Protein AF-F4SC64-F1 (afdb_monomer_lite)

Organism: Melampsora larici-populina (strain 98AG31 / pathotype 3-4-7) (NCBI:txid747676)

Sequence (447 aa):
MSKVMTKNMSNAPVKKSHSFMVSSVFEVSEILPPADSRNYTYRGTTVALTCSGWDGDNEREYDGDLIAYCSSMEVPLENHCYAIKAKMIPSTESADYKLYFEADHKILVGTSDTFAGELHNNAAASGFGTVSSQRELPEPNTEDATLAFTMNHADYNPQLRESVEFEVKYCICPTVKMKASQVLIQDGKETLVHGFIVDWDNDNNRWIVEVTSLNVASGHETTNKKRQAAGTKVTPTGRVRPANPTTSTPPTKTSGSAGKGKKRPDPPPKEGYFDDDGNVVMKPPEAPEPGPSAPKRAPAGRTAKNRATPVSKNKHYNFFRIMSSDGDSIHSQSEDEEVITGLGLASSTLPETSERSILARFRSQIPYDVGKCDDPCATCGALHWKLERTQKTMSSPSVTYLTCCQQGAVGLPSDHLENGLTPPFLRRLFTDQDQSESQRSQIREYY

Structure (mmCIF, N/CA/C/O backbone):
data_AF-F4SC64-F1
#
_entry.id   AF-F4SC64-F1
#
loop_
_atom_site.group_PDB
_atom_site.id
_atom_site.type_symbol
_atom_site.label_atom_id
_atom_site.label_alt_id
_atom_site.label_comp_id
_atom_site.label_asym_id
_atom_site.label_entity_id
_atom_site.label_seq_id
_atom_site.pdbx_PDB_ins_code
_atom_site.Cartn_x
_atom_site.Cartn_y
_atom_site.Cartn_z
_atom_site.occupancy
_atom_site.B_iso_or_equiv
_atom_site.auth_seq_id
_atom_site.auth_comp_id
_atom_site.auth_asym_id
_atom_site.auth_atom_id
_atom_site.pdbx_PDB_model_num
ATOM 1 N N . MET A 1 1 ? -1.977 55.141 34.082 1.00 38.06 1 MET A N 1
ATOM 2 C CA . MET A 1 1 ? -1.058 55.144 32.921 1.00 38.06 1 MET A CA 1
ATOM 3 C C . MET A 1 1 ? 0.065 54.156 33.195 1.00 38.06 1 MET A C 1
ATOM 5 O O . MET A 1 1 ? 0.679 54.284 34.237 1.00 38.06 1 MET A O 1
ATOM 9 N N . SER A 1 2 ? 0.418 53.147 32.412 1.00 37.28 2 SER A N 1
ATOM 10 C CA . SER A 1 2 ? -0.221 52.362 31.355 1.00 37.28 2 SER A CA 1
ATOM 11 C C . SER A 1 2 ? 0.644 51.096 31.308 1.00 37.28 2 SER A C 1
ATOM 13 O O . SER A 1 2 ? 1.832 51.190 31.010 1.00 37.28 2 SER A O 1
ATOM 15 N N . LYS A 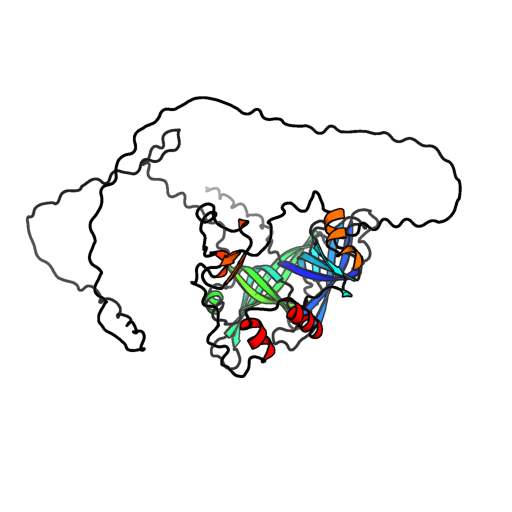1 3 ? 0.107 49.936 31.709 1.00 39.41 3 LYS A N 1
ATOM 16 C CA . LYS A 1 3 ? 0.851 48.666 31.676 1.00 39.41 3 LYS A CA 1
ATOM 17 C C . LYS A 1 3 ? 0.958 48.235 30.214 1.00 39.41 3 LYS A C 1
ATOM 19 O O . LYS A 1 3 ? -0.056 47.957 29.582 1.00 39.41 3 LYS A O 1
ATOM 24 N N . VAL A 1 4 ? 2.178 48.237 29.684 1.00 42.28 4 VAL A N 1
ATOM 25 C CA . VAL A 1 4 ? 2.491 47.789 28.324 1.00 42.28 4 VAL A CA 1
ATOM 26 C C . VAL A 1 4 ? 2.124 46.311 28.209 1.00 42.28 4 VAL A C 1
ATOM 28 O O . VAL A 1 4 ? 2.739 45.457 28.845 1.00 42.28 4 VAL A O 1
ATOM 31 N N . MET A 1 5 ? 1.082 46.028 27.427 1.00 41.88 5 MET A N 1
ATOM 32 C CA . MET A 1 5 ? 0.711 44.681 27.015 1.00 41.88 5 MET A CA 1
ATOM 33 C C . MET A 1 5 ? 1.812 44.125 26.115 1.00 41.88 5 MET A C 1
ATOM 35 O O . MET A 1 5 ? 2.054 44.626 25.017 1.00 41.88 5 MET A O 1
ATOM 39 N N . THR A 1 6 ? 2.485 43.083 26.587 1.00 39.53 6 THR A N 1
ATOM 40 C CA . THR A 1 6 ? 3.377 42.266 25.772 1.00 39.53 6 THR A CA 1
ATOM 41 C C . THR A 1 6 ? 2.503 41.480 24.797 1.00 39.53 6 THR A C 1
ATOM 43 O O . THR A 1 6 ? 1.704 40.636 25.198 1.00 39.53 6 THR A O 1
ATOM 46 N N . LYS A 1 7 ? 2.595 41.829 23.513 1.00 39.94 7 LYS A N 1
ATOM 47 C CA . LYS A 1 7 ? 1.920 41.150 22.404 1.00 39.94 7 LYS A CA 1
ATOM 48 C C . LYS A 1 7 ? 2.364 39.682 22.387 1.00 39.94 7 LYS A C 1
ATOM 50 O O . LYS A 1 7 ? 3.546 39.413 22.181 1.00 39.94 7 LYS A O 1
ATOM 55 N N . ASN A 1 8 ? 1.424 38.757 22.584 1.00 39.50 8 ASN A N 1
ATOM 56 C CA . ASN A 1 8 ? 1.616 37.346 22.258 1.00 39.50 8 ASN A CA 1
ATOM 57 C C . ASN A 1 8 ? 2.025 37.258 20.786 1.00 39.50 8 ASN A C 1
ATOM 59 O O . ASN A 1 8 ? 1.261 37.649 19.902 1.00 39.50 8 ASN A O 1
ATOM 63 N N . MET A 1 9 ? 3.243 36.784 20.530 1.00 42.44 9 MET A N 1
ATOM 64 C CA . MET A 1 9 ? 3.660 36.403 19.189 1.00 42.44 9 MET A CA 1
ATOM 65 C C . MET A 1 9 ? 2.764 35.245 18.755 1.00 42.44 9 MET A C 1
ATOM 67 O O . M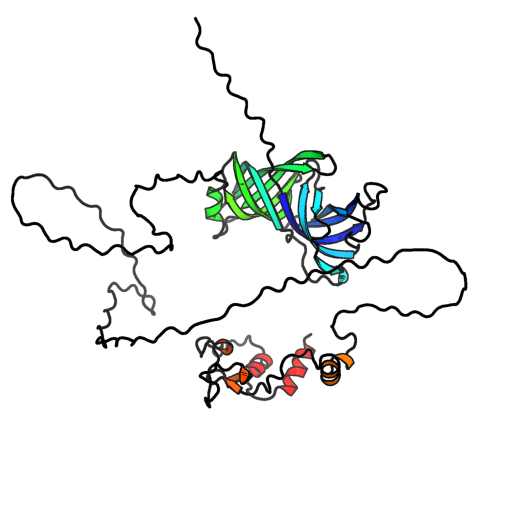ET A 1 9 ? 2.740 34.197 19.395 1.00 42.44 9 MET A O 1
ATOM 71 N N . SER A 1 10 ? 1.980 35.465 17.703 1.00 45.94 10 SER A N 1
ATOM 72 C CA . SER A 1 10 ? 1.241 34.413 17.021 1.00 45.94 10 SER A CA 1
ATOM 73 C C . SER A 1 10 ? 2.239 33.351 16.569 1.00 45.94 10 SER A C 1
ATOM 75 O O . SER A 1 10 ? 3.104 33.644 15.741 1.00 45.94 10 SER A O 1
ATOM 77 N N . ASN A 1 11 ? 2.134 32.136 17.110 1.00 49.84 11 ASN A N 1
ATOM 78 C CA . ASN A 1 11 ? 2.788 30.978 16.515 1.00 49.84 11 ASN A CA 1
ATOM 79 C C . ASN A 1 11 ? 2.337 30.918 15.054 1.00 49.84 11 ASN A C 1
ATOM 81 O O . ASN A 1 11 ? 1.139 30.828 14.784 1.00 49.84 11 ASN A O 1
ATOM 85 N N . ALA A 1 12 ? 3.284 31.035 14.122 1.00 45.09 12 ALA A N 1
ATOM 86 C CA . ALA A 1 12 ? 3.004 30.762 12.722 1.00 45.09 12 ALA A CA 1
ATOM 87 C C . ALA A 1 12 ? 2.352 29.368 12.629 1.00 45.09 12 ALA A C 1
ATOM 89 O O . ALA A 1 12 ? 2.784 28.471 13.364 1.00 45.09 12 ALA A O 1
ATOM 90 N N . PRO A 1 13 ? 1.322 29.170 11.786 1.00 52.94 13 PRO A N 1
ATOM 91 C CA . PRO A 1 13 ? 0.729 27.856 11.596 1.00 52.94 13 PRO A CA 1
ATOM 92 C C . PRO A 1 13 ? 1.835 26.877 11.210 1.00 52.94 13 PRO A C 1
ATOM 94 O O . PRO A 1 13 ? 2.489 27.037 10.177 1.00 52.94 13 PRO A O 1
ATOM 97 N N . VAL A 1 14 ? 2.096 25.898 12.072 1.00 63.88 14 VAL A N 1
ATOM 98 C CA . VAL A 1 14 ? 3.008 24.808 11.738 1.00 63.88 14 VAL A CA 1
ATOM 99 C C . VAL A 1 14 ? 2.320 24.031 10.624 1.00 63.88 14 VAL A C 1
ATOM 101 O O . VAL A 1 14 ? 1.211 23.535 10.826 1.00 63.88 14 VAL A O 1
ATOM 104 N N . LYS A 1 15 ? 2.940 23.974 9.440 1.00 68.00 15 LYS A N 1
ATOM 105 C CA . LYS A 1 15 ? 2.458 23.115 8.354 1.00 68.00 15 LYS A CA 1
ATOM 106 C C . LYS A 1 15 ? 2.411 21.685 8.889 1.00 68.00 15 LYS A C 1
ATOM 108 O O . LYS A 1 15 ? 3.450 21.148 9.273 1.00 68.00 15 LYS A O 1
ATOM 113 N N . LYS A 1 16 ? 1.211 21.113 8.979 1.00 77.94 16 LYS A N 1
ATOM 114 C CA . LYS A 1 16 ? 1.022 19.720 9.387 1.00 77.94 16 LYS A CA 1
ATOM 115 C C . LYS A 1 16 ? 1.447 18.820 8.230 1.00 77.94 16 LYS A C 1
ATOM 117 O O . LYS A 1 16 ? 1.188 19.147 7.078 1.00 77.94 16 LYS A O 1
ATOM 122 N N . SER A 1 17 ? 2.140 17.733 8.549 1.00 86.88 17 SER A N 1
ATOM 123 C CA . SER A 1 17 ? 2.503 16.688 7.596 1.00 86.88 17 SER A CA 1
ATOM 124 C C . SER A 1 17 ? 2.063 15.360 8.193 1.00 86.88 17 SER A C 1
ATOM 126 O O . SER A 1 17 ? 2.568 14.923 9.227 1.00 86.88 17 SER A O 1
ATOM 128 N N . HIS A 1 18 ? 1.056 14.784 7.559 1.00 92.88 18 HIS A N 1
ATOM 129 C CA . HIS A 1 18 ? 0.314 13.591 7.932 1.00 92.88 18 HIS A CA 1
ATOM 130 C C . HIS A 1 18 ? 0.333 12.677 6.712 1.00 92.88 18 HIS A C 1
ATOM 132 O O . HIS A 1 18 ? -0.603 12.666 5.916 1.00 92.88 18 HIS A O 1
ATOM 138 N N . SER A 1 19 ? 1.471 12.011 6.518 1.00 94.69 19 SER A N 1
ATOM 139 C CA . SER A 1 19 ? 1.734 11.226 5.318 1.00 94.69 19 SER A CA 1
ATOM 140 C C . SER A 1 19 ? 0.970 9.906 5.304 1.00 94.69 19 SER A C 1
ATOM 142 O O . SER A 1 19 ? 0.681 9.306 6.346 1.00 94.69 19 SER A O 1
ATOM 144 N N . PHE A 1 20 ? 0.687 9.439 4.091 1.00 97.94 20 PHE A N 1
ATOM 145 C CA . PHE A 1 20 ? 0.105 8.132 3.824 1.00 97.94 20 PHE A CA 1
ATOM 146 C C . PHE A 1 20 ? 1.054 7.351 2.914 1.00 97.94 20 PHE A C 1
ATOM 148 O O . PHE A 1 20 ? 1.325 7.740 1.779 1.00 97.94 20 PHE A O 1
ATOM 155 N N . MET A 1 21 ? 1.639 6.286 3.452 1.00 98.12 21 MET A N 1
ATOM 156 C CA . MET A 1 21 ? 2.624 5.458 2.764 1.00 98.12 21 MET A CA 1
ATOM 157 C C . MET A 1 21 ? 1.993 4.133 2.367 1.00 98.12 21 MET A C 1
ATOM 159 O O . MET A 1 21 ? 1.348 3.495 3.192 1.00 98.12 21 MET A O 1
ATOM 163 N N . VAL A 1 22 ? 2.261 3.685 1.149 1.00 98.38 22 VAL A N 1
ATOM 164 C CA . VAL A 1 22 ? 1.859 2.378 0.632 1.00 98.38 22 VAL A CA 1
ATOM 165 C C . VAL A 1 22 ? 3.103 1.556 0.323 1.00 98.38 22 VAL A C 1
ATOM 167 O O . VAL A 1 22 ? 4.153 2.084 -0.046 1.00 98.38 22 VAL A O 1
ATOM 170 N N . SER A 1 23 ? 3.040 0.254 0.555 1.00 98.12 23 SER A N 1
ATOM 171 C CA . SER A 1 23 ? 4.091 -0.704 0.231 1.00 98.12 23 SER A CA 1
ATOM 172 C C . SER A 1 23 ? 3.450 -1.955 -0.345 1.00 98.12 23 SER A C 1
ATOM 174 O O . SER A 1 23 ? 2.654 -2.598 0.329 1.00 98.12 23 SER A O 1
ATOM 176 N N . SER A 1 24 ? 3.789 -2.284 -1.585 1.00 97.81 24 SER A N 1
ATOM 177 C CA . SER A 1 24 ? 3.247 -3.450 -2.283 1.00 97.81 24 SER A CA 1
ATOM 178 C C . SER A 1 24 ? 4.243 -3.958 -3.317 1.00 97.81 24 SER A C 1
ATOM 180 O O . SER A 1 24 ? 5.264 -3.318 -3.591 1.00 97.81 24 SER A O 1
ATOM 182 N N . VAL A 1 25 ? 3.921 -5.103 -3.907 1.00 97.94 25 VAL A N 1
ATOM 183 C CA . VAL A 1 25 ? 4.348 -5.405 -5.270 1.00 97.94 25 VAL A CA 1
ATOM 184 C C . VAL A 1 25 ? 3.370 -4.717 -6.218 1.00 97.94 25 VAL A C 1
ATOM 186 O O . VAL A 1 25 ? 2.160 -4.832 -6.037 1.00 97.94 25 VAL A O 1
ATOM 189 N N . PHE A 1 26 ? 3.896 -3.988 -7.195 1.00 97.75 26 PHE A N 1
ATOM 190 C CA . PHE A 1 26 ? 3.116 -3.370 -8.259 1.00 97.75 26 PHE A CA 1
ATOM 191 C C . PHE A 1 26 ? 3.516 -3.983 -9.589 1.00 97.75 26 PHE A C 1
ATOM 193 O O . PHE A 1 26 ? 4.704 -4.008 -9.920 1.00 97.75 26 PHE A O 1
ATOM 200 N N . GLU A 1 27 ? 2.524 -4.458 -10.326 1.00 97.50 27 GLU A N 1
ATOM 201 C CA . GLU A 1 27 ? 2.657 -4.756 -11.743 1.00 97.50 27 GLU A CA 1
ATOM 202 C C . GLU A 1 27 ? 2.553 -3.455 -12.541 1.00 97.50 27 GLU A C 1
ATOM 204 O O . GLU A 1 27 ? 1.694 -2.613 -12.272 1.00 97.50 27 GLU A O 1
ATOM 209 N N . VAL A 1 28 ? 3.469 -3.271 -13.487 1.00 97.69 28 VAL A N 1
ATOM 210 C CA . VAL A 1 28 ? 3.517 -2.090 -14.348 1.00 97.69 28 VAL A CA 1
ATOM 211 C C . VAL A 1 28 ? 2.845 -2.401 -15.678 1.00 97.69 28 VAL A C 1
ATOM 213 O O . VAL A 1 28 ? 3.356 -3.225 -16.438 1.00 97.69 28 VAL A O 1
ATOM 216 N N . SER A 1 29 ? 1.751 -1.705 -15.979 1.00 96.56 29 SER A N 1
ATOM 217 C CA . SER A 1 29 ? 0.955 -1.932 -17.191 1.00 96.56 29 SER A CA 1
ATOM 218 C C . SER A 1 29 ? 1.336 -1.019 -18.356 1.00 96.56 29 SER A C 1
ATOM 220 O O . SER A 1 29 ? 1.303 -1.451 -19.502 1.00 96.56 29 SER A O 1
ATOM 222 N N . GLU A 1 30 ? 1.729 0.229 -18.092 1.00 96.88 30 GLU A N 1
ATOM 223 C CA . GLU A 1 30 ? 2.091 1.192 -19.139 1.00 96.88 30 GLU A CA 1
ATOM 224 C C . GLU A 1 30 ? 3.148 2.186 -18.643 1.00 96.88 30 GLU A C 1
ATOM 226 O O . GLU A 1 30 ? 3.154 2.590 -17.479 1.00 96.88 30 GLU A O 1
ATOM 231 N N . ILE A 1 31 ? 4.038 2.633 -19.533 1.00 96.69 31 ILE A N 1
ATOM 232 C CA . ILE A 1 31 ? 4.939 3.761 -19.265 1.00 96.69 31 ILE A CA 1
ATOM 233 C C . ILE A 1 31 ? 4.270 5.069 -19.700 1.00 96.69 31 ILE A C 1
ATOM 235 O O . ILE A 1 31 ? 4.004 5.281 -20.882 1.00 96.69 31 ILE A O 1
ATOM 239 N N . LEU A 1 32 ? 4.075 5.992 -18.758 1.00 95.94 32 LEU A N 1
ATOM 240 C CA . LEU A 1 32 ? 3.429 7.275 -19.023 1.00 95.94 32 LEU A CA 1
ATOM 241 C C . LEU A 1 32 ? 4.383 8.268 -19.715 1.00 95.94 32 LEU A C 1
ATOM 243 O O . LEU A 1 32 ? 5.606 8.229 -19.505 1.00 95.94 32 LEU A O 1
ATOM 247 N N . PRO A 1 33 ? 3.848 9.233 -20.490 1.00 94.31 33 PRO A N 1
ATOM 248 C CA . PRO A 1 33 ? 4.647 10.308 -21.065 1.00 94.31 33 PRO A CA 1
ATOM 249 C C . PRO A 1 33 ? 5.426 11.088 -19.992 1.00 94.31 33 PRO A C 1
ATOM 251 O O . PRO A 1 33 ? 4.903 11.351 -18.905 1.00 94.31 33 PRO A O 1
ATOM 254 N N . PRO A 1 34 ? 6.675 11.505 -20.272 1.00 92.50 34 PRO A N 1
ATOM 255 C CA . PRO A 1 34 ? 7.446 12.290 -19.318 1.00 92.50 34 PRO A CA 1
ATOM 256 C C . PRO A 1 34 ? 6.786 13.652 -19.079 1.00 92.50 34 PRO A C 1
ATOM 258 O O . PRO A 1 34 ? 6.241 14.260 -20.000 1.00 92.50 34 PRO A O 1
ATOM 261 N N . ALA A 1 35 ? 6.902 14.170 -17.853 1.00 90.50 35 ALA A N 1
ATOM 262 C CA . ALA A 1 35 ? 6.306 15.458 -17.494 1.00 90.50 35 ALA A CA 1
ATOM 263 C C . ALA A 1 35 ? 6.876 16.641 -18.301 1.00 90.50 35 ALA A C 1
ATOM 265 O O . ALA A 1 35 ? 6.206 17.657 -18.473 1.00 90.50 35 ALA A O 1
ATOM 266 N N . ASP A 1 36 ? 8.117 16.525 -18.783 1.00 90.88 36 ASP A N 1
ATOM 267 C CA . ASP A 1 36 ? 8.740 17.476 -19.702 1.00 90.88 36 ASP A CA 1
ATOM 268 C C . ASP A 1 36 ? 9.876 16.824 -20.513 1.00 90.88 36 ASP A C 1
ATOM 270 O O . ASP A 1 36 ? 10.174 15.639 -20.380 1.00 90.88 36 ASP A O 1
ATOM 274 N N . SER A 1 37 ? 10.528 17.609 -21.374 1.00 90.88 37 SER A N 1
ATOM 275 C CA . SER A 1 37 ? 11.587 17.145 -22.275 1.00 90.88 37 SER A CA 1
ATOM 276 C C . SER A 1 37 ? 12.983 17.068 -21.638 1.00 90.88 37 SER A C 1
ATOM 278 O O . SER A 1 37 ? 13.973 16.960 -22.363 1.00 90.88 37 SER A O 1
ATOM 280 N N . ARG A 1 38 ? 13.118 17.195 -20.310 1.00 92.69 38 ARG A N 1
ATOM 281 C CA . ARG A 1 38 ? 14.427 17.107 -19.644 1.00 92.69 38 ARG A CA 1
ATOM 282 C C . ARG A 1 38 ? 14.860 15.649 -19.506 1.00 92.69 38 ARG A C 1
ATOM 284 O O . ARG A 1 38 ? 14.049 14.747 -19.307 1.00 92.69 38 ARG A O 1
ATOM 291 N N . ASN A 1 39 ? 16.176 15.429 -19.531 1.00 89.69 39 ASN A N 1
ATOM 292 C CA . ASN A 1 39 ? 16.755 14.096 -19.326 1.00 89.69 39 ASN A CA 1
ATOM 293 C C . ASN A 1 39 ? 16.383 13.505 -17.960 1.00 89.69 39 ASN A C 1
ATOM 295 O O . ASN A 1 39 ? 16.201 12.298 -17.850 1.00 89.69 39 ASN A O 1
ATOM 299 N N . TYR A 1 40 ? 16.252 14.362 -16.946 1.00 94.31 40 TYR A N 1
ATOM 300 C CA . TYR A 1 40 ? 15.855 13.999 -15.592 1.00 94.31 40 TYR A CA 1
ATOM 301 C C . TYR A 1 40 ? 14.598 14.791 -15.229 1.00 94.31 40 TYR A C 1
ATOM 303 O O . TYR A 1 40 ? 14.626 16.026 -15.225 1.00 94.31 40 TYR A O 1
ATOM 311 N N . THR A 1 41 ? 13.489 14.093 -14.999 1.00 95.50 41 THR A N 1
ATOM 312 C CA . THR A 1 41 ? 12.169 14.704 -14.798 1.00 95.50 41 THR A CA 1
ATOM 313 C C . THR A 1 41 ? 11.227 13.754 -14.058 1.00 95.50 41 THR A C 1
ATOM 315 O O . THR A 1 41 ? 11.615 12.637 -13.725 1.00 95.50 41 THR A O 1
ATOM 318 N N . TYR A 1 42 ? 9.995 14.185 -13.777 1.00 96.19 42 TYR A N 1
ATOM 319 C CA . TYR A 1 42 ? 8.969 13.264 -13.293 1.00 96.19 42 TYR A CA 1
ATOM 320 C C . TYR A 1 42 ? 8.565 12.320 -14.419 1.00 96.19 42 TYR A C 1
ATOM 322 O O . TYR A 1 42 ? 8.123 12.757 -15.486 1.00 96.19 42 TYR A O 1
ATOM 330 N N . ARG A 1 43 ? 8.729 11.028 -14.165 1.00 96.19 43 ARG A N 1
ATOM 331 C CA . ARG A 1 43 ? 8.337 9.946 -15.059 1.00 96.19 43 ARG A CA 1
ATOM 332 C C . ARG A 1 43 ? 7.397 9.031 -14.300 1.00 96.19 43 ARG A C 1
ATOM 334 O O . ARG A 1 43 ? 7.622 8.766 -13.118 1.00 96.19 43 ARG A O 1
ATOM 341 N N . GLY A 1 44 ? 6.328 8.638 -14.973 1.00 96.25 44 GLY A N 1
ATOM 342 C CA . GLY A 1 44 ? 5.266 7.834 -14.400 1.00 96.25 44 GLY A CA 1
ATOM 343 C C . GLY A 1 44 ? 5.125 6.510 -15.127 1.00 96.25 44 GLY A C 1
ATOM 344 O O . GLY A 1 44 ? 5.510 6.390 -16.290 1.00 96.25 44 GLY A O 1
ATOM 345 N N . THR A 1 45 ? 4.545 5.543 -14.445 1.00 98.06 45 THR A N 1
ATOM 346 C CA . THR A 1 45 ? 4.017 4.319 -15.033 1.00 98.06 45 THR A CA 1
ATOM 347 C C . THR A 1 45 ? 2.634 4.056 -14.456 1.00 98.06 45 THR A C 1
ATOM 349 O O . THR A 1 45 ? 2.389 4.410 -13.303 1.00 98.06 45 THR A O 1
ATOM 352 N N . THR A 1 46 ? 1.752 3.425 -15.215 1.00 98.31 46 THR A N 1
ATOM 353 C CA . THR A 1 46 ? 0.462 2.958 -14.706 1.00 98.31 46 THR A CA 1
ATOM 354 C C . THR A 1 46 ? 0.682 1.688 -13.888 1.00 98.31 46 THR A C 1
ATOM 356 O O . THR A 1 46 ? 1.423 0.791 -14.298 1.00 98.31 46 THR A O 1
ATOM 359 N N . VAL A 1 47 ? 0.084 1.648 -12.702 1.00 97.94 47 VAL A N 1
ATOM 360 C CA . VAL A 1 47 ? 0.033 0.485 -11.808 1.00 97.94 47 VAL A CA 1
ATOM 361 C C . VAL A 1 47 ? -1.376 0.360 -11.254 1.00 97.94 47 VAL A C 1
ATOM 363 O O . VAL A 1 47 ? -2.128 1.332 -11.286 1.00 97.94 47 VAL A O 1
ATOM 366 N N . ALA A 1 48 ? -1.708 -0.789 -10.674 1.00 96.75 48 ALA A N 1
ATOM 367 C CA . ALA A 1 48 ? -3.009 -0.975 -10.062 1.00 96.75 48 ALA A CA 1
ATOM 368 C C . ALA A 1 48 ? -2.950 -1.472 -8.616 1.00 96.75 48 ALA A C 1
ATOM 370 O O . ALA A 1 48 ? -2.023 -2.168 -8.190 1.00 96.75 48 ALA A O 1
ATOM 371 N N . LEU A 1 49 ? -3.983 -1.103 -7.862 1.00 97.12 49 LEU A N 1
ATOM 372 C CA . LEU A 1 49 ? -4.327 -1.686 -6.576 1.00 97.12 49 LEU A CA 1
ATOM 373 C C . LEU A 1 49 ? -5.503 -2.629 -6.798 1.00 97.12 49 LEU A C 1
ATOM 375 O O . LEU A 1 49 ? -6.568 -2.205 -7.241 1.00 97.12 49 LEU A O 1
ATOM 379 N N . THR A 1 50 ? -5.310 -3.901 -6.471 1.00 95.44 50 THR A N 1
ATOM 380 C CA . THR A 1 50 ? -6.359 -4.917 -6.555 1.00 95.44 50 THR A CA 1
ATOM 381 C C . THR A 1 50 ? -6.941 -5.193 -5.175 1.00 95.44 50 THR A C 1
ATOM 383 O O . THR A 1 50 ? -6.206 -5.512 -4.234 1.00 95.44 50 THR A O 1
ATOM 386 N N . CYS A 1 51 ? -8.257 -5.097 -5.066 1.00 95.31 51 CYS A N 1
ATOM 387 C CA . CYS A 1 51 ? -9.008 -5.200 -3.823 1.00 95.31 51 CYS A CA 1
ATOM 388 C C . CYS A 1 51 ? -10.148 -6.209 -3.984 1.00 95.31 51 CYS A C 1
ATOM 390 O O . CYS A 1 51 ? -10.718 -6.298 -5.067 1.00 95.31 51 CYS A O 1
ATOM 392 N N . SER A 1 52 ? -10.508 -6.927 -2.918 1.00 93.38 52 SER A N 1
ATOM 393 C CA . SER A 1 52 ? -11.678 -7.830 -2.915 1.00 93.38 52 SER A CA 1
ATOM 394 C C . SER A 1 52 ? -12.946 -7.189 -2.353 1.00 93.38 52 SER A C 1
ATOM 396 O O . SER A 1 52 ? -13.999 -7.819 -2.340 1.00 93.38 52 SER A O 1
ATOM 398 N N . GLY A 1 53 ? -12.860 -5.950 -1.875 1.00 91.62 53 GLY A N 1
ATOM 399 C CA . GLY A 1 53 ? -13.942 -5.309 -1.147 1.00 91.62 53 GLY A CA 1
ATOM 400 C C . GLY A 1 53 ? -13.868 -5.590 0.347 1.00 91.62 53 GLY A C 1
ATOM 401 O O . GLY A 1 53 ? -13.340 -6.619 0.772 1.00 91.62 53 GLY A O 1
ATOM 402 N N . TRP A 1 54 ? -14.422 -4.685 1.154 1.00 89.75 54 TRP A N 1
ATOM 403 C CA . TRP A 1 54 ? -14.436 -4.844 2.614 1.00 89.75 54 TRP A CA 1
ATOM 404 C C . TRP A 1 54 ? -15.133 -6.142 3.054 1.00 89.75 54 TRP A C 1
ATOM 406 O O . TRP A 1 54 ? -14.614 -6.858 3.907 1.00 89.75 54 TRP A O 1
ATOM 416 N N . ASP A 1 55 ? -16.271 -6.462 2.434 1.00 86.81 55 ASP A N 1
ATOM 417 C CA . ASP A 1 55 ? -17.048 -7.676 2.711 1.00 86.81 55 ASP A CA 1
ATOM 418 C C . ASP A 1 55 ? -16.678 -8.845 1.771 1.00 86.81 55 ASP A C 1
ATOM 420 O O . ASP A 1 55 ? -17.305 -9.906 1.808 1.00 86.81 55 ASP A O 1
ATOM 424 N N . GLY A 1 56 ? -15.648 -8.674 0.931 1.00 87.19 56 GLY A N 1
ATOM 425 C CA . GLY A 1 56 ? -15.232 -9.662 -0.070 1.00 87.19 56 GLY A CA 1
ATOM 426 C C . GLY A 1 56 ? -16.157 -9.758 -1.291 1.00 87.19 56 GLY A C 1
ATOM 427 O O . GLY A 1 56 ? -16.114 -10.752 -2.012 1.00 87.19 56 GLY A O 1
ATOM 428 N N . ASP A 1 57 ? -17.027 -8.769 -1.503 1.00 88.25 57 ASP A N 1
ATOM 429 C CA . ASP A 1 57 ? -18.053 -8.744 -2.551 1.00 88.25 57 ASP A CA 1
ATOM 430 C C . ASP A 1 57 ? -17.775 -7.728 -3.675 1.00 88.25 57 ASP A C 1
ATOM 432 O O . ASP A 1 57 ? -18.573 -7.599 -4.607 1.00 88.25 57 ASP A O 1
ATOM 436 N N . ASN A 1 58 ? -16.639 -7.028 -3.618 1.00 88.44 58 ASN A N 1
ATOM 437 C CA . ASN A 1 58 ? -16.256 -5.986 -4.569 1.00 88.44 58 ASN A CA 1
ATOM 438 C C . ASN A 1 58 ? -14.827 -6.212 -5.075 1.00 88.44 58 ASN A C 1
ATOM 440 O O . ASN A 1 58 ? -13.926 -5.406 -4.836 1.00 88.44 58 ASN A O 1
ATOM 444 N N . GLU A 1 59 ? -14.627 -7.319 -5.793 1.00 91.62 59 GLU A N 1
ATOM 445 C CA . GLU A 1 59 ? -13.387 -7.559 -6.530 1.00 91.62 59 GLU A CA 1
ATOM 446 C C . GLU A 1 59 ? -13.217 -6.508 -7.629 1.00 91.62 59 GLU A C 1
ATOM 448 O O . GLU A 1 59 ? -13.976 -6.459 -8.603 1.00 91.62 59 GLU A O 1
ATOM 453 N N . ARG A 1 60 ? -12.237 -5.621 -7.443 1.00 93.38 60 ARG A N 1
ATOM 454 C CA . ARG A 1 60 ? -11.958 -4.528 -8.369 1.00 93.38 60 ARG A CA 1
ATOM 455 C C . ARG A 1 60 ? -10.477 -4.181 -8.400 1.00 93.38 60 ARG A C 1
ATOM 457 O O . ARG A 1 60 ? -9.770 -4.223 -7.394 1.00 93.38 60 ARG A O 1
ATOM 464 N N . GLU A 1 61 ? -10.047 -3.777 -9.583 1.00 95.00 61 GLU A N 1
ATOM 465 C CA . GLU A 1 61 ? -8.746 -3.193 -9.856 1.00 95.00 61 GLU A CA 1
ATOM 466 C C . GLU A 1 61 ? -8.877 -1.673 -10.026 1.00 95.00 61 GLU A C 1
ATOM 468 O O . GLU A 1 61 ? -9.809 -1.184 -10.671 1.00 95.00 61 GLU A O 1
ATOM 473 N N . TYR A 1 62 ? -7.968 -0.929 -9.401 1.00 96.62 62 TYR A N 1
ATOM 474 C CA . TYR A 1 62 ? -7.942 0.529 -9.421 1.00 96.62 62 TYR A CA 1
ATOM 475 C C . TYR A 1 62 ? -6.604 1.022 -9.965 1.00 96.62 62 TYR A C 1
ATOM 477 O O . TYR A 1 62 ? -5.571 0.900 -9.293 1.00 96.62 62 TYR A O 1
ATOM 485 N N . ASP A 1 63 ? -6.641 1.618 -11.151 1.00 97.00 63 ASP A N 1
ATOM 486 C CA . ASP A 1 63 ? -5.465 2.199 -11.790 1.00 97.00 63 ASP A CA 1
ATOM 487 C C . ASP A 1 63 ? -4.991 3.461 -11.061 1.00 97.00 63 ASP A C 1
ATOM 489 O O . ASP A 1 63 ? -5.773 4.267 -10.549 1.00 97.00 63 ASP A O 1
ATOM 493 N N . GLY A 1 64 ? -3.678 3.642 -11.030 1.00 97.50 64 GLY A N 1
ATOM 494 C CA . GLY A 1 64 ? -3.027 4.825 -10.500 1.00 97.50 64 GLY A CA 1
ATOM 495 C C . GLY A 1 64 ? -1.645 5.042 -11.097 1.00 97.50 64 GLY A C 1
ATOM 496 O O . GLY A 1 64 ? -1.071 4.184 -11.769 1.00 97.50 64 GLY A O 1
ATOM 497 N N . ASP A 1 65 ? -1.085 6.215 -10.815 1.00 98.19 65 ASP A N 1
ATOM 498 C CA . ASP A 1 65 ? 0.213 6.609 -11.355 1.00 98.19 65 ASP A CA 1
ATOM 499 C C . ASP A 1 65 ? 1.327 6.298 -10.352 1.00 98.19 65 ASP A C 1
ATOM 501 O O . ASP A 1 65 ? 1.367 6.864 -9.257 1.00 98.19 65 ASP A O 1
ATOM 505 N N . LEU A 1 66 ? 2.308 5.490 -10.742 1.00 98.31 66 LEU A N 1
ATOM 506 C CA . LEU A 1 66 ? 3.565 5.312 -10.023 1.00 98.31 66 LEU A CA 1
ATOM 507 C C . LEU A 1 66 ? 4.635 6.254 -10.584 1.00 98.31 66 LEU A C 1
ATOM 509 O O . LEU A 1 66 ? 5.123 6.079 -11.695 1.00 98.31 66 LEU A O 1
ATOM 513 N N . ILE A 1 67 ? 5.021 7.262 -9.805 1.00 97.94 67 ILE A N 1
ATOM 514 C CA . ILE A 1 67 ? 5.812 8.413 -10.245 1.00 97.94 67 ILE A CA 1
ATOM 515 C C . ILE A 1 67 ? 7.137 8.492 -9.481 1.00 97.94 67 ILE A C 1
ATOM 517 O O . ILE A 1 67 ? 7.169 8.525 -8.249 1.00 97.94 67 ILE A O 1
ATOM 521 N N . ALA A 1 68 ? 8.234 8.649 -10.219 1.00 97.31 68 ALA A N 1
ATOM 522 C CA . ALA A 1 68 ? 9.543 9.001 -9.675 1.00 97.31 68 ALA A CA 1
ATOM 523 C C . ALA A 1 68 ? 10.148 10.202 -10.407 1.00 97.31 68 ALA A C 1
ATOM 525 O O . ALA A 1 68 ? 9.844 10.480 -11.567 1.00 97.31 68 ALA A O 1
ATOM 526 N N . TYR A 1 69 ? 11.032 10.925 -9.721 1.00 96.31 69 TYR A N 1
ATOM 527 C CA . TYR A 1 69 ? 11.890 11.928 -10.348 1.00 96.31 69 TYR A CA 1
ATOM 528 C C . TYR A 1 69 ? 13.191 11.238 -10.780 1.00 96.31 69 TYR A C 1
ATOM 530 O O . TYR A 1 69 ? 14.058 10.984 -9.941 1.00 96.31 69 TYR A O 1
ATOM 538 N N . CYS A 1 70 ? 13.303 10.882 -12.062 1.00 95.88 70 CYS A N 1
ATOM 539 C CA . CYS A 1 70 ? 14.381 10.033 -12.576 1.00 95.88 70 CYS A CA 1
ATOM 540 C C . CYS A 1 70 ? 14.714 10.267 -14.058 1.00 95.88 70 CYS A C 1
ATOM 542 O O . CYS A 1 70 ? 14.056 11.040 -14.770 1.00 95.88 70 CYS A O 1
ATOM 544 N N . SER A 1 71 ? 15.772 9.600 -14.524 1.00 95.44 71 SER A N 1
ATOM 545 C CA . SER A 1 71 ? 16.083 9.496 -15.950 1.00 95.44 71 SER A CA 1
ATOM 546 C C . SER A 1 71 ? 15.228 8.430 -16.645 1.00 95.44 71 SER A C 1
ATOM 548 O O . SER A 1 71 ? 14.596 7.596 -15.999 1.00 95.44 71 SER A O 1
ATOM 550 N N . SER A 1 72 ? 15.220 8.409 -17.981 1.00 92.88 72 SER A N 1
ATOM 551 C CA . SER A 1 72 ? 14.495 7.381 -18.748 1.00 92.88 72 SER A CA 1
ATOM 552 C C . SER A 1 72 ? 14.999 5.954 -18.504 1.00 92.88 72 SER A C 1
ATOM 554 O O . SER A 1 72 ? 14.260 5.014 -18.759 1.00 92.88 72 SER A O 1
ATOM 556 N N . MET A 1 73 ? 16.234 5.787 -18.022 1.00 92.56 73 MET A N 1
ATOM 557 C CA . MET A 1 73 ? 16.852 4.475 -17.791 1.00 92.56 73 MET A CA 1
ATOM 558 C C . MET A 1 73 ? 16.408 3.822 -16.477 1.00 92.56 73 MET A C 1
ATOM 560 O O . MET A 1 73 ? 16.652 2.639 -16.264 1.00 92.56 73 MET A O 1
ATOM 564 N N . GLU A 1 74 ? 15.802 4.592 -15.574 1.00 94.50 74 GLU A N 1
ATOM 565 C CA . GLU A 1 74 ? 15.482 4.158 -14.209 1.00 94.50 74 GLU A CA 1
ATOM 566 C C . GLU A 1 74 ? 13.984 3.932 -13.990 1.00 94.50 74 GLU A C 1
ATOM 568 O O . GLU A 1 74 ? 13.578 3.537 -12.891 1.00 94.50 74 GLU A O 1
ATOM 573 N N . VAL A 1 75 ? 13.172 4.200 -15.015 1.00 95.31 75 VAL A N 1
ATOM 574 C CA . VAL A 1 75 ? 11.724 3.990 -15.000 1.00 95.31 75 VAL A CA 1
ATOM 575 C C . VAL A 1 75 ? 11.435 2.489 -14.873 1.00 95.31 75 VAL A C 1
ATOM 577 O O . VAL A 1 75 ? 12.120 1.693 -15.523 1.00 95.31 75 VAL A O 1
ATOM 580 N N . PRO A 1 76 ? 10.469 2.078 -14.031 1.00 96.75 76 PRO A N 1
ATOM 581 C CA . PRO A 1 76 ? 9.975 0.705 -14.021 1.00 96.75 76 PRO A CA 1
ATOM 582 C C . PRO A 1 76 ? 9.577 0.244 -15.429 1.00 96.75 76 PRO A C 1
ATOM 584 O O . PRO A 1 76 ? 8.991 1.007 -16.195 1.00 96.75 76 PRO A O 1
ATOM 587 N N . LEU A 1 77 ? 9.942 -0.986 -15.781 1.00 96.81 77 LEU A N 1
ATOM 588 C CA . LEU A 1 77 ? 9.644 -1.547 -17.095 1.00 96.81 77 LEU A CA 1
ATOM 589 C C . LEU A 1 77 ? 8.207 -2.063 -17.141 1.00 96.81 77 LEU A C 1
ATOM 591 O O . LEU A 1 77 ? 7.712 -2.598 -16.155 1.00 96.81 77 LEU A O 1
ATOM 595 N N . GLU A 1 78 ? 7.577 -1.942 -18.303 1.00 97.31 78 GLU A N 1
ATOM 596 C CA . GLU A 1 78 ? 6.268 -2.530 -18.590 1.00 97.31 78 GLU A CA 1
ATOM 597 C C . GLU A 1 78 ? 6.304 -4.061 -18.468 1.00 97.31 78 GLU A C 1
ATOM 599 O O . GLU A 1 78 ? 7.324 -4.687 -18.780 1.00 97.31 78 GLU A O 1
ATOM 604 N N . ASN A 1 79 ? 5.204 -4.670 -18.025 1.00 96.81 79 ASN A N 1
ATOM 605 C CA . ASN A 1 79 ? 5.061 -6.114 -17.805 1.00 96.81 79 ASN A CA 1
ATOM 606 C C . ASN A 1 79 ? 6.065 -6.685 -16.781 1.00 96.81 79 ASN A C 1
ATOM 608 O O . ASN A 1 79 ? 6.487 -7.845 -16.854 1.00 96.81 79 ASN A O 1
ATOM 612 N N . HIS A 1 80 ? 6.510 -5.841 -15.846 1.00 97.31 80 HIS A N 1
ATOM 613 C CA . HIS A 1 80 ? 7.375 -6.224 -14.736 1.00 97.31 80 HIS A CA 1
ATOM 614 C C . HIS A 1 80 ? 6.731 -5.865 -13.399 1.00 97.31 80 HIS A C 1
ATOM 616 O O . HIS A 1 80 ? 6.057 -4.845 -13.253 1.00 97.31 80 HIS A O 1
ATOM 622 N N . CYS A 1 81 ? 7.009 -6.699 -12.403 1.00 97.94 81 CYS A N 1
ATOM 623 C CA . CYS A 1 81 ? 6.519 -6.548 -11.045 1.00 97.94 81 CYS A CA 1
ATOM 624 C C . CYS A 1 81 ? 7.641 -6.030 -10.145 1.00 97.94 81 CYS A C 1
ATOM 626 O O . CYS A 1 81 ? 8.733 -6.609 -10.084 1.00 97.94 81 CYS A O 1
ATOM 628 N N . TYR A 1 82 ? 7.369 -4.967 -9.392 1.00 98.12 82 TYR A N 1
ATOM 629 C CA . TYR A 1 82 ? 8.341 -4.351 -8.493 1.00 98.12 82 TYR A CA 1
ATOM 630 C C . TYR A 1 82 ? 7.806 -4.243 -7.071 1.00 98.12 82 TYR A C 1
ATOM 632 O O . TYR A 1 82 ? 6.727 -3.703 -6.849 1.00 98.12 82 TYR A O 1
ATOM 640 N N . ALA A 1 83 ? 8.597 -4.673 -6.087 1.00 98.00 83 ALA A N 1
ATOM 641 C CA . ALA A 1 83 ? 8.339 -4.344 -4.690 1.00 98.00 83 ALA A CA 1
ATOM 642 C C . ALA A 1 83 ? 8.786 -2.901 -4.418 1.00 98.00 83 ALA A C 1
ATOM 644 O O . ALA A 1 83 ? 9.974 -2.574 -4.549 1.00 98.00 83 ALA A O 1
ATOM 645 N N . ILE A 1 84 ? 7.831 -2.040 -4.063 1.00 98.25 84 ILE A N 1
ATOM 646 C CA . ILE A 1 84 ? 8.031 -0.595 -3.913 1.00 98.25 84 ILE A CA 1
ATOM 647 C C . ILE A 1 84 ? 7.327 -0.097 -2.655 1.00 98.25 84 ILE A C 1
ATOM 649 O O . ILE A 1 84 ? 6.211 -0.500 -2.329 1.00 98.25 84 ILE A O 1
ATOM 653 N N . LYS A 1 85 ? 7.986 0.842 -1.971 1.00 98.19 85 LYS A N 1
ATOM 654 C CA . LYS A 1 85 ? 7.381 1.691 -0.947 1.00 98.19 85 LYS A CA 1
ATOM 655 C C . LYS A 1 85 ? 7.239 3.105 -1.494 1.00 98.19 85 LYS A C 1
ATOM 657 O O . LYS A 1 85 ? 8.236 3.731 -1.843 1.00 98.19 85 LYS A O 1
ATOM 662 N N . ALA A 1 86 ? 6.016 3.610 -1.517 1.00 98.06 86 ALA A N 1
ATOM 663 C CA . ALA A 1 86 ? 5.681 4.905 -2.083 1.00 98.06 86 ALA A CA 1
ATOM 664 C C . ALA A 1 86 ? 4.826 5.727 -1.118 1.00 98.06 86 ALA A C 1
ATOM 666 O O . ALA A 1 86 ? 4.102 5.191 -0.282 1.00 98.06 86 ALA A O 1
ATOM 667 N N . LYS A 1 87 ? 4.897 7.049 -1.237 1.00 97.62 87 LYS A N 1
ATOM 668 C CA . LYS A 1 87 ? 3.899 7.950 -0.661 1.00 97.62 87 LYS A CA 1
ATOM 669 C C . LYS A 1 87 ? 2.691 7.987 -1.590 1.00 97.62 87 LYS A C 1
ATOM 671 O O . LYS A 1 87 ? 2.862 8.308 -2.760 1.00 97.62 87 LYS A O 1
ATOM 676 N N . MET A 1 88 ? 1.495 7.756 -1.071 1.00 98.00 88 MET A N 1
ATOM 677 C CA . MET A 1 88 ? 0.259 7.847 -1.839 1.00 98.00 88 MET A CA 1
ATOM 678 C C . MET A 1 88 ? -0.442 9.184 -1.592 1.00 98.00 88 MET A C 1
ATOM 680 O O . MET A 1 88 ? -0.592 9.618 -0.451 1.00 98.00 88 MET A O 1
ATOM 684 N N . ILE A 1 89 ? -0.878 9.825 -2.673 1.00 97.56 89 ILE A N 1
ATOM 685 C CA . ILE A 1 89 ? -1.801 10.961 -2.658 1.00 97.56 89 ILE A CA 1
ATOM 686 C C . ILE A 1 89 ? -3.042 10.528 -3.448 1.00 97.56 89 ILE A C 1
ATOM 688 O O . ILE A 1 89 ? -2.964 10.464 -4.679 1.00 97.56 89 ILE A O 1
ATOM 692 N N . PRO A 1 90 ? -4.147 10.175 -2.772 1.00 97.19 90 PRO A N 1
ATOM 693 C CA . PRO A 1 90 ? -5.397 9.835 -3.437 1.00 97.19 90 PRO A CA 1
ATOM 694 C C . PRO A 1 90 ? -6.111 11.084 -3.965 1.00 97.19 90 PRO A C 1
ATOM 696 O O . PRO A 1 90 ? -5.923 12.192 -3.456 1.00 97.19 90 PRO A O 1
ATOM 699 N N . SER A 1 91 ? -6.944 10.887 -4.981 1.00 95.25 91 SER A N 1
ATOM 700 C CA . SER A 1 91 ? -7.946 11.853 -5.419 1.00 95.25 91 SER A CA 1
ATOM 701 C C . SER A 1 91 ? -9.058 11.972 -4.371 1.00 95.25 91 SER A C 1
ATOM 703 O O . SER A 1 91 ? -9.400 11.008 -3.690 1.00 95.25 91 SER A O 1
ATOM 705 N N . THR A 1 92 ? -9.626 13.170 -4.228 1.00 94.31 92 THR A N 1
ATOM 706 C CA . THR A 1 92 ? -10.790 13.427 -3.359 1.00 94.31 92 THR A CA 1
ATOM 707 C C . THR A 1 92 ? -12.123 13.252 -4.092 1.00 94.31 92 THR A C 1
ATOM 709 O O . THR A 1 92 ? -13.187 13.397 -3.494 1.00 94.31 92 THR A O 1
ATOM 712 N N . GLU A 1 93 ? -12.078 13.001 -5.400 1.00 94.12 93 GLU A N 1
ATOM 713 C CA . GLU A 1 93 ? -13.255 12.954 -6.278 1.00 94.12 93 GLU A CA 1
ATOM 714 C C . GLU A 1 93 ? -13.459 11.579 -6.925 1.00 94.12 93 GLU A C 1
ATOM 716 O O . GLU A 1 93 ? -14.562 11.265 -7.366 1.00 94.12 93 GLU A O 1
ATOM 721 N N . SER A 1 94 ? -12.407 10.764 -6.985 1.00 96.00 94 SER A N 1
ATOM 722 C CA . SER A 1 94 ? -12.365 9.478 -7.681 1.00 96.00 94 SER A CA 1
ATOM 723 C C . SER A 1 94 ? -11.437 8.508 -6.955 1.00 96.00 94 SER A C 1
ATOM 725 O O . SER A 1 94 ? -10.669 8.913 -6.084 1.00 96.00 94 SER A O 1
ATOM 727 N N . ALA A 1 95 ? -11.471 7.236 -7.352 1.00 96.25 95 ALA A N 1
ATOM 728 C CA . ALA A 1 95 ? -10.535 6.230 -6.860 1.00 96.25 95 ALA A CA 1
ATOM 729 C C . ALA A 1 95 ? -9.110 6.400 -7.421 1.00 96.25 95 ALA A C 1
ATOM 731 O O . ALA A 1 95 ? -8.242 5.602 -7.097 1.00 96.25 95 ALA A O 1
ATOM 732 N N . ASP A 1 96 ? -8.844 7.419 -8.243 1.00 97.12 96 ASP A N 1
ATOM 733 C CA . ASP A 1 96 ? -7.512 7.652 -8.800 1.00 97.12 96 ASP A CA 1
ATOM 734 C C . ASP A 1 96 ? -6.522 8.019 -7.689 1.00 97.12 96 ASP A C 1
ATOM 736 O O . ASP A 1 96 ? -6.858 8.659 -6.685 1.00 97.12 96 ASP A O 1
ATOM 740 N N . TYR A 1 97 ? -5.259 7.660 -7.873 1.00 97.88 97 TYR A N 1
ATOM 741 C CA . TYR A 1 97 ? -4.212 7.964 -6.909 1.00 97.88 97 TYR A CA 1
ATOM 742 C C . TYR A 1 97 ? -2.853 8.102 -7.575 1.00 97.88 97 TYR A C 1
ATOM 744 O O . TYR A 1 97 ? -2.596 7.598 -8.667 1.00 97.88 97 TYR A O 1
ATOM 752 N N . LYS A 1 98 ? -1.953 8.790 -6.872 1.00 98.12 98 LYS A N 1
ATOM 753 C CA . LYS A 1 98 ? -0.555 8.938 -7.270 1.00 98.12 98 LYS A CA 1
ATOM 754 C C . LYS A 1 98 ? 0.358 8.386 -6.196 1.00 98.12 98 LYS A C 1
ATOM 756 O O . LYS A 1 98 ? 0.274 8.795 -5.038 1.00 98.12 98 LYS A O 1
ATOM 761 N N . LEU A 1 99 ? 1.263 7.506 -6.591 1.00 98.31 99 LEU A N 1
ATOM 762 C CA . LEU A 1 99 ? 2.314 6.928 -5.772 1.00 98.31 99 LEU A CA 1
ATOM 763 C C . LEU A 1 99 ? 3.644 7.598 -6.112 1.00 98.31 99 LEU A C 1
ATOM 765 O O . LEU A 1 99 ? 4.143 7.476 -7.220 1.00 98.31 99 LEU A O 1
ATOM 769 N N . TYR A 1 100 ? 4.250 8.283 -5.151 1.00 98.00 100 TYR A N 1
ATOM 770 C CA . TYR A 1 100 ? 5.571 8.887 -5.297 1.00 98.00 100 TYR A CA 1
ATOM 771 C C . TYR A 1 100 ? 6.621 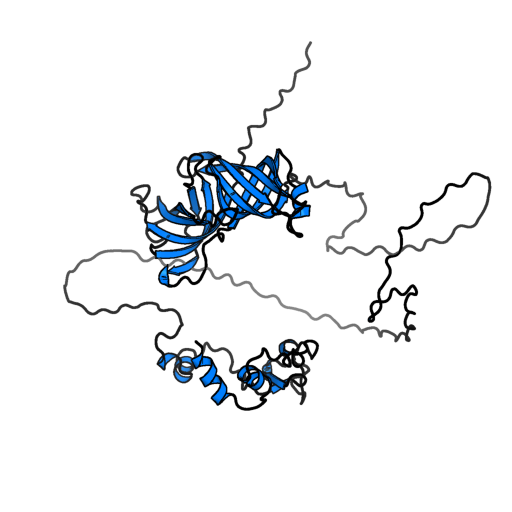8.021 -4.616 1.00 98.00 100 TYR A C 1
ATOM 773 O O . TYR A 1 100 ? 6.542 7.793 -3.406 1.00 98.00 100 TYR A O 1
ATOM 781 N N . PHE A 1 101 ? 7.620 7.577 -5.370 1.00 97.62 101 PHE A N 1
ATOM 782 C CA . PHE A 1 101 ? 8.707 6.748 -4.857 1.00 97.62 101 PHE A CA 1
ATOM 783 C C . PHE A 1 101 ? 10.078 7.275 -5.294 1.00 97.62 101 PHE A C 1
ATOM 785 O O . PHE A 1 101 ? 10.199 8.080 -6.219 1.00 97.6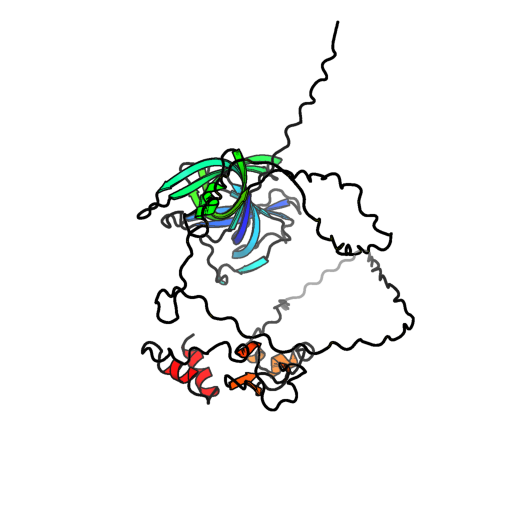2 101 PHE A O 1
ATOM 792 N N . GLU A 1 102 ? 11.119 6.816 -4.605 1.00 96.38 102 GLU A N 1
ATOM 793 C CA . GLU A 1 102 ? 12.508 7.099 -4.967 1.00 96.38 102 GLU A CA 1
ATOM 794 C C . GLU A 1 102 ? 12.996 6.046 -5.968 1.00 96.38 102 GLU A C 1
ATOM 796 O O . GLU A 1 102 ? 12.909 4.847 -5.696 1.00 96.38 102 GLU A O 1
ATOM 801 N N . ALA A 1 103 ? 13.532 6.471 -7.115 1.00 94.88 103 ALA A N 1
ATOM 802 C CA . ALA A 1 103 ? 13.863 5.570 -8.225 1.00 94.88 103 ALA A CA 1
ATOM 803 C C . ALA A 1 103 ? 14.906 4.493 -7.872 1.00 94.88 103 ALA A C 1
ATOM 805 O O . ALA A 1 103 ? 14.860 3.389 -8.424 1.00 94.88 103 ALA A O 1
ATOM 806 N N . ASP A 1 104 ? 15.795 4.788 -6.922 1.00 95.00 104 ASP A N 1
ATOM 807 C CA . ASP A 1 104 ? 16.809 3.865 -6.393 1.00 95.00 104 ASP A CA 1
ATOM 808 C C . ASP A 1 104 ? 16.226 2.793 -5.453 1.00 95.00 104 ASP A C 1
ATOM 810 O O . ASP A 1 104 ? 16.906 1.835 -5.081 1.00 95.00 104 ASP A O 1
ATOM 814 N N . HIS A 1 105 ? 14.968 2.939 -5.033 1.00 95.12 105 HIS A N 1
ATOM 815 C CA . HIS A 1 105 ? 14.312 2.086 -4.044 1.00 95.12 105 HIS A CA 1
ATOM 816 C C . HIS A 1 105 ? 13.176 1.274 -4.667 1.00 95.12 105 HIS A C 1
ATOM 818 O O . HIS A 1 105 ? 12.012 1.383 -4.281 1.00 95.12 105 HIS A O 1
ATOM 824 N N . LYS A 1 106 ? 13.553 0.414 -5.616 1.00 95.88 106 LYS A N 1
ATOM 825 C CA . LYS A 1 106 ? 12.689 -0.598 -6.233 1.00 95.88 106 LYS A CA 1
ATOM 826 C C . LYS A 1 106 ? 13.411 -1.939 -6.302 1.00 95.88 106 LYS A C 1
ATOM 828 O O . LYS A 1 106 ? 14.619 -1.985 -6.536 1.00 95.88 106 LYS A O 1
ATOM 833 N N . ILE A 1 107 ? 12.676 -3.029 -6.120 1.00 97.56 107 ILE A N 1
ATOM 834 C CA . ILE A 1 107 ? 13.204 -4.390 -6.260 1.00 97.56 107 ILE A CA 1
ATOM 835 C C . ILE A 1 107 ? 12.385 -5.090 -7.336 1.00 97.56 107 ILE A C 1
ATOM 837 O O . ILE A 1 107 ? 11.178 -5.234 -7.171 1.00 97.56 107 ILE A O 1
ATOM 841 N N . LEU A 1 108 ? 13.028 -5.519 -8.424 1.00 96.88 108 LEU A N 1
ATOM 842 C CA . LEU A 1 108 ? 12.385 -6.361 -9.434 1.00 96.88 108 LEU A CA 1
ATOM 843 C C . LEU A 1 108 ? 12.111 -7.740 -8.824 1.00 96.88 108 LEU A C 1
ATOM 845 O O . LEU A 1 108 ? 13.054 -8.414 -8.408 1.00 96.88 108 LEU A O 1
ATOM 849 N N . VAL A 1 109 ? 10.841 -8.142 -8.761 1.00 96.94 109 VAL A N 1
ATOM 850 C CA . VAL A 1 109 ? 10.436 -9.444 -8.199 1.00 96.94 109 VAL A CA 1
ATOM 851 C C . VAL A 1 109 ? 10.088 -10.480 -9.267 1.00 96.94 109 VAL A C 1
ATOM 853 O O . VAL A 1 109 ? 10.078 -11.670 -8.969 1.00 96.94 109 VAL A O 1
ATOM 856 N N . GLY A 1 110 ? 9.851 -10.048 -10.504 1.00 96.50 110 GLY A N 1
ATOM 857 C CA . GLY A 1 110 ? 9.542 -10.915 -11.637 1.00 96.50 110 GLY A CA 1
ATOM 858 C C . GLY A 1 110 ? 8.960 -10.124 -12.803 1.00 96.50 110 GLY A C 1
ATOM 859 O O . GLY A 1 110 ? 8.772 -8.912 -12.708 1.00 96.50 110 GLY A O 1
ATOM 860 N N . THR A 1 111 ? 8.684 -10.817 -13.899 1.00 96.94 111 THR A N 1
ATOM 861 C CA . THR A 1 111 ? 7.780 -10.322 -14.949 1.00 96.94 111 THR A CA 1
ATOM 862 C C . THR A 1 111 ? 6.332 -10.623 -14.566 1.00 96.94 111 THR A C 1
ATOM 864 O O . THR A 1 111 ? 6.103 -11.470 -13.699 1.00 96.94 111 THR A O 1
ATOM 867 N N . SER A 1 112 ? 5.367 -9.997 -15.239 1.00 94.06 112 SER A N 1
ATOM 868 C CA . SER A 1 112 ? 3.938 -10.314 -15.090 1.00 94.06 112 SER A CA 1
ATOM 869 C C . SER A 1 112 ? 3.661 -11.817 -15.215 1.00 94.06 112 SER A C 1
ATOM 871 O O . SER A 1 112 ? 2.982 -12.398 -14.377 1.00 94.06 112 SER A O 1
ATOM 873 N N . ASP A 1 113 ? 4.297 -12.485 -16.184 1.00 94.31 113 ASP A N 1
ATOM 874 C CA . ASP A 1 113 ? 4.103 -13.923 -16.431 1.00 94.31 113 ASP A CA 1
ATOM 875 C C . ASP A 1 113 ? 4.762 -14.850 -15.394 1.00 94.31 113 ASP A C 1
ATOM 877 O O . ASP A 1 113 ? 4.405 -16.022 -15.279 1.00 94.31 113 ASP A O 1
ATOM 881 N N . THR A 1 114 ? 5.793 -14.372 -14.690 1.00 94.12 114 THR A N 1
ATOM 882 C CA . THR A 1 114 ? 6.620 -15.206 -13.794 1.00 94.12 114 THR A CA 1
ATOM 883 C C . THR A 1 114 ? 6.388 -14.913 -12.319 1.00 94.12 114 THR A C 1
ATOM 885 O O . THR A 1 114 ? 6.863 -15.661 -11.459 1.00 94.12 114 THR A O 1
ATOM 888 N N . PHE A 1 115 ? 5.666 -13.840 -12.004 1.00 94.06 115 PHE A N 1
ATOM 889 C CA . PHE A 1 115 ? 5.305 -13.505 -10.641 1.00 94.06 115 PHE A CA 1
ATOM 890 C C . PHE A 1 115 ? 4.303 -14.530 -10.093 1.00 94.06 115 PHE A C 1
ATOM 892 O O . PHE A 1 115 ? 3.197 -14.680 -10.593 1.00 94.06 115 PHE A O 1
ATOM 899 N N . ALA A 1 116 ? 4.704 -15.247 -9.042 1.00 91.19 116 ALA A N 1
ATOM 900 C CA . ALA A 1 116 ? 3.905 -16.312 -8.429 1.00 91.19 116 ALA A CA 1
ATOM 901 C C . ALA A 1 116 ? 3.131 -15.859 -7.174 1.00 91.19 116 ALA A C 1
ATOM 903 O O . ALA A 1 116 ? 2.651 -16.699 -6.413 1.00 91.19 116 ALA A O 1
ATOM 904 N N . GLY A 1 117 ? 3.089 -14.553 -6.897 1.00 90.31 117 GLY A N 1
ATOM 905 C CA . GLY A 1 117 ? 2.390 -13.999 -5.737 1.00 90.31 117 GLY A CA 1
ATOM 906 C C . GLY A 1 117 ? 0.959 -13.569 -6.054 1.00 90.31 117 GLY A C 1
ATOM 907 O O . GLY A 1 117 ? 0.562 -13.472 -7.209 1.00 90.31 117 GLY A O 1
ATOM 908 N N . GLU A 1 118 ? 0.201 -13.262 -5.006 1.00 91.62 118 GLU A N 1
ATOM 909 C CA . GLU A 1 118 ? -1.151 -12.712 -5.105 1.00 91.62 118 GLU A CA 1
ATOM 910 C C . GLU A 1 118 ? -1.124 -11.215 -4.781 1.00 91.62 118 GLU A C 1
ATOM 912 O O . GLU A 1 118 ? -0.573 -10.808 -3.756 1.00 91.62 118 GLU A O 1
ATOM 917 N N . LEU A 1 119 ? -1.703 -10.380 -5.646 1.00 91.69 119 LEU A N 1
ATOM 918 C CA . LEU A 1 119 ? -1.729 -8.924 -5.446 1.00 91.69 119 LEU A CA 1
ATOM 919 C C . LEU A 1 119 ? -2.966 -8.447 -4.666 1.00 91.69 119 LEU A C 1
ATOM 921 O O . LEU A 1 119 ? -2.922 -7.390 -4.033 1.00 91.69 119 LEU A O 1
ATOM 925 N N . HIS A 1 120 ? -4.050 -9.227 -4.662 1.00 90.56 120 HIS A N 1
ATOM 926 C CA . HIS A 1 120 ? -5.321 -8.838 -4.048 1.00 90.56 120 HIS A CA 1
ATOM 927 C C . HIS A 1 120 ? -5.176 -8.632 -2.537 1.00 90.56 120 HIS A C 1
ATOM 929 O O . HIS A 1 120 ? -4.638 -9.484 -1.835 1.00 90.56 120 HIS A O 1
ATOM 935 N N . ASN A 1 121 ? -5.627 -7.471 -2.044 1.00 92.31 121 ASN A N 1
ATOM 936 C CA . ASN A 1 121 ? -5.571 -7.056 -0.631 1.00 92.31 121 ASN A CA 1
ATOM 937 C C . ASN A 1 121 ? -4.167 -7.084 0.006 1.00 92.31 121 ASN A C 1
ATOM 939 O O . ASN A 1 121 ? -4.036 -7.023 1.227 1.00 92.31 121 ASN A O 1
ATOM 943 N N . ASN A 1 122 ? -3.102 -7.143 -0.800 1.00 95.56 122 ASN A N 1
ATOM 944 C CA . ASN A 1 122 ? -1.724 -7.236 -0.308 1.00 95.56 122 ASN A CA 1
ATOM 945 C C . ASN A 1 122 ? -0.970 -5.897 -0.343 1.00 95.56 122 ASN A C 1
ATOM 947 O O . ASN A 1 122 ? 0.216 -5.835 -0.010 1.00 95.56 122 ASN A O 1
ATOM 951 N N . ALA A 1 123 ? -1.661 -4.802 -0.669 1.00 97.81 123 ALA A N 1
ATOM 952 C CA . ALA A 1 123 ? -1.107 -3.459 -0.591 1.00 97.81 123 ALA A CA 1
ATOM 953 C C . ALA A 1 123 ? -1.108 -2.952 0.858 1.00 97.81 123 ALA A C 1
ATOM 955 O O . ALA A 1 123 ? -2.123 -2.491 1.383 1.00 97.81 123 ALA A O 1
ATOM 956 N N . ALA A 1 124 ? 0.048 -3.020 1.516 1.00 98.31 124 ALA A N 1
ATOM 957 C CA . ALA A 1 124 ? 0.200 -2.538 2.880 1.00 98.31 124 ALA A CA 1
ATOM 958 C C . ALA A 1 124 ? 0.169 -1.004 2.922 1.00 98.31 124 ALA A C 1
ATOM 960 O O . ALA A 1 124 ? 0.862 -0.334 2.159 1.00 98.31 124 ALA A O 1
ATOM 961 N N . ALA A 1 125 ? -0.573 -0.443 3.869 1.00 98.25 125 ALA A N 1
ATOM 962 C CA . ALA A 1 125 ? -0.682 0.987 4.113 1.00 98.25 125 ALA A CA 1
ATOM 963 C C . ALA A 1 125 ? -0.158 1.364 5.503 1.00 98.25 125 ALA A C 1
ATOM 965 O O . ALA A 1 125 ? -0.241 0.608 6.472 1.00 98.25 125 ALA A O 1
ATOM 966 N N . SER A 1 126 ? 0.412 2.559 5.610 1.00 98.19 126 SER A N 1
ATOM 967 C CA . SER A 1 126 ? 0.848 3.180 6.858 1.00 98.19 126 SER A CA 1
ATOM 968 C C . SER A 1 126 ? 0.494 4.660 6.831 1.00 98.19 126 SER A C 1
ATOM 970 O O . SER A 1 126 ? 1.134 5.439 6.125 1.00 98.19 126 SER A O 1
ATOM 972 N N . GLY A 1 127 ? -0.522 5.043 7.596 1.00 97.44 127 GLY A N 1
ATOM 973 C CA . GLY A 1 127 ? -1.052 6.399 7.635 1.00 97.44 127 GLY A CA 1
ATOM 974 C C . GLY A 1 127 ? -0.824 7.067 8.976 1.00 97.44 127 GLY A C 1
ATOM 975 O O . GLY A 1 127 ? -1.238 6.546 10.007 1.00 97.44 127 GLY A O 1
ATOM 976 N N . PHE A 1 128 ? -0.205 8.244 8.971 1.00 96.81 128 PHE A N 1
ATOM 977 C CA . PHE A 1 128 ? -0.189 9.136 10.127 1.00 96.81 128 PHE A CA 1
ATOM 978 C C . PHE A 1 128 ? -1.160 10.283 9.872 1.00 96.81 128 PHE A C 1
ATOM 980 O O . PHE A 1 128 ? -1.059 10.933 8.837 1.00 96.81 128 PHE A O 1
ATOM 987 N N . GLY A 1 129 ? -2.098 10.528 10.782 1.00 95.88 129 GLY A N 1
ATOM 988 C CA . GLY A 1 129 ? -3.149 11.527 10.578 1.00 95.88 129 GLY A CA 1
ATOM 989 C C . GLY A 1 129 ? -3.943 11.825 11.840 1.00 95.88 129 GLY A C 1
ATOM 990 O O . GLY A 1 129 ? -3.667 11.274 12.905 1.00 95.88 129 GLY A O 1
ATOM 991 N N . THR A 1 130 ? -4.926 12.716 11.727 1.00 96.06 130 THR A N 1
ATOM 992 C CA . THR A 1 130 ? -5.820 13.074 12.841 1.00 96.06 130 THR A CA 1
ATOM 993 C C . THR A 1 130 ? -7.162 12.381 12.677 1.00 96.06 130 THR A C 1
ATOM 995 O O . THR A 1 130 ? -7.784 12.526 11.631 1.00 96.06 130 THR A O 1
ATOM 998 N N . VAL A 1 131 ? -7.636 11.677 13.705 1.00 97.00 131 VAL A N 1
ATOM 999 C CA . VAL A 1 131 ? -8.969 11.051 13.691 1.00 97.00 131 VAL A CA 1
ATOM 1000 C C . VAL A 1 131 ? -10.040 12.142 13.628 1.00 97.00 131 VAL A C 1
ATOM 1002 O O . VAL A 1 131 ? -10.074 13.019 14.495 1.00 97.00 131 VAL A O 1
ATOM 1005 N N . SER A 1 132 ? -10.888 12.117 12.602 1.00 96.00 132 SER A N 1
ATOM 1006 C CA . SER A 1 132 ? -11.947 13.110 12.384 1.00 96.00 132 SER A CA 1
ATOM 1007 C C . SER A 1 132 ? -13.325 12.613 12.805 1.00 96.00 132 SER A C 1
ATOM 1009 O O . SER A 1 132 ? -14.137 13.404 13.281 1.00 96.00 132 SER A O 1
ATOM 1011 N N . SER A 1 133 ? -13.589 11.317 12.646 1.00 96.38 133 SER A N 1
ATOM 1012 C CA . SER A 1 133 ? -14.849 10.687 13.042 1.00 96.38 133 SER A CA 1
ATOM 1013 C C . SER A 1 133 ? -14.678 9.189 13.260 1.00 96.38 133 SER A C 1
ATOM 1015 O O . SER A 1 133 ? -13.801 8.569 12.660 1.00 96.38 133 SER A O 1
ATOM 1017 N N . GLN A 1 134 ? -15.557 8.595 14.064 1.00 95.56 134 GLN A N 1
ATOM 1018 C CA . GLN A 1 134 ? -15.624 7.153 14.278 1.00 95.56 134 GLN A CA 1
ATOM 1019 C C . GLN A 1 134 ? -17.070 6.664 14.411 1.00 95.56 134 GLN A C 1
ATOM 1021 O O . GLN A 1 134 ? -17.956 7.406 14.838 1.00 95.56 134 GLN A O 1
ATOM 1026 N N . ARG A 1 135 ? -17.309 5.407 14.036 1.00 94.62 135 ARG A N 1
ATOM 1027 C CA . ARG A 1 135 ? -18.594 4.711 14.127 1.00 94.62 135 ARG A CA 1
ATOM 1028 C C . ARG A 1 135 ? -18.373 3.224 14.387 1.00 94.62 135 ARG A C 1
ATOM 1030 O O . ARG A 1 135 ? -17.454 2.623 13.835 1.00 94.62 135 ARG A O 1
ATOM 1037 N N . GLU A 1 136 ? -19.247 2.629 15.180 1.00 93.75 136 GLU A N 1
ATOM 1038 C CA . GLU A 1 136 ? -19.285 1.180 15.371 1.00 93.75 136 GLU A CA 1
ATOM 1039 C C . GLU A 1 136 ? -20.192 0.547 14.312 1.00 93.75 136 GLU A C 1
ATOM 1041 O O . GLU A 1 136 ? -21.299 1.026 14.049 1.00 93.75 136 GLU A O 1
ATOM 1046 N N . LEU A 1 137 ? -19.696 -0.510 13.680 1.00 91.06 137 LEU A N 1
ATOM 1047 C CA . LEU A 1 137 ? -20.401 -1.326 12.703 1.00 91.06 137 LEU A CA 1
ATOM 1048 C C . LEU A 1 137 ? -20.720 -2.674 13.362 1.00 91.06 137 LEU A C 1
ATOM 1050 O O . LEU A 1 137 ? -19.787 -3.401 13.703 1.00 91.06 137 LEU A O 1
ATOM 1054 N N . PRO A 1 138 ? -22.003 -3.000 13.597 1.00 88.81 138 PRO A N 1
ATOM 1055 C CA . PRO A 1 138 ? -22.381 -4.285 14.175 1.00 88.81 138 PRO A CA 1
ATOM 1056 C C . PRO A 1 138 ? -21.982 -5.438 13.251 1.00 88.81 138 PRO A C 1
ATOM 1058 O O . PRO A 1 138 ? -22.332 -5.418 12.072 1.00 88.81 138 PRO A O 1
ATOM 1061 N N . GLU A 1 139 ? -21.303 -6.451 13.790 1.00 85.31 139 GLU A N 1
ATOM 1062 C CA . GLU A 1 139 ? -20.957 -7.650 13.026 1.00 85.31 139 GLU A CA 1
ATOM 1063 C C . GLU A 1 139 ? -22.108 -8.668 13.046 1.00 85.31 139 GLU A C 1
ATOM 1065 O O . GLU A 1 139 ? -22.728 -8.899 14.095 1.00 85.31 139 GLU A O 1
ATOM 1070 N N . PRO A 1 140 ? -22.412 -9.328 11.915 1.00 80.88 140 PRO A N 1
ATOM 1071 C CA . PRO A 1 140 ? -23.454 -10.339 11.876 1.00 80.88 140 PRO A CA 1
ATOM 1072 C C . PRO A 1 140 ? -23.089 -11.513 12.792 1.00 80.88 140 PRO A C 1
ATOM 1074 O O . PRO A 1 140 ? -22.000 -12.077 12.722 1.00 80.88 140 PRO A O 1
ATOM 1077 N N . ASN A 1 141 ? -24.047 -11.935 13.620 1.00 81.94 141 ASN A N 1
ATOM 1078 C CA . ASN A 1 141 ? -23.931 -13.088 14.522 1.00 81.94 141 ASN A CA 1
ATOM 1079 C C . ASN A 1 141 ? -22.953 -12.925 15.701 1.00 81.94 141 ASN A C 1
ATOM 1081 O O . ASN A 1 141 ? -22.621 -13.925 16.341 1.00 81.94 141 ASN A O 1
ATOM 1085 N N . THR A 1 142 ? -22.521 -11.704 16.035 1.00 82.50 142 THR A N 1
ATOM 1086 C CA . THR A 1 142 ? -21.715 -11.451 17.242 1.00 82.50 142 THR A CA 1
ATOM 1087 C C . THR A 1 142 ? -22.214 -10.217 17.999 1.00 82.50 142 THR A C 1
ATOM 1089 O O . THR A 1 142 ? -22.851 -9.344 17.420 1.00 82.50 142 THR A O 1
ATOM 1092 N N . GLU A 1 143 ? -21.944 -10.143 19.306 1.00 83.12 143 GLU A N 1
ATOM 1093 C CA . GLU A 1 143 ? -22.162 -8.911 20.090 1.00 83.12 143 GLU A CA 1
ATOM 1094 C C . GLU A 1 143 ? -21.049 -7.876 19.868 1.00 83.12 143 GLU A C 1
ATOM 1096 O O . GLU A 1 143 ? -21.136 -6.751 20.359 1.00 83.12 143 GLU A O 1
ATOM 1101 N N . ASP A 1 144 ? -19.994 -8.259 19.149 1.00 87.56 144 ASP A N 1
ATOM 1102 C CA . ASP A 1 144 ? -18.854 -7.404 18.898 1.00 87.56 144 ASP A CA 1
ATOM 1103 C C . ASP A 1 144 ? -19.077 -6.542 17.651 1.00 87.56 144 ASP A C 1
ATOM 1105 O O . ASP A 1 144 ? -19.819 -6.894 16.733 1.00 87.56 144 ASP A O 1
ATOM 1109 N N . ALA A 1 145 ? -18.427 -5.380 17.630 1.00 91.69 145 ALA A N 1
ATOM 1110 C CA . ALA A 1 145 ? -18.543 -4.416 16.548 1.00 91.69 145 ALA A CA 1
ATOM 1111 C C . ALA A 1 145 ? -17.172 -4.098 15.946 1.00 91.69 145 ALA A C 1
ATOM 1113 O O . ALA A 1 145 ? -16.166 -3.968 16.655 1.00 91.69 145 ALA A O 1
ATOM 1114 N N . THR A 1 146 ? -17.139 -3.927 14.629 1.00 94.62 146 THR A N 1
ATOM 1115 C CA . THR A 1 146 ? -16.002 -3.326 13.936 1.00 94.62 146 THR A CA 1
ATOM 1116 C C . THR A 1 146 ? -16.006 -1.826 14.186 1.00 94.62 146 THR A C 1
ATOM 1118 O O . THR A 1 146 ? -16.988 -1.136 13.911 1.00 94.62 146 THR A O 1
ATOM 1121 N N . LEU A 1 147 ? -14.889 -1.287 14.671 1.00 96.19 147 LEU A N 1
ATOM 1122 C CA . LEU A 1 147 ? -14.718 0.160 14.761 1.00 96.19 147 LEU A CA 1
ATOM 1123 C C . LEU A 1 147 ? -14.243 0.687 13.407 1.00 96.19 147 LEU A C 1
ATOM 1125 O O . LEU A 1 147 ? -13.115 0.410 12.999 1.00 96.19 147 LEU A O 1
ATOM 1129 N N . ALA A 1 148 ? -15.080 1.472 12.735 1.00 97.12 148 ALA A N 1
ATOM 1130 C CA . ALA A 1 148 ? -14.709 2.209 11.535 1.00 97.12 148 ALA A CA 1
ATOM 1131 C C . ALA A 1 148 ? -14.465 3.678 11.886 1.00 97.12 148 ALA A C 1
ATOM 1133 O O . ALA A 1 148 ? -15.332 4.338 12.452 1.00 97.12 148 ALA A O 1
ATOM 1134 N N . PHE A 1 149 ? -13.310 4.221 11.526 1.00 97.69 149 PHE A N 1
ATOM 1135 C CA . PHE A 1 149 ? -12.963 5.614 11.785 1.00 97.69 149 PHE A CA 1
ATOM 1136 C C . PHE A 1 149 ? -12.289 6.248 10.577 1.00 97.69 149 PHE A C 1
ATOM 1138 O O . PHE A 1 149 ? -11.659 5.576 9.768 1.00 97.69 149 PHE A O 1
ATOM 1145 N N . THR A 1 150 ? -12.449 7.555 10.437 1.00 98.06 150 THR A N 1
ATOM 1146 C CA . THR A 1 150 ? -11.854 8.340 9.357 1.00 98.06 150 THR A CA 1
ATOM 1147 C C . THR A 1 150 ? -10.706 9.148 9.930 1.00 98.06 150 THR A C 1
ATOM 1149 O O . THR A 1 150 ? -10.833 9.737 11.008 1.00 98.06 150 THR A O 1
ATOM 1152 N N . MET A 1 151 ? -9.581 9.177 9.223 1.00 97.62 151 MET A N 1
ATOM 1153 C CA . MET A 1 151 ? -8.481 10.078 9.547 1.00 97.62 151 MET A CA 1
ATOM 1154 C C . MET A 1 151 ? -8.257 11.070 8.418 1.00 97.62 151 MET A C 1
ATOM 1156 O O . MET A 1 151 ? -8.281 10.713 7.240 1.00 97.62 151 MET A O 1
ATOM 1160 N N . ASN A 1 152 ? -7.969 12.304 8.815 1.00 97.19 152 ASN A N 1
ATOM 1161 C CA . ASN A 1 152 ? -7.559 13.364 7.915 1.00 97.19 152 ASN A CA 1
ATOM 1162 C C . ASN A 1 152 ? -6.040 13.315 7.774 1.00 97.19 152 ASN A C 1
ATOM 1164 O O . ASN A 1 152 ? -5.303 13.328 8.771 1.00 97.19 152 ASN A O 1
ATOM 1168 N N . HIS A 1 153 ? -5.602 13.279 6.524 1.00 97.06 153 HIS A N 1
ATOM 1169 C CA . HIS A 1 153 ? -4.216 13.303 6.099 1.00 97.06 153 HIS A CA 1
ATOM 1170 C C . HIS A 1 153 ? -3.927 14.610 5.366 1.00 97.06 153 HIS A C 1
ATOM 1172 O O . HIS A 1 153 ? -4.822 15.249 4.816 1.00 97.06 153 HIS A O 1
ATOM 1178 N N . ALA A 1 154 ? -2.666 15.022 5.388 1.00 94.88 154 ALA A N 1
ATOM 1179 C CA . ALA A 1 154 ? -2.202 16.256 4.778 1.00 94.88 154 ALA A CA 1
ATOM 1180 C C . ALA A 1 154 ? -0.748 16.071 4.355 1.00 94.88 154 ALA A C 1
ATOM 1182 O O . ALA A 1 154 ? 0.134 15.928 5.205 1.00 94.88 154 ALA A O 1
ATOM 1183 N N . ASP A 1 155 ? -0.475 16.068 3.056 1.00 94.25 155 ASP A N 1
ATOM 1184 C CA . ASP A 1 155 ? 0.881 15.861 2.551 1.00 94.25 155 ASP A CA 1
ATOM 1185 C C . ASP A 1 155 ? 1.182 16.760 1.348 1.00 94.25 155 ASP A C 1
ATOM 1187 O O . ASP A 1 155 ? 0.298 17.292 0.680 1.00 94.25 155 ASP A O 1
ATOM 1191 N N . TYR A 1 156 ? 2.464 16.968 1.082 1.00 94.06 156 TYR A N 1
ATOM 1192 C CA . TYR A 1 156 ? 2.949 17.803 -0.001 1.00 94.06 156 TYR A CA 1
ATOM 1193 C C . TYR A 1 156 ? 2.898 17.056 -1.337 1.00 94.06 156 TYR A C 1
ATOM 1195 O O . TYR A 1 156 ? 3.557 16.025 -1.508 1.00 94.06 156 TYR A O 1
ATOM 1203 N N . ASN A 1 157 ? 2.183 17.607 -2.313 1.00 93.81 157 ASN A N 1
ATOM 1204 C CA . ASN A 1 157 ? 2.204 17.152 -3.695 1.00 93.81 157 ASN A CA 1
ATOM 1205 C C . ASN A 1 157 ? 3.388 17.804 -4.436 1.00 93.81 157 ASN A C 1
ATOM 1207 O O . ASN A 1 157 ? 3.405 19.023 -4.623 1.00 93.81 157 ASN A O 1
ATOM 1211 N N . PRO A 1 158 ? 4.386 17.025 -4.885 1.00 91.81 158 PRO A N 1
ATOM 1212 C CA . PRO A 1 158 ? 5.601 17.581 -5.467 1.00 91.81 158 PRO A CA 1
ATOM 1213 C C . PRO A 1 158 ? 5.423 18.107 -6.903 1.00 91.81 158 PRO A C 1
ATOM 1215 O O . PRO A 1 158 ? 6.214 18.953 -7.330 1.00 91.81 158 PRO A O 1
ATOM 1218 N N . GLN A 1 159 ? 4.389 17.663 -7.631 1.00 89.31 159 GLN A N 1
ATOM 1219 C CA . GLN A 1 159 ? 4.060 18.172 -8.968 1.00 89.31 159 GLN A CA 1
ATOM 1220 C C . GLN A 1 159 ? 3.321 19.516 -8.881 1.00 89.31 159 GLN A C 1
ATOM 1222 O O . GLN A 1 159 ? 3.719 20.473 -9.545 1.00 89.31 159 GLN A O 1
ATOM 1227 N N . LEU A 1 160 ? 2.300 19.607 -8.018 1.00 90.81 160 LEU A N 1
ATOM 1228 C CA . LEU A 1 160 ? 1.506 20.831 -7.810 1.00 90.81 160 LEU A CA 1
ATOM 1229 C C . LEU A 1 160 ? 2.199 21.854 -6.896 1.00 90.81 160 LEU A C 1
ATOM 1231 O O . LEU A 1 160 ? 1.886 23.040 -6.929 1.00 90.81 160 LEU A O 1
ATOM 1235 N N . ARG A 1 161 ? 3.191 21.406 -6.119 1.00 91.94 161 ARG A N 1
ATOM 1236 C CA . ARG A 1 161 ? 3.946 22.203 -5.139 1.00 91.94 161 ARG A CA 1
ATOM 1237 C C . ARG A 1 161 ? 3.080 22.807 -4.036 1.00 91.94 161 ARG A C 1
ATOM 1239 O O . ARG A 1 161 ? 3.376 23.886 -3.517 1.00 91.94 161 ARG A O 1
ATOM 1246 N N . GLU A 1 162 ? 2.056 22.075 -3.629 1.00 93.75 162 GLU A N 1
ATOM 1247 C CA . GLU A 1 162 ? 1.123 22.474 -2.580 1.00 93.75 162 GLU A CA 1
ATOM 1248 C C . GLU A 1 162 ? 0.855 21.336 -1.596 1.00 93.75 162 GLU A C 1
ATOM 1250 O O . GLU A 1 162 ? 1.204 20.183 -1.846 1.00 93.75 162 GLU A O 1
ATOM 1255 N N . SER A 1 163 ? 0.286 21.678 -0.440 1.00 92.38 163 SER A N 1
ATOM 1256 C CA . SER A 1 163 ? -0.186 20.684 0.523 1.00 92.38 163 SER A CA 1
ATOM 1257 C C . SER A 1 163 ? -1.604 20.292 0.147 1.00 92.38 163 SER A C 1
ATOM 1259 O O . SER A 1 163 ? -2.441 21.173 -0.022 1.00 92.38 163 SER A O 1
ATOM 1261 N N . VAL A 1 164 ? -1.857 18.995 0.052 1.00 94.69 164 VAL A N 1
ATOM 1262 C CA . VAL A 1 164 ? -3.165 18.430 -0.272 1.00 94.69 164 VAL A CA 1
ATOM 1263 C C . VAL A 1 164 ? -3.678 17.709 0.964 1.00 94.69 164 VAL A C 1
ATOM 1265 O O . VAL A 1 164 ? -2.910 17.015 1.633 1.00 94.69 164 VAL A O 1
ATOM 1268 N N . GLU A 1 165 ? -4.953 17.906 1.274 1.00 95.62 165 GLU A N 1
ATOM 1269 C CA . GLU A 1 165 ? -5.649 17.214 2.355 1.00 95.62 165 GLU A CA 1
ATOM 1270 C C . GLU A 1 165 ? -6.571 16.155 1.758 1.00 95.62 165 GLU A C 1
ATOM 1272 O O . GLU A 1 165 ? -7.194 16.385 0.723 1.00 95.62 165 GLU A O 1
ATOM 1277 N N . PHE A 1 166 ? -6.633 14.990 2.391 1.00 97.06 166 PHE A N 1
ATOM 1278 C CA . PHE A 1 166 ? -7.481 13.884 1.960 1.00 97.06 166 PHE A CA 1
ATOM 1279 C C . PHE A 1 166 ? -7.860 13.013 3.155 1.00 97.06 166 PHE A C 1
ATOM 1281 O O . PHE A 1 166 ? -7.216 13.051 4.207 1.00 97.06 166 PHE A O 1
ATOM 1288 N N . GLU A 1 167 ? -8.913 12.222 2.991 1.00 97.75 167 GLU A N 1
ATOM 1289 C CA . GLU A 1 167 ? -9.434 11.349 4.035 1.00 97.75 167 GLU A CA 1
ATOM 1290 C C . GLU A 1 167 ? -9.241 9.880 3.665 1.00 97.75 167 GLU A C 1
ATOM 1292 O O . GLU A 1 167 ? -9.349 9.488 2.504 1.00 97.75 167 GLU A O 1
ATOM 1297 N N . VAL A 1 168 ? -8.962 9.059 4.674 1.00 98.38 168 VAL A N 1
ATOM 1298 C CA . VAL A 1 168 ? -8.893 7.599 4.545 1.00 98.38 168 VAL A CA 1
ATOM 1299 C C . VAL A 1 168 ? -9.720 6.987 5.667 1.00 98.38 168 VAL A C 1
ATOM 1301 O O . VAL A 1 168 ? -9.671 7.443 6.815 1.00 98.38 168 VAL A O 1
ATOM 1304 N N . LYS A 1 169 ? -10.505 5.965 5.328 1.00 98.25 169 LYS A N 1
ATOM 1305 C CA . LYS A 1 169 ? -11.296 5.186 6.276 1.00 98.25 169 LYS A CA 1
ATOM 1306 C C . LYS A 1 169 ? -10.480 3.986 6.745 1.00 98.25 169 LYS A C 1
ATOM 1308 O O . LYS A 1 169 ? -9.888 3.268 5.949 1.00 98.25 169 LYS A O 1
ATOM 1313 N N . TYR A 1 170 ? -10.500 3.746 8.042 1.00 98.00 170 TYR A N 1
ATOM 1314 C CA . TYR A 1 170 ? -9.812 2.652 8.706 1.00 98.00 170 TYR A CA 1
ATOM 1315 C C . TYR A 1 170 ? -10.831 1.805 9.456 1.00 98.00 170 TYR A C 1
ATOM 1317 O O . TYR A 1 170 ? -11.709 2.347 10.128 1.00 98.00 170 TYR A O 1
ATOM 1325 N N . CYS A 1 171 ? -10.705 0.487 9.368 1.00 96.44 171 CYS A N 1
ATOM 1326 C CA . CYS A 1 171 ? -11.600 -0.452 10.032 1.00 96.44 171 CYS A CA 1
ATOM 1327 C C . CYS A 1 171 ? -10.805 -1.412 10.924 1.00 96.44 171 CYS A C 1
ATOM 1329 O O . CYS A 1 171 ? -9.843 -2.038 10.481 1.00 96.44 171 CYS A O 1
ATOM 1331 N N . ILE A 1 172 ? -11.212 -1.537 12.188 1.00 95.12 172 ILE A N 1
ATOM 1332 C CA . ILE A 1 172 ? -10.641 -2.483 13.150 1.00 95.12 172 ILE A CA 1
ATOM 1333 C C . ILE A 1 172 ? -11.659 -3.591 13.410 1.00 95.12 172 ILE A C 1
ATOM 1335 O O . ILE A 1 172 ? -12.572 -3.410 14.223 1.00 95.12 172 ILE A O 1
ATOM 1339 N N . CYS A 1 173 ? -11.459 -4.748 12.778 1.00 90.56 173 CYS A N 1
ATOM 1340 C CA . CYS A 1 173 ? -12.236 -5.956 13.051 1.00 90.56 173 CYS A CA 1
ATOM 1341 C C . CYS A 1 173 ? -12.115 -6.352 14.536 1.00 90.56 173 CYS A C 1
ATOM 1343 O O . CYS A 1 173 ? -11.008 -6.285 15.095 1.00 90.56 173 CYS A O 1
ATOM 1345 N N . PRO A 1 174 ? -13.192 -6.823 15.193 1.00 85.75 174 PRO A N 1
ATOM 1346 C CA . PRO A 1 174 ? -13.181 -7.196 16.606 1.00 85.75 174 PRO A CA 1
ATOM 1347 C C . PRO A 1 174 ? -12.517 -8.560 16.856 1.00 85.75 174 PRO A C 1
ATOM 1349 O O . PRO A 1 174 ? -13.008 -9.412 17.592 1.00 85.75 174 PRO A O 1
ATOM 1352 N N . THR A 1 175 ? -11.350 -8.792 16.261 1.00 86.06 175 THR A N 1
ATOM 1353 C CA . THR A 1 175 ? -10.559 -9.985 16.553 1.00 86.06 175 THR A CA 1
ATOM 1354 C C . THR A 1 175 ? -10.008 -9.913 17.977 1.00 86.06 175 THR A C 1
ATOM 1356 O O . THR A 1 175 ? -9.773 -8.830 18.521 1.00 86.06 175 THR A O 1
ATOM 1359 N N . VAL A 1 176 ? -9.713 -11.072 18.576 1.00 82.00 176 VAL A N 1
ATOM 1360 C CA . VAL A 1 176 ? -9.136 -11.179 19.935 1.00 82.00 176 VAL A CA 1
ATOM 1361 C C . VAL A 1 176 ? -7.911 -10.271 20.123 1.00 82.00 176 VAL A C 1
ATOM 1363 O O . VAL A 1 176 ? -7.687 -9.743 21.209 1.00 82.00 176 VAL A O 1
ATOM 1366 N N . LYS A 1 177 ? -7.126 -10.060 19.059 1.00 80.25 177 LYS A N 1
ATOM 1367 C CA . LYS A 1 177 ? -5.914 -9.231 19.084 1.0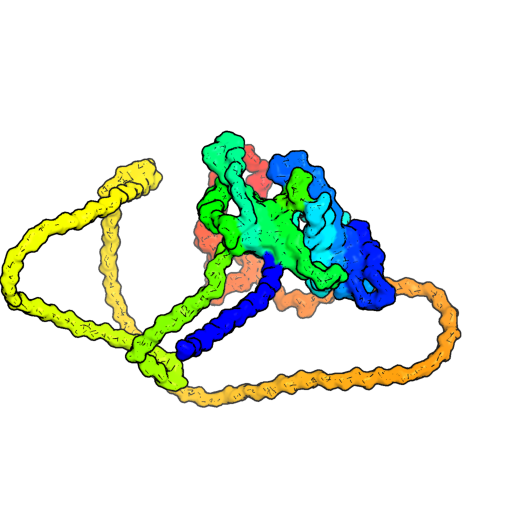0 80.25 177 LYS A CA 1
ATOM 1368 C C . LYS A 1 177 ? -6.193 -7.730 18.984 1.00 80.25 177 LYS A C 1
ATOM 1370 O O . LYS A 1 177 ? -5.391 -6.946 19.480 1.00 80.25 177 LYS A O 1
ATOM 1375 N N . MET A 1 178 ? -7.295 -7.334 18.350 1.00 86.88 178 MET A N 1
ATOM 1376 C CA . MET A 1 178 ? -7.544 -5.941 17.968 1.00 86.88 178 MET A CA 1
ATOM 1377 C C . MET A 1 178 ? -8.683 -5.270 18.734 1.00 86.88 178 MET A C 1
ATOM 1379 O O . MET A 1 178 ? -8.681 -4.046 18.851 1.00 86.88 178 MET A O 1
ATOM 1383 N N . LYS A 1 179 ? -9.594 -6.038 19.342 1.00 87.69 179 LYS A N 1
ATOM 1384 C CA . LYS A 1 179 ? -10.723 -5.511 20.126 1.00 87.69 179 LYS A CA 1
ATOM 1385 C C . LYS A 1 179 ? -10.289 -4.517 21.209 1.00 87.69 179 LYS A C 1
ATOM 1387 O O . LYS A 1 179 ? -10.859 -3.441 21.333 1.00 87.69 179 LYS A O 1
ATOM 1392 N N . ALA A 1 180 ? -9.232 -4.835 21.960 1.00 88.44 180 ALA A N 1
ATOM 1393 C CA . ALA A 1 180 ? -8.712 -3.945 23.004 1.00 88.44 180 ALA A CA 1
ATOM 1394 C C . ALA A 1 180 ? -8.112 -2.638 22.446 1.00 88.44 180 ALA A C 1
ATOM 1396 O O . ALA A 1 180 ? -8.115 -1.616 23.131 1.00 88.44 180 ALA A O 1
ATOM 1397 N N . SER A 1 181 ? -7.616 -2.661 21.205 1.00 89.56 181 SER A N 1
ATOM 1398 C CA . SER A 1 181 ? -6.993 -1.510 20.546 1.00 89.56 181 SER A CA 1
ATOM 1399 C C . SER A 1 181 ? -8.015 -0.477 20.069 1.00 89.56 181 SER A C 1
ATOM 1401 O O . SER A 1 181 ? -7.653 0.686 19.917 1.00 89.56 181 SER A O 1
ATOM 1403 N N . GLN A 1 182 ? -9.286 -0.856 19.885 1.00 92.00 182 GLN A N 1
ATOM 1404 C CA . GLN A 1 182 ? -10.348 0.067 19.463 1.00 92.00 182 GLN A CA 1
ATOM 1405 C C . GLN A 1 182 ? -10.507 1.255 20.433 1.00 92.00 182 GLN A C 1
ATOM 1407 O O . GLN A 1 182 ? -10.670 2.390 20.000 1.00 92.00 182 GLN A O 1
ATOM 1412 N N . VAL A 1 183 ? -10.341 1.028 21.743 1.00 91.94 183 VAL A N 1
ATOM 1413 C CA . VAL A 1 183 ? -10.458 2.063 22.797 1.00 91.94 183 VAL A CA 1
ATOM 1414 C C . VAL A 1 183 ? -9.368 3.146 22.701 1.00 91.94 183 VAL A C 1
ATOM 1416 O O . VAL A 1 183 ? -9.485 4.218 23.299 1.00 91.94 183 VAL A O 1
ATOM 1419 N N . LEU A 1 184 ? -8.282 2.881 21.970 1.00 92.12 184 LEU A N 1
ATOM 1420 C CA . LEU A 1 184 ? -7.182 3.830 21.791 1.00 92.12 184 LEU A CA 1
ATOM 1421 C C . LEU A 1 184 ? -7.514 4.930 20.775 1.00 92.12 184 LEU A C 1
ATOM 1423 O O . LEU A 1 184 ? -6.894 5.994 20.819 1.00 92.12 184 LEU A O 1
ATOM 1427 N N . ILE A 1 185 ? -8.476 4.690 19.882 1.00 94.75 185 ILE A N 1
ATOM 1428 C CA . ILE A 1 185 ? -8.906 5.666 18.885 1.00 94.75 185 ILE A CA 1
ATOM 1429 C C . ILE A 1 185 ? -9.758 6.739 19.565 1.00 94.75 185 ILE A C 1
ATOM 1431 O O . ILE A 1 185 ? -10.682 6.454 20.325 1.00 94.75 185 ILE A O 1
ATOM 1435 N N . GLN A 1 186 ? -9.391 7.999 19.336 1.00 92.19 186 GLN A N 1
ATOM 1436 C CA . GLN A 1 186 ? -10.052 9.159 19.922 1.00 92.19 186 GLN A CA 1
ATOM 1437 C C . GLN A 1 186 ? -10.114 10.289 18.902 1.00 92.19 186 GLN A C 1
ATOM 1439 O O . GLN A 1 186 ? -9.087 10.665 18.330 1.00 92.19 186 GLN A O 1
ATOM 1444 N N . ASP A 1 187 ? -11.295 10.881 18.749 1.00 94.44 187 ASP A N 1
ATOM 1445 C CA . ASP A 1 187 ? -11.508 12.032 17.875 1.00 94.44 187 ASP A CA 1
ATOM 1446 C C . ASP A 1 187 ? -10.554 13.188 18.218 1.00 94.44 187 ASP A C 1
ATOM 1448 O O . ASP A 1 187 ? -10.301 13.528 19.381 1.00 94.44 187 ASP A O 1
ATOM 1452 N N . GLY A 1 188 ? -9.994 13.800 17.178 1.00 92.62 188 GLY A N 1
ATOM 1453 C CA . GLY A 1 188 ? -9.045 14.903 17.279 1.00 92.62 188 GLY A CA 1
ATOM 1454 C C . GLY A 1 188 ? -7.633 14.506 17.723 1.00 92.62 188 GLY A C 1
ATOM 1455 O O . GLY A 1 188 ? -6.802 15.396 17.923 1.00 92.62 188 GLY A O 1
ATOM 1456 N N . LYS A 1 189 ? -7.329 13.210 17.893 1.00 92.31 189 LYS A N 1
ATOM 1457 C CA . LYS A 1 189 ? -5.973 12.735 18.208 1.00 92.31 189 LYS A CA 1
ATOM 1458 C C . LYS A 1 189 ? -5.209 12.314 16.963 1.00 92.31 189 LYS A C 1
ATOM 1460 O O . LYS A 1 189 ? -5.758 11.725 16.035 1.00 92.31 189 LYS A O 1
ATOM 1465 N N . GLU A 1 190 ? -3.911 12.599 16.986 1.00 94.62 190 GLU A N 1
ATOM 1466 C CA . GLU A 1 190 ? -2.974 12.093 15.993 1.00 94.62 190 GLU A CA 1
ATOM 1467 C C . GLU A 1 190 ? -2.686 10.614 16.261 1.00 94.62 190 GLU A C 1
ATOM 1469 O O . GLU A 1 190 ? -2.338 10.225 17.379 1.00 94.62 190 GLU A O 1
ATOM 1474 N N . THR A 1 191 ? -2.827 9.795 15.227 1.00 95.12 191 THR A N 1
ATOM 1475 C CA . THR A 1 191 ? -2.635 8.346 15.292 1.00 95.12 191 THR A CA 1
ATOM 1476 C C . THR A 1 191 ? -1.823 7.904 14.081 1.00 95.12 191 THR A C 1
ATOM 1478 O O . THR A 1 191 ? -1.995 8.428 12.983 1.00 95.12 191 THR A O 1
ATOM 1481 N N . LEU A 1 192 ? -0.905 6.963 14.287 1.00 96.56 192 LEU A N 1
ATOM 1482 C CA . LEU A 1 192 ? -0.241 6.208 13.230 1.00 96.56 192 LEU A CA 1
ATOM 1483 C C . LEU A 1 192 ? -0.928 4.851 13.122 1.00 96.56 192 LEU A C 1
ATOM 1485 O O . LEU A 1 192 ? -0.979 4.119 14.107 1.00 96.56 192 LEU A O 1
ATOM 1489 N N . VAL A 1 193 ? -1.418 4.512 11.941 1.00 97.50 193 VAL A N 1
ATOM 1490 C CA . VAL A 1 193 ? -2.134 3.268 11.665 1.00 97.50 193 VAL A CA 1
ATOM 1491 C C . VAL A 1 193 ? -1.390 2.493 10.588 1.00 97.50 193 VAL A C 1
ATOM 1493 O O . VAL A 1 193 ? -0.942 3.077 9.605 1.00 97.50 193 VAL A O 1
ATOM 1496 N N . HIS A 1 194 ? -1.264 1.183 10.773 1.00 97.94 194 HIS A N 1
ATOM 1497 C CA . HIS A 1 194 ? -0.774 0.253 9.762 1.00 97.94 194 HIS A CA 1
ATOM 1498 C C . HIS A 1 194 ? -1.872 -0.747 9.417 1.00 97.94 194 HIS A C 1
ATOM 1500 O O . HIS A 1 194 ? -2.635 -1.169 10.291 1.00 97.94 194 HIS A O 1
ATOM 1506 N N . GLY A 1 195 ? -1.933 -1.142 8.153 1.00 97.56 195 GLY A N 1
ATOM 1507 C CA . GLY A 1 195 ? -2.994 -1.996 7.647 1.00 97.56 195 GLY A CA 1
ATOM 1508 C C . GLY A 1 195 ? -2.784 -2.408 6.201 1.00 97.56 195 GLY A C 1
ATOM 1509 O O . GLY A 1 195 ? -1.687 -2.238 5.670 1.00 97.56 195 GLY A O 1
ATOM 1510 N N . PHE A 1 196 ? -3.839 -2.911 5.576 1.00 97.81 196 PHE A N 1
ATOM 1511 C CA . PHE A 1 196 ? -3.888 -3.239 4.152 1.00 97.81 196 PHE A CA 1
ATOM 1512 C C . PHE A 1 196 ? -5.036 -2.489 3.483 1.00 97.81 196 PHE A C 1
ATOM 1514 O O . PHE A 1 196 ? -6.093 -2.328 4.087 1.00 97.81 196 PHE A O 1
ATOM 1521 N N . ILE A 1 197 ? -4.820 -1.992 2.266 1.00 98.00 197 ILE A N 1
ATOM 1522 C CA . ILE A 1 197 ? -5.885 -1.390 1.457 1.00 98.00 197 ILE A CA 1
ATOM 1523 C C . ILE A 1 197 ? -6.758 -2.524 0.923 1.00 98.00 197 ILE A C 1
ATOM 1525 O O . ILE A 1 197 ? -6.251 -3.421 0.252 1.00 98.00 197 ILE A O 1
ATOM 1529 N N . VAL A 1 198 ? -8.053 -2.475 1.230 1.00 97.00 198 VAL A N 1
ATOM 1530 C CA . VAL A 1 198 ? -8.998 -3.567 0.933 1.00 97.00 198 VAL A CA 1
ATOM 1531 C C . VAL A 1 198 ? -10.185 -3.135 0.081 1.00 97.00 198 VAL A C 1
ATOM 1533 O O . VAL A 1 198 ? -10.857 -3.994 -0.481 1.00 97.00 198 VAL A O 1
ATOM 1536 N N . ASP A 1 199 ? -10.464 -1.829 -0.026 1.00 96.94 199 ASP A N 1
ATOM 1537 C CA . ASP A 1 199 ? -11.588 -1.328 -0.826 1.00 96.94 199 ASP A CA 1
ATOM 1538 C C . ASP A 1 199 ? -11.546 0.195 -1.060 1.00 96.94 199 ASP A C 1
ATOM 1540 O O . ASP A 1 199 ? -10.755 0.921 -0.447 1.00 96.94 199 ASP A O 1
ATOM 1544 N N . TRP A 1 200 ? -12.477 0.682 -1.882 1.00 96.38 200 TRP A N 1
ATOM 1545 C CA . TRP A 1 200 ? -12.799 2.087 -2.105 1.00 96.38 200 TRP A CA 1
ATOM 1546 C C . TRP A 1 200 ? -14.279 2.378 -1.795 1.00 96.38 200 TRP A C 1
ATOM 1548 O O . TRP A 1 200 ? -15.198 1.793 -2.367 1.00 96.38 200 TRP A O 1
ATOM 1558 N N . ASP A 1 201 ? -14.516 3.343 -0.908 1.00 94.94 201 ASP A N 1
ATOM 1559 C CA . ASP A 1 201 ? -15.842 3.834 -0.525 1.00 94.94 201 ASP A CA 1
ATOM 1560 C C . ASP A 1 201 ? -16.335 4.865 -1.555 1.00 94.94 201 ASP A C 1
ATOM 1562 O O . ASP A 1 201 ? -15.977 6.042 -1.478 1.00 94.94 201 ASP A O 1
ATOM 1566 N N . ASN A 1 202 ? -17.161 4.430 -2.514 1.00 93.50 202 ASN A N 1
ATOM 1567 C CA . ASN A 1 202 ? -17.723 5.305 -3.555 1.00 93.50 202 ASN A CA 1
ATOM 1568 C C . ASN A 1 202 ? -18.676 6.380 -3.008 1.00 93.50 202 ASN A C 1
ATOM 1570 O O . ASN A 1 202 ? -18.832 7.424 -3.633 1.00 93.50 202 ASN A O 1
ATOM 1574 N N . ASP A 1 203 ? -19.314 6.147 -1.859 1.00 94.25 203 ASP A N 1
ATOM 1575 C CA . ASP A 1 203 ? -20.276 7.104 -1.301 1.00 94.25 203 ASP A CA 1
ATOM 1576 C C . ASP A 1 203 ? -19.569 8.320 -0.692 1.00 94.25 203 ASP A C 1
ATOM 1578 O O . ASP A 1 203 ? -20.130 9.415 -0.632 1.00 94.25 203 ASP A O 1
ATOM 1582 N N . ASN A 1 204 ? -18.339 8.123 -0.211 1.00 94.69 204 ASN A N 1
ATOM 1583 C CA . ASN A 1 204 ? -17.571 9.140 0.507 1.00 94.69 204 ASN A CA 1
ATOM 1584 C C . ASN A 1 204 ? -16.229 9.477 -0.156 1.00 94.69 204 ASN A C 1
ATOM 1586 O O . ASN A 1 204 ? -15.462 10.246 0.416 1.00 94.69 204 ASN A O 1
ATOM 1590 N N . ASN A 1 205 ? -15.944 8.897 -1.323 1.00 96.19 205 ASN A N 1
ATOM 1591 C CA . ASN A 1 205 ? -14.707 9.054 -2.083 1.00 96.19 205 ASN A CA 1
ATOM 1592 C C . ASN A 1 205 ? -13.437 8.881 -1.238 1.00 96.19 205 ASN A C 1
ATOM 1594 O O . ASN A 1 205 ? -12.608 9.790 -1.136 1.00 96.19 205 ASN A O 1
ATOM 1598 N N . ARG A 1 206 ? -13.287 7.716 -0.600 1.00 97.00 206 ARG A N 1
ATOM 1599 C CA . ARG A 1 206 ? -12.119 7.433 0.248 1.00 97.00 206 ARG A CA 1
ATOM 1600 C C . ARG A 1 206 ? -11.711 5.970 0.235 1.00 97.00 206 ARG A C 1
ATOM 1602 O O . ARG A 1 206 ? -12.541 5.067 0.198 1.00 97.00 206 ARG A O 1
ATOM 1609 N N . TRP A 1 207 ? -10.412 5.745 0.370 1.00 97.94 207 TRP A N 1
ATOM 1610 C CA . TRP A 1 207 ? -9.843 4.410 0.511 1.00 97.94 207 TRP A CA 1
ATOM 1611 C C . TRP A 1 207 ? -10.191 3.788 1.864 1.00 97.94 207 TRP A C 1
ATOM 1613 O O . TRP A 1 207 ? -10.277 4.496 2.873 1.00 97.94 207 TRP A O 1
ATOM 1623 N N . ILE A 1 208 ? -10.366 2.466 1.878 1.00 97.75 208 ILE A N 1
ATOM 1624 C CA . ILE A 1 208 ? -10.628 1.666 3.074 1.00 97.75 208 ILE A CA 1
ATOM 1625 C C . ILE A 1 208 ? -9.398 0.821 3.401 1.00 97.75 208 ILE A C 1
ATOM 1627 O O . ILE A 1 208 ? -8.900 0.065 2.566 1.00 97.75 208 ILE A O 1
ATOM 1631 N N . VAL A 1 209 ? -8.931 0.943 4.641 1.00 98.06 209 VAL A N 1
ATOM 1632 C CA . VAL A 1 209 ? -7.796 0.195 5.180 1.00 98.06 209 VAL A CA 1
ATOM 1633 C C . VAL A 1 209 ? -8.256 -0.722 6.310 1.00 98.06 209 VAL A C 1
ATOM 1635 O O . VAL A 1 209 ? -8.798 -0.258 7.317 1.00 98.06 209 VAL A O 1
ATOM 1638 N N . GLU A 1 210 ? -7.978 -2.017 6.185 1.00 96.81 210 GLU A N 1
ATOM 1639 C CA . GLU A 1 210 ? -8.097 -2.968 7.287 1.00 96.81 210 GLU A CA 1
ATOM 1640 C C . GLU A 1 210 ? -6.897 -2.822 8.229 1.00 96.81 210 GLU A C 1
ATOM 1642 O O . GLU A 1 210 ? -5.740 -2.949 7.824 1.00 96.81 210 GLU A O 1
ATOM 1647 N N . VAL A 1 211 ? -7.157 -2.532 9.503 1.00 97.06 211 VAL A N 1
ATOM 1648 C CA . VAL A 1 211 ? -6.121 -2.178 10.477 1.00 97.06 211 VAL A CA 1
ATOM 1649 C C . VAL A 1 211 ? -5.488 -3.413 11.112 1.00 97.06 211 VAL A C 1
ATOM 1651 O O . VAL A 1 211 ? -6.164 -4.239 11.722 1.00 97.06 211 VAL A O 1
ATOM 1654 N N . THR A 1 212 ? -4.155 -3.463 11.097 1.00 95.44 212 THR A N 1
ATOM 1655 C CA . THR A 1 212 ? -3.359 -4.526 11.733 1.00 95.44 212 THR A CA 1
ATOM 1656 C C . THR A 1 212 ? -2.581 -4.050 12.957 1.00 95.44 212 THR A C 1
ATOM 1658 O O . THR A 1 212 ? -2.285 -4.843 13.850 1.00 95.44 212 THR A O 1
ATOM 1661 N N . SER A 1 213 ? -2.241 -2.759 13.036 1.00 94.56 213 SER A N 1
ATOM 1662 C CA . SER A 1 213 ? -1.634 -2.158 14.229 1.00 94.56 213 SER A CA 1
ATOM 1663 C C . SER A 1 213 ? -1.813 -0.642 14.257 1.00 94.56 213 SER A C 1
ATOM 1665 O O . SER A 1 213 ? -2.041 -0.010 13.228 1.00 94.56 213 SER A O 1
ATOM 1667 N N . LEU A 1 214 ? -1.714 -0.045 15.446 1.00 94.50 214 LEU A N 1
ATOM 1668 C CA . LEU A 1 214 ? -1.857 1.398 15.624 1.00 94.50 214 LEU A CA 1
ATOM 1669 C C . LEU A 1 214 ? -0.992 1.926 16.771 1.00 94.50 214 LEU A C 1
ATOM 1671 O O . LEU A 1 214 ? -0.676 1.203 17.714 1.00 94.50 214 LEU A O 1
ATOM 1675 N N . ASN A 1 215 ? -0.637 3.206 16.696 1.00 93.88 215 ASN A N 1
ATOM 1676 C CA . ASN A 1 215 ? 0.101 3.941 17.715 1.00 93.88 215 ASN A CA 1
ATOM 1677 C C . ASN A 1 215 ? -0.543 5.318 17.901 1.00 93.88 215 ASN A C 1
ATOM 1679 O O . ASN A 1 215 ? -0.662 6.083 16.947 1.00 93.88 215 ASN A O 1
ATOM 1683 N N . VAL A 1 216 ? -0.915 5.665 19.131 1.00 92.00 216 VAL A N 1
ATOM 1684 C CA . VAL A 1 216 ? -1.444 6.999 19.450 1.00 92.00 216 VAL A CA 1
ATOM 1685 C C . VAL A 1 216 ? -0.281 7.946 19.720 1.00 92.00 216 VAL A C 1
ATOM 1687 O O . VAL A 1 216 ? 0.590 7.649 20.541 1.00 92.00 216 VAL A O 1
ATOM 1690 N N . ALA A 1 217 ? -0.259 9.101 19.060 1.00 88.75 217 ALA A N 1
ATOM 1691 C CA . ALA A 1 217 ? 0.758 10.107 19.319 1.00 88.75 217 ALA A CA 1
ATOM 1692 C C . ALA A 1 217 ? 0.415 10.896 20.593 1.00 88.75 217 ALA A C 1
ATOM 1694 O O . ALA A 1 217 ? -0.629 11.536 20.705 1.00 88.75 217 ALA A O 1
ATOM 1695 N N . SER A 1 218 ? 1.327 10.891 21.567 1.00 76.94 218 SER A N 1
ATOM 1696 C CA . SER A 1 218 ? 1.201 11.658 22.815 1.00 76.94 218 SER A CA 1
ATOM 1697 C C . SER A 1 218 ? 1.843 13.053 22.750 1.00 76.94 218 SER A C 1
ATOM 1699 O O . SER A 1 218 ? 1.919 13.745 23.765 1.00 76.94 218 SER A O 1
ATOM 1701 N N . GLY A 1 219 ? 2.330 13.470 21.577 1.00 69.81 219 GLY A N 1
ATOM 1702 C CA . GLY A 1 219 ? 3.187 14.647 21.419 1.00 69.81 219 GLY A CA 1
ATOM 1703 C C . GLY A 1 219 ? 4.613 14.417 21.941 1.00 69.81 219 GLY A C 1
ATOM 1704 O O . GLY A 1 219 ? 5.001 13.295 22.266 1.00 69.81 219 GLY A O 1
ATOM 1705 N N . HIS A 1 220 ? 5.417 15.484 22.003 1.00 58.88 220 HIS A N 1
ATOM 1706 C CA . HIS A 1 220 ? 6.789 15.405 22.510 1.00 58.88 220 HIS A CA 1
ATOM 1707 C C . HIS A 1 220 ? 6.770 15.004 23.989 1.00 58.88 220 HIS A C 1
ATOM 1709 O O . HIS A 1 220 ? 6.234 15.741 24.820 1.00 58.88 220 HIS A O 1
ATOM 1715 N N . GLU A 1 221 ? 7.371 13.861 24.329 1.00 59.91 221 GLU A N 1
ATOM 1716 C CA . GLU A 1 221 ? 7.585 13.499 25.724 1.00 59.91 221 GLU A CA 1
ATOM 1717 C C . GLU A 1 221 ? 8.515 14.554 26.322 1.00 59.91 221 GLU A C 1
ATOM 1719 O O . GLU A 1 221 ? 9.718 14.594 26.051 1.00 59.91 221 GLU A O 1
ATOM 1724 N N . THR A 1 222 ? 7.962 15.475 27.112 1.00 54.25 222 THR A N 1
ATOM 1725 C CA . THR A 1 222 ? 8.797 16.362 27.907 1.00 54.25 222 THR A CA 1
ATOM 1726 C C . THR A 1 222 ? 9.563 15.455 28.847 1.00 54.25 222 THR A C 1
ATOM 1728 O O . THR A 1 222 ? 8.988 14.958 29.817 1.00 54.25 222 THR A O 1
ATOM 1731 N N . THR A 1 223 ? 10.849 15.222 28.569 1.00 56.19 223 THR A N 1
ATOM 1732 C CA . THR A 1 223 ? 11.734 14.590 29.538 1.00 56.19 223 THR A CA 1
ATOM 1733 C C . THR A 1 223 ? 11.645 15.456 30.778 1.00 56.19 223 THR A C 1
ATOM 1735 O O . THR A 1 223 ? 12.228 16.545 30.832 1.00 56.19 223 THR A O 1
ATOM 1738 N N . ASN A 1 224 ? 10.865 15.019 31.764 1.00 53.75 224 ASN A N 1
ATOM 1739 C CA . ASN A 1 224 ? 10.897 15.620 33.071 1.00 53.75 224 ASN A CA 1
ATOM 1740 C C . ASN A 1 224 ? 12.329 15.382 33.527 1.00 53.75 224 ASN A C 1
ATOM 1742 O O . ASN A 1 224 ? 12.680 14.279 33.947 1.00 53.75 224 ASN A O 1
ATOM 1746 N N . LYS A 1 225 ? 13.181 16.409 33.402 1.00 52.47 225 LYS A N 1
ATOM 1747 C CA . LYS A 1 225 ? 14.441 16.493 34.127 1.00 52.47 225 LYS A CA 1
ATOM 1748 C C . LYS A 1 225 ? 14.029 16.521 35.586 1.00 52.47 225 LYS A C 1
ATOM 1750 O O . LYS A 1 225 ? 13.926 17.583 36.195 1.00 52.47 225 LYS A O 1
ATOM 1755 N N . LYS A 1 226 ? 13.722 15.347 36.139 1.00 49.91 226 LYS A N 1
ATOM 1756 C CA . LYS A 1 226 ? 13.583 15.147 37.565 1.00 49.91 226 LYS A CA 1
ATOM 1757 C C . LYS A 1 226 ? 14.929 15.600 38.082 1.00 49.91 226 LYS A C 1
ATOM 1759 O O . LYS A 1 226 ? 15.945 14.966 37.804 1.00 49.91 226 LYS A O 1
ATOM 1764 N N . ARG A 1 227 ? 14.934 16.799 38.664 1.00 52.38 227 ARG A N 1
ATOM 1765 C CA . ARG A 1 227 ? 16.104 17.479 39.198 1.00 52.38 227 ARG A CA 1
ATOM 1766 C C . ARG A 1 227 ? 16.818 16.432 40.040 1.00 52.38 227 ARG A C 1
ATOM 1768 O O . ARG A 1 227 ? 16.288 16.043 41.079 1.00 52.38 227 ARG A O 1
ATOM 1775 N N . GLN A 1 228 ? 17.919 15.880 39.520 1.00 52.06 228 GLN A N 1
ATOM 1776 C CA . GLN A 1 228 ? 18.679 14.867 40.236 1.00 52.06 228 GLN A CA 1
ATOM 1777 C C . GLN A 1 228 ? 18.999 15.489 41.587 1.00 52.06 228 GLN A C 1
ATOM 1779 O O . GLN A 1 228 ? 19.631 16.547 41.655 1.00 52.06 228 GLN A O 1
ATOM 1784 N N . ALA A 1 229 ? 18.484 14.881 42.655 1.00 47.69 229 ALA A N 1
ATOM 1785 C CA . ALA A 1 229 ? 18.941 15.200 43.988 1.00 47.69 229 ALA A CA 1
ATOM 1786 C C . ALA A 1 229 ? 20.463 15.036 43.959 1.00 47.69 229 ALA A C 1
ATOM 1788 O O . ALA A 1 229 ? 20.968 13.989 43.546 1.00 47.69 229 ALA A O 1
ATOM 1789 N N . ALA A 1 230 ? 21.184 16.107 44.291 1.00 51.34 230 ALA A N 1
ATOM 1790 C CA . ALA A 1 230 ? 22.635 16.115 44.323 1.00 51.34 230 ALA A CA 1
ATOM 1791 C C . ALA A 1 230 ? 23.105 14.982 45.244 1.00 51.34 230 ALA A C 1
ATOM 1793 O O . ALA A 1 230 ? 22.956 15.069 46.460 1.00 51.34 230 ALA A O 1
ATOM 1794 N N . GLY A 1 231 ? 23.597 13.888 44.662 1.00 52.69 231 GLY A N 1
ATOM 1795 C CA . GLY A 1 231 ? 23.757 12.674 45.450 1.00 52.69 231 GLY A CA 1
ATOM 1796 C C . GLY A 1 231 ? 24.354 11.476 44.734 1.00 52.69 231 GLY A C 1
ATOM 1797 O O . GLY A 1 231 ? 23.931 10.366 45.015 1.00 52.69 231 GLY A O 1
ATOM 1798 N N . THR A 1 232 ? 25.323 11.653 43.832 1.00 44.25 232 THR A N 1
ATOM 1799 C CA . THR A 1 232 ? 26.426 10.682 43.649 1.00 44.25 232 THR A CA 1
ATOM 1800 C C . THR A 1 232 ? 27.499 11.277 42.736 1.00 44.25 232 THR A C 1
ATOM 1802 O O . THR A 1 232 ? 27.280 11.508 41.552 1.00 44.25 232 THR A O 1
ATOM 1805 N N . LYS A 1 233 ? 28.683 11.557 43.294 1.00 45.03 233 LYS A N 1
ATOM 1806 C CA . LYS A 1 233 ? 29.864 11.944 42.512 1.00 45.03 233 LYS A CA 1
ATOM 1807 C C . LYS A 1 233 ? 30.337 10.729 41.708 1.00 45.03 233 LYS A C 1
ATOM 1809 O O . LYS A 1 233 ? 30.777 9.745 42.297 1.00 45.03 233 LYS A O 1
ATOM 1814 N N . VAL A 1 234 ? 30.269 10.806 40.383 1.00 39.66 234 VAL A N 1
ATOM 1815 C CA . VAL A 1 234 ? 30.940 9.867 39.472 1.00 39.66 234 VAL A CA 1
ATOM 1816 C C . VAL A 1 234 ? 32.389 10.331 39.317 1.00 39.66 234 VAL A C 1
ATOM 1818 O O . VAL A 1 234 ? 32.636 11.498 39.022 1.00 39.66 234 VAL A O 1
ATOM 1821 N N . THR A 1 235 ? 33.366 9.454 39.558 1.00 56.62 235 THR A N 1
ATOM 1822 C CA . THR A 1 235 ? 34.775 9.763 39.265 1.00 56.62 235 THR A CA 1
ATOM 1823 C C . THR A 1 235 ? 35.034 9.717 37.752 1.00 56.62 235 THR A C 1
ATOM 1825 O O . THR A 1 235 ? 34.368 8.934 37.073 1.00 56.62 235 THR A O 1
ATOM 1828 N N . PRO A 1 236 ? 36.025 10.460 37.214 1.00 44.44 236 PRO A N 1
ATOM 1829 C CA . PRO A 1 236 ? 36.258 10.637 35.768 1.00 44.44 236 PRO A CA 1
ATOM 1830 C C . PRO A 1 236 ? 36.453 9.367 34.913 1.00 44.44 236 PRO A C 1
ATOM 1832 O O . PRO A 1 236 ? 36.519 9.459 33.696 1.00 44.44 236 PRO A O 1
ATOM 1835 N N . THR A 1 237 ? 36.542 8.181 35.516 1.00 50.84 237 THR A N 1
ATOM 1836 C CA . THR A 1 237 ? 36.665 6.875 34.843 1.00 50.84 237 THR A CA 1
ATOM 1837 C C . THR A 1 237 ? 35.364 6.057 34.794 1.00 50.84 237 THR A C 1
ATOM 1839 O O . THR A 1 237 ? 35.399 4.871 34.480 1.00 50.84 237 THR A O 1
ATOM 1842 N N . GLY A 1 238 ? 34.204 6.654 35.093 1.00 44.31 238 GLY A N 1
ATOM 1843 C CA . GLY A 1 238 ? 32.896 6.083 34.729 1.00 44.31 238 GLY A CA 1
ATOM 1844 C C . GLY A 1 238 ? 32.439 4.843 35.511 1.00 44.31 238 GLY A C 1
ATOM 1845 O O . GLY A 1 238 ? 31.565 4.119 35.045 1.00 44.31 238 GLY A O 1
ATOM 1846 N N . ARG A 1 239 ? 32.985 4.577 36.705 1.00 47.31 239 ARG A N 1
ATOM 1847 C CA . ARG A 1 239 ? 32.581 3.422 37.529 1.00 47.31 239 ARG A CA 1
ATOM 1848 C C . ARG A 1 239 ? 31.638 3.841 38.661 1.00 47.31 239 ARG A C 1
ATOM 1850 O O . ARG A 1 239 ? 32.041 4.574 39.562 1.00 47.31 239 ARG A O 1
ATOM 1857 N N . VAL A 1 240 ? 30.403 3.339 38.644 1.00 49.16 240 VAL A N 1
ATOM 1858 C CA . VAL A 1 240 ? 29.439 3.475 39.751 1.00 49.16 240 VAL A CA 1
ATOM 1859 C C . VAL A 1 240 ? 29.752 2.400 40.799 1.00 49.16 240 VAL A C 1
ATOM 1861 O O . VAL A 1 240 ? 29.798 1.215 40.472 1.00 49.16 240 VAL A O 1
ATOM 1864 N N . ARG A 1 241 ? 30.014 2.786 42.056 1.00 46.88 241 ARG A N 1
ATOM 1865 C CA . ARG A 1 241 ? 30.130 1.820 43.165 1.00 46.88 241 ARG A CA 1
ATOM 1866 C C . ARG A 1 241 ? 28.725 1.431 43.645 1.00 46.88 241 ARG A C 1
ATOM 1868 O O . ARG A 1 241 ? 27.942 2.341 43.914 1.00 46.88 241 ARG A O 1
ATOM 1875 N N . PRO A 1 242 ? 28.410 0.135 43.814 1.00 41.66 242 PRO A N 1
ATOM 1876 C CA . PRO A 1 242 ? 27.204 -0.282 44.521 1.00 41.66 242 PRO A CA 1
ATOM 1877 C C . PRO A 1 242 ? 27.248 0.224 45.967 1.00 41.66 242 PRO A C 1
ATOM 1879 O O . PRO A 1 242 ? 28.289 0.143 46.623 1.00 41.66 242 PRO A O 1
ATOM 1882 N N . ALA A 1 243 ? 26.134 0.770 46.451 1.00 41.72 243 ALA A N 1
ATOM 1883 C CA . ALA A 1 243 ? 25.990 1.172 47.842 1.00 41.72 243 ALA A CA 1
ATOM 1884 C C . ALA A 1 243 ? 26.057 -0.067 48.751 1.00 41.72 243 ALA A C 1
ATOM 1886 O O . ALA A 1 243 ? 25.362 -1.054 48.510 1.00 41.72 243 ALA A O 1
ATOM 1887 N N . ASN A 1 244 ? 26.894 -0.014 49.789 1.00 40.16 244 ASN A N 1
ATOM 1888 C CA . ASN A 1 244 ? 26.893 -1.019 50.850 1.00 40.16 244 ASN A CA 1
ATOM 1889 C C . ASN A 1 244 ? 25.513 -1.045 51.535 1.00 40.16 244 ASN A C 1
ATOM 1891 O O . ASN A 1 244 ? 24.974 0.026 51.824 1.00 40.16 244 ASN A O 1
ATOM 1895 N N . PRO A 1 245 ? 24.958 -2.227 51.851 1.00 40.59 245 PRO A N 1
ATOM 1896 C CA . PRO A 1 245 ? 23.763 -2.323 52.671 1.00 40.59 245 PRO A CA 1
ATOM 1897 C C . PRO A 1 245 ? 24.133 -1.990 54.119 1.00 40.59 245 PRO A C 1
ATOM 1899 O O . PRO A 1 245 ? 24.827 -2.753 54.792 1.00 40.59 245 PRO A O 1
ATOM 1902 N N . THR A 1 246 ? 23.702 -0.826 54.598 1.00 40.59 246 THR A N 1
ATOM 1903 C CA . THR A 1 246 ? 23.831 -0.463 56.008 1.00 40.59 246 THR A CA 1
ATOM 1904 C C . THR A 1 246 ? 22.816 -1.260 56.819 1.00 40.59 246 THR A C 1
ATOM 1906 O O . THR A 1 246 ? 21.606 -1.101 56.673 1.00 40.59 246 THR A O 1
ATOM 1909 N N . THR A 1 247 ? 23.337 -2.118 57.683 1.00 38.03 247 THR A N 1
ATOM 1910 C CA . THR A 1 247 ? 22.668 -2.756 58.813 1.00 38.03 247 THR A CA 1
ATOM 1911 C C . THR A 1 247 ? 22.001 -1.699 59.699 1.00 38.03 247 THR A C 1
ATOM 1913 O O . THR A 1 247 ? 22.682 -0.821 60.225 1.00 38.03 247 THR A O 1
ATOM 1916 N N . SER A 1 248 ? 20.685 -1.790 59.907 1.00 36.59 248 SER A N 1
ATOM 1917 C CA . SER A 1 248 ? 19.983 -1.044 60.957 1.00 36.59 248 SER A CA 1
ATOM 1918 C C . SER A 1 248 ? 19.501 -2.004 62.044 1.00 36.59 248 SER A C 1
ATOM 1920 O O . SER A 1 248 ? 18.681 -2.888 61.800 1.00 36.59 248 SER A O 1
ATOM 1922 N N . THR A 1 249 ? 20.053 -1.816 63.236 1.00 36.28 249 THR A N 1
ATOM 1923 C CA . THR A 1 249 ? 19.705 -2.437 64.517 1.00 36.28 249 THR A CA 1
ATOM 1924 C C . THR A 1 249 ? 18.278 -2.097 64.987 1.00 36.28 249 THR A C 1
ATOM 1926 O O . THR A 1 249 ? 17.713 -1.089 64.558 1.00 36.28 249 THR A O 1
ATOM 1929 N N . PRO A 1 250 ? 17.680 -2.913 65.882 1.00 39.09 250 PRO A N 1
ATOM 1930 C CA . PRO A 1 250 ? 16.299 -2.747 66.340 1.00 39.09 250 PRO A CA 1
ATOM 1931 C C . PRO A 1 250 ? 16.184 -1.773 67.532 1.00 39.09 250 PRO A C 1
ATOM 1933 O O . PRO A 1 250 ? 17.084 -1.751 68.374 1.00 39.09 250 PRO A O 1
ATOM 1936 N N . PRO A 1 251 ? 15.075 -1.018 67.679 1.00 41.84 251 PRO A N 1
ATOM 1937 C CA . PRO A 1 251 ? 14.833 -0.218 68.873 1.00 41.84 251 PRO A CA 1
ATOM 1938 C C . PRO A 1 251 ? 13.956 -0.934 69.916 1.00 41.84 251 PRO A C 1
ATOM 1940 O O . PRO A 1 251 ? 12.942 -1.568 69.617 1.00 41.84 251 PRO A O 1
ATOM 1943 N N . THR A 1 252 ? 14.374 -0.774 71.170 1.00 31.48 252 THR A N 1
ATOM 1944 C CA . THR A 1 252 ? 13.732 -1.209 72.416 1.00 31.48 252 THR A CA 1
ATOM 1945 C C . THR A 1 252 ? 12.503 -0.354 72.777 1.00 31.48 252 THR A C 1
ATOM 1947 O O . THR A 1 252 ? 12.386 0.803 72.383 1.00 31.48 252 THR A O 1
ATOM 1950 N N . LYS A 1 253 ? 11.590 -0.963 73.545 1.00 38.84 253 LYS A N 1
ATOM 1951 C CA . LYS A 1 253 ? 10.251 -0.512 73.975 1.00 38.84 253 LYS A CA 1
ATOM 1952 C C . LYS A 1 253 ? 10.220 0.671 74.960 1.00 38.84 253 LYS A C 1
ATOM 1954 O O . LYS A 1 253 ? 11.116 0.792 75.787 1.00 38.84 253 LYS A O 1
ATOM 1959 N N . THR A 1 254 ? 9.068 1.365 74.957 1.00 31.23 254 THR A N 1
ATOM 1960 C CA . THR A 1 254 ? 8.253 2.025 76.029 1.00 31.23 254 THR A CA 1
ATOM 1961 C C . THR A 1 254 ? 7.756 3.385 75.504 1.00 31.23 254 THR A C 1
ATOM 1963 O O . THR A 1 254 ? 8.503 4.062 74.821 1.00 31.23 254 THR A O 1
ATOM 1966 N N . SER A 1 255 ? 6.524 3.878 75.668 1.00 31.69 255 SER A N 1
ATOM 1967 C CA . SER A 1 255 ? 5.314 3.520 76.422 1.00 31.69 255 SER A CA 1
ATOM 1968 C C . SER A 1 255 ? 4.132 4.370 75.901 1.00 31.69 255 SER A C 1
ATOM 1970 O O . SER A 1 255 ? 4.343 5.535 75.584 1.00 31.69 255 SER A O 1
ATOM 1972 N N . GLY A 1 256 ? 2.898 3.850 75.954 1.00 29.89 256 GLY A N 1
ATOM 1973 C CA . GLY A 1 256 ? 1.716 4.654 76.310 1.00 29.89 256 GLY A CA 1
ATOM 1974 C C . GLY A 1 256 ? 0.682 5.035 75.233 1.00 29.89 256 GLY A C 1
ATOM 1975 O O . GLY A 1 256 ? 0.927 5.871 74.373 1.00 29.89 256 GLY A O 1
ATOM 1976 N N . SER A 1 257 ? -0.544 4.558 75.481 1.00 30.81 257 SER A N 1
ATOM 1977 C CA . SER A 1 257 ? -1.864 5.142 75.167 1.00 30.81 257 SER A CA 1
ATOM 1978 C C . SER A 1 257 ? -2.658 4.663 73.937 1.00 30.81 257 SER A C 1
ATOM 1980 O O . SER A 1 257 ? -2.154 4.393 72.855 1.00 30.81 257 SER A O 1
ATOM 1982 N N . ALA A 1 258 ? -3.949 4.490 74.227 1.00 31.91 258 ALA A N 1
ATOM 1983 C CA . ALA A 1 258 ? -5.012 3.784 73.530 1.00 31.91 258 ALA A CA 1
ATOM 1984 C C . ALA A 1 258 ? -5.463 4.384 72.189 1.00 31.91 258 ALA A C 1
ATOM 1986 O O . ALA A 1 258 ? -5.441 5.596 72.005 1.00 31.91 258 ALA A O 1
ATOM 1987 N N . GLY A 1 259 ? -6.069 3.545 71.336 1.00 30.36 259 GLY A N 1
ATOM 1988 C CA . GLY A 1 259 ? -7.077 4.034 70.391 1.00 30.36 259 GLY A CA 1
ATOM 1989 C C . GLY A 1 259 ? -7.289 3.232 69.107 1.00 30.36 259 GLY A C 1
ATOM 1990 O O . GLY A 1 259 ? -6.569 3.420 68.142 1.00 30.36 259 GLY A O 1
ATOM 1991 N N . LYS A 1 260 ? -8.390 2.467 69.090 1.00 33.00 260 LYS A N 1
ATOM 1992 C CA . LYS A 1 260 ? -9.292 2.176 67.952 1.00 33.00 260 LYS A CA 1
ATOM 1993 C C . LYS A 1 260 ? -8.724 1.504 66.691 1.00 33.00 260 LYS A C 1
ATOM 1995 O O . LYS A 1 260 ? -8.053 2.103 65.860 1.00 33.00 260 LYS A O 1
ATOM 2000 N N . GLY A 1 261 ? -9.172 0.263 66.490 1.00 35.72 261 GLY A N 1
ATOM 2001 C CA . GLY A 1 261 ? -8.993 -0.492 65.257 1.00 35.72 261 GLY A CA 1
ATOM 2002 C C . GLY A 1 261 ? -9.760 0.064 64.054 1.00 35.72 261 GLY A C 1
ATOM 2003 O O . GLY A 1 261 ? -10.823 0.670 64.188 1.00 35.72 261 GLY A O 1
ATOM 2004 N N . LYS A 1 262 ? -9.225 -0.233 62.867 1.00 34.25 262 LYS A N 1
ATOM 2005 C CA . LYS A 1 262 ? -9.950 -0.297 61.595 1.00 34.25 262 LYS A CA 1
ATOM 2006 C C . LYS A 1 262 ? -9.378 -1.437 60.747 1.00 34.25 262 LYS A C 1
ATOM 2008 O O . LYS A 1 262 ? -8.168 -1.635 60.689 1.00 34.25 262 LYS A O 1
ATOM 2013 N N . LYS A 1 263 ? -10.307 -2.196 60.164 1.00 33.91 263 LYS A N 1
ATOM 2014 C CA . LYS A 1 263 ? -10.136 -3.416 59.367 1.00 33.91 263 LYS A CA 1
ATOM 2015 C C . LYS A 1 263 ? -9.276 -3.185 58.117 1.00 33.91 263 LYS A C 1
ATOM 2017 O O . LYS A 1 263 ? -9.368 -2.134 57.488 1.00 33.91 263 LYS A O 1
ATOM 2022 N N . ARG A 1 264 ? -8.502 -4.208 57.750 1.00 35.91 264 ARG A N 1
ATOM 2023 C CA . ARG A 1 264 ? -7.838 -4.366 56.447 1.00 35.91 264 ARG A CA 1
ATOM 2024 C C . ARG A 1 264 ? -8.806 -5.106 55.494 1.00 35.91 264 ARG A C 1
ATOM 2026 O O . ARG A 1 264 ? -9.570 -5.920 56.010 1.00 35.91 264 ARG A O 1
ATOM 2033 N N . PRO A 1 265 ? -8.818 -4.835 54.175 1.00 39.00 265 PRO A N 1
ATOM 2034 C CA . PRO A 1 265 ? -9.683 -5.545 53.228 1.00 39.00 265 PRO A CA 1
ATOM 2035 C C . PRO A 1 265 ? -9.207 -6.985 52.995 1.00 39.00 265 PRO A C 1
ATOM 2037 O O . PRO A 1 265 ? -8.008 -7.257 53.111 1.00 39.00 265 PRO A O 1
ATOM 2040 N N . ASP A 1 266 ? -10.145 -7.870 52.655 1.00 39.16 266 ASP A N 1
ATOM 2041 C CA . ASP A 1 266 ? -9.897 -9.273 52.310 1.00 39.16 266 ASP A CA 1
ATOM 2042 C C . ASP A 1 266 ? -9.057 -9.415 51.022 1.00 39.16 266 ASP A C 1
ATOM 2044 O O . ASP A 1 266 ? -9.159 -8.573 50.123 1.00 39.16 266 ASP A O 1
ATOM 2048 N N . PRO A 1 267 ? -8.216 -10.461 50.903 1.00 47.22 267 PRO A N 1
ATOM 2049 C CA . PRO A 1 267 ? -7.523 -10.776 49.658 1.00 47.22 267 PRO A CA 1
ATOM 2050 C C . PRO A 1 267 ? -8.485 -11.393 48.619 1.00 47.22 267 PRO A C 1
ATOM 2052 O O . PRO A 1 267 ? -9.483 -12.007 49.002 1.00 47.22 267 PRO A O 1
ATOM 2055 N N . PRO A 1 268 ? -8.189 -11.264 47.310 1.00 53.50 268 PRO A N 1
ATOM 2056 C CA . PRO A 1 268 ? -9.006 -11.843 46.243 1.00 53.50 268 PRO A CA 1
ATOM 2057 C C . PRO A 1 268 ? -9.015 -13.387 46.285 1.00 53.50 268 PRO A C 1
ATOM 2059 O O . PRO A 1 268 ? -8.094 -13.994 46.848 1.00 53.50 268 PRO A O 1
ATOM 2062 N N . PRO A 1 269 ? -10.053 -14.032 45.717 1.00 44.72 269 PRO A N 1
ATOM 2063 C CA . PRO A 1 269 ? -10.229 -15.479 45.780 1.00 44.72 269 PRO A CA 1
ATOM 2064 C C . PRO A 1 269 ? -9.117 -16.216 45.021 1.00 44.72 269 PRO A C 1
ATOM 2066 O O . PRO A 1 269 ? -8.635 -15.759 43.989 1.00 44.72 269 PRO A O 1
ATOM 2069 N N . LYS A 1 270 ? -8.702 -17.362 45.571 1.00 46.66 270 LYS A N 1
ATOM 2070 C CA . LYS A 1 270 ? -7.665 -18.237 45.014 1.00 46.66 270 LYS A CA 1
ATOM 2071 C C . LYS A 1 270 ? -8.228 -19.020 43.825 1.00 46.66 270 LYS A C 1
ATOM 2073 O O . LYS A 1 270 ? -9.209 -19.740 43.994 1.00 46.66 270 LYS A O 1
ATOM 2078 N N . GLU A 1 271 ? -7.586 -18.900 42.669 1.00 42.91 271 GLU A N 1
ATOM 2079 C CA . GLU A 1 271 ? -7.793 -19.779 41.515 1.00 42.91 271 GLU A CA 1
ATOM 2080 C C . GLU A 1 271 ? -7.320 -21.203 41.859 1.00 42.91 271 GLU A C 1
ATOM 2082 O O . GLU A 1 271 ? -6.261 -21.391 42.467 1.00 42.91 271 GLU A O 1
ATOM 2087 N N . GLY A 1 272 ? -8.149 -22.200 41.545 1.00 40.62 272 GLY A N 1
ATOM 2088 C CA . GLY A 1 272 ? -7.829 -23.615 41.732 1.00 40.62 272 GLY A CA 1
ATOM 2089 C C . GLY A 1 272 ? -6.904 -24.120 40.626 1.00 40.62 272 GLY A C 1
ATOM 2090 O O . GLY A 1 272 ? -7.065 -23.745 39.469 1.00 40.62 272 GLY A O 1
ATOM 2091 N N . TYR A 1 273 ? -5.951 -24.977 40.986 1.00 51.69 273 TYR A N 1
ATOM 2092 C CA . TYR A 1 273 ? -5.149 -25.740 40.029 1.00 51.69 273 TYR A CA 1
ATOM 2093 C C . TYR A 1 273 ? -5.833 -27.086 39.746 1.00 51.69 273 TYR A C 1
ATOM 2095 O O . TYR A 1 273 ? -6.386 -27.707 40.661 1.00 51.69 273 TYR A O 1
ATOM 2103 N N . PHE A 1 274 ? -5.794 -27.510 38.482 1.00 54.12 274 PHE A N 1
ATOM 2104 C CA . PHE A 1 274 ? -6.242 -28.824 38.018 1.00 54.12 274 PHE A CA 1
ATOM 2105 C C . PHE A 1 274 ? -5.057 -29.797 38.004 1.00 54.12 274 PHE A C 1
ATOM 2107 O O . PHE A 1 274 ? -3.942 -29.383 37.680 1.00 54.12 274 PHE A O 1
ATOM 2114 N N . ASP A 1 275 ? -5.286 -31.053 38.383 1.00 65.25 275 ASP A N 1
ATOM 2115 C CA . ASP A 1 275 ? -4.314 -32.136 38.189 1.00 65.25 275 ASP A CA 1
ATOM 2116 C C . ASP A 1 275 ? -4.374 -32.713 36.760 1.00 65.25 275 ASP A C 1
ATOM 2118 O O . ASP A 1 275 ? -5.233 -32.331 35.960 1.00 65.25 275 ASP A O 1
ATOM 2122 N N . ASP A 1 276 ? -3.445 -33.618 36.432 1.00 60.75 276 ASP A N 1
ATOM 2123 C CA . ASP A 1 276 ? -3.316 -34.243 35.102 1.00 60.75 276 ASP A CA 1
ATOM 2124 C C . ASP A 1 276 ? -4.544 -35.095 34.699 1.00 60.75 276 ASP A C 1
ATOM 2126 O O . ASP A 1 276 ? -4.674 -35.472 33.535 1.00 60.75 276 ASP A O 1
ATOM 2130 N N . ASP A 1 277 ? -5.478 -35.332 35.629 1.00 64.81 277 ASP A N 1
ATOM 2131 C CA . ASP A 1 277 ? -6.754 -36.023 35.413 1.00 64.81 277 ASP A CA 1
ATOM 2132 C C . ASP A 1 277 ? -7.968 -35.059 35.389 1.00 64.81 277 ASP A C 1
ATOM 2134 O O . ASP A 1 277 ? -9.118 -35.495 35.290 1.00 64.81 277 ASP A O 1
ATOM 2138 N N . GLY A 1 278 ? -7.743 -33.741 35.461 1.00 50.19 278 GLY A N 1
ATOM 2139 C CA . GLY A 1 278 ? -8.782 -32.712 35.344 1.00 50.19 278 GLY A CA 1
ATOM 2140 C C . GLY A 1 278 ? -9.602 -32.448 36.614 1.00 50.19 278 GLY A C 1
ATOM 2141 O O . GLY A 1 278 ? -10.654 -31.808 36.535 1.00 50.19 278 GLY A O 1
ATOM 2142 N N . ASN A 1 279 ? -9.145 -32.886 37.790 1.00 63.69 279 ASN A N 1
ATOM 2143 C CA . ASN A 1 279 ? -9.815 -32.635 39.067 1.00 63.69 279 ASN A CA 1
ATOM 2144 C C . ASN A 1 279 ? -9.252 -31.399 39.791 1.00 63.69 279 ASN A C 1
ATOM 2146 O O . ASN A 1 279 ? -8.059 -31.107 39.758 1.00 63.69 279 ASN A O 1
ATOM 2150 N N . VAL A 1 280 ? -10.125 -30.663 40.492 1.00 56.28 280 VAL A N 1
ATOM 2151 C CA . VAL A 1 280 ? -9.741 -29.481 41.287 1.00 56.28 280 VAL A CA 1
ATOM 2152 C C . VAL A 1 280 ? -9.162 -29.927 42.634 1.00 56.28 280 VAL A C 1
ATOM 2154 O O . VAL A 1 280 ? -9.900 -30.400 43.502 1.00 56.28 280 VAL A O 1
ATOM 2157 N N . VAL A 1 281 ? -7.857 -29.730 42.849 1.00 60.19 281 VAL A N 1
ATOM 2158 C CA . VAL A 1 281 ? -7.162 -30.134 44.086 1.00 60.19 281 VAL A CA 1
ATOM 2159 C C . VAL A 1 281 ? -6.782 -28.912 44.936 1.00 60.19 281 VAL A C 1
ATOM 2161 O O . VAL A 1 281 ? -6.120 -27.982 44.490 1.00 60.19 281 VAL A O 1
ATOM 2164 N N . MET A 1 282 ? -7.190 -28.911 46.212 1.00 52.03 282 MET A N 1
ATOM 2165 C CA . MET A 1 282 ? -7.051 -27.787 47.165 1.00 52.03 282 MET A CA 1
ATOM 2166 C C . MET A 1 282 ? -5.791 -27.843 48.061 1.00 52.03 282 MET A C 1
ATOM 2168 O O . MET A 1 282 ? -5.761 -27.219 49.127 1.00 52.03 282 MET A O 1
ATOM 2172 N N . LYS A 1 283 ? -4.734 -28.572 47.679 1.00 54.88 283 LYS A N 1
ATOM 2173 C CA . LYS A 1 283 ? -3.475 -28.616 48.451 1.00 54.88 283 LYS A CA 1
ATOM 2174 C C . LYS A 1 283 ? -2.252 -28.289 47.585 1.00 54.88 283 LYS A C 1
ATOM 2176 O O . LYS A 1 283 ? -2.083 -28.925 46.552 1.00 54.88 283 LYS A O 1
ATOM 2181 N N . PRO A 1 284 ? -1.384 -27.345 48.006 1.00 52.38 284 PRO A N 1
ATOM 2182 C CA . PRO A 1 284 ? -0.123 -27.080 47.317 1.00 52.38 284 PRO A CA 1
ATOM 2183 C C . PRO A 1 284 ? 0.837 -28.278 47.431 1.00 52.38 284 PRO A C 1
ATOM 2185 O O . PRO A 1 284 ? 0.853 -28.915 48.489 1.00 52.38 284 PRO A O 1
ATOM 2188 N N . PRO A 1 285 ? 1.662 -28.558 46.406 1.00 46.72 285 PRO A N 1
ATOM 2189 C CA . PRO A 1 285 ? 2.693 -29.588 46.481 1.00 46.72 285 PRO A CA 1
ATOM 2190 C C . PRO A 1 285 ? 3.803 -29.212 47.477 1.00 46.72 285 PRO A C 1
ATOM 2192 O O . PRO A 1 285 ? 4.156 -28.042 47.644 1.00 46.72 285 PRO A O 1
ATOM 2195 N N . GLU A 1 286 ? 4.333 -30.227 48.156 1.00 42.12 286 GLU A N 1
ATOM 2196 C CA . GLU A 1 286 ? 5.386 -30.127 49.169 1.00 42.12 286 GLU A CA 1
ATOM 2197 C C . GLU A 1 286 ? 6.742 -29.810 48.511 1.00 42.12 286 GLU A C 1
ATOM 2199 O O . GLU A 1 286 ? 7.111 -30.396 47.493 1.00 42.12 286 GLU A O 1
ATOM 2204 N N . ALA A 1 287 ? 7.466 -28.825 49.053 1.00 54.69 287 ALA A N 1
ATOM 2205 C CA . ALA A 1 287 ? 8.721 -28.345 48.478 1.00 54.69 287 ALA A CA 1
ATOM 2206 C C . ALA A 1 287 ? 9.854 -29.382 48.638 1.00 54.69 287 ALA A C 1
ATOM 2208 O O . ALA A 1 287 ? 9.976 -29.975 49.710 1.00 54.69 287 ALA A O 1
ATOM 2209 N N . PRO A 1 288 ? 10.726 -29.571 47.629 1.00 42.69 288 PRO A N 1
ATOM 2210 C CA . PRO A 1 288 ? 11.863 -30.479 47.742 1.00 42.69 288 PRO A CA 1
ATOM 2211 C C . PRO A 1 288 ? 12.919 -29.956 48.729 1.00 42.69 288 PRO A C 1
ATOM 2213 O O . PRO A 1 288 ? 13.217 -28.758 48.776 1.00 42.69 288 PRO A O 1
ATOM 2216 N N . GLU A 1 289 ? 13.494 -30.876 49.507 1.00 43.22 289 GLU A N 1
ATOM 2217 C CA . GLU A 1 289 ? 14.494 -30.584 50.537 1.00 43.22 289 GLU A CA 1
ATOM 2218 C C . GLU A 1 289 ? 15.789 -29.955 49.975 1.00 43.22 289 GLU A C 1
ATOM 2220 O O . GLU A 1 289 ? 16.269 -30.336 48.901 1.00 43.22 289 GLU A O 1
ATOM 2225 N N . PRO A 1 290 ? 16.413 -29.013 50.710 1.00 38.38 290 PRO A N 1
ATOM 2226 C CA . PRO A 1 290 ? 17.655 -28.372 50.295 1.00 38.38 290 PRO A CA 1
ATOM 2227 C C . PRO A 1 290 ? 18.873 -29.291 50.491 1.00 38.38 290 PRO A C 1
ATOM 2229 O O . PRO A 1 290 ? 19.281 -29.594 51.612 1.00 38.38 290 PRO A O 1
ATOM 2232 N N . GLY A 1 291 ? 19.503 -29.682 49.380 1.00 40.66 291 GLY A N 1
ATOM 2233 C CA . GLY A 1 291 ? 20.786 -30.392 49.365 1.00 40.66 291 GLY A CA 1
ATOM 2234 C C . GLY A 1 291 ? 21.993 -29.521 49.778 1.00 40.66 291 GLY A C 1
ATOM 2235 O O . GLY A 1 291 ? 21.932 -28.289 49.720 1.00 40.66 291 GLY A O 1
ATOM 2236 N N . PRO A 1 292 ? 23.117 -30.142 50.193 1.00 37.53 292 PRO A N 1
ATOM 2237 C CA . PRO A 1 292 ? 24.213 -29.465 50.884 1.00 37.53 292 PRO A CA 1
ATOM 2238 C C . PRO A 1 292 ? 25.113 -28.626 49.962 1.00 37.53 292 PRO A C 1
ATOM 2240 O O . PRO A 1 292 ? 25.546 -29.042 48.888 1.00 37.53 292 PRO A O 1
ATOM 2243 N N . SER A 1 293 ? 25.450 -27.432 50.445 1.00 38.28 293 SER A N 1
ATOM 2244 C CA . SER A 1 293 ? 26.323 -26.437 49.820 1.00 38.28 293 SER A CA 1
ATOM 2245 C C . SER A 1 293 ? 27.806 -26.842 49.818 1.00 38.28 293 SER A C 1
ATOM 2247 O O . SER A 1 293 ? 28.397 -27.041 50.880 1.00 38.28 293 SER A O 1
ATOM 2249 N N . ALA A 1 294 ? 28.436 -26.870 48.638 1.00 36.97 294 ALA A N 1
ATOM 2250 C CA . ALA A 1 294 ? 29.885 -27.035 48.475 1.00 36.97 294 ALA A CA 1
ATOM 2251 C C . ALA A 1 294 ? 30.632 -25.675 48.422 1.00 36.97 294 ALA A C 1
ATOM 2253 O O . ALA A 1 294 ? 30.105 -24.702 47.870 1.00 36.97 294 ALA A O 1
ATOM 2254 N N . PRO A 1 295 ? 31.869 -25.577 48.955 1.00 36.44 295 PRO A N 1
ATOM 2255 C CA . PRO A 1 295 ? 32.590 -24.310 49.091 1.00 36.44 295 PRO A CA 1
ATOM 2256 C C . PRO A 1 295 ? 33.294 -23.874 47.795 1.00 36.44 295 PRO A C 1
ATOM 2258 O O . PRO A 1 295 ? 34.037 -24.633 47.170 1.00 36.44 295 PRO A O 1
ATOM 2261 N N . LYS A 1 296 ? 33.117 -22.600 47.414 1.00 34.84 296 LYS A N 1
ATOM 2262 C CA . LYS A 1 296 ? 33.840 -21.965 46.299 1.00 34.84 296 LYS A CA 1
ATOM 2263 C C . LYS A 1 296 ? 35.273 -21.607 46.704 1.00 34.84 296 LYS A C 1
ATOM 2265 O O . LYS A 1 296 ? 35.509 -20.829 47.623 1.00 34.84 296 LYS A O 1
ATOM 2270 N N . ARG A 1 297 ? 36.222 -22.160 45.949 1.00 36.06 297 ARG A N 1
ATOM 2271 C CA . ARG A 1 297 ? 37.668 -21.909 45.998 1.00 36.06 297 ARG A CA 1
ATOM 2272 C C . ARG A 1 297 ? 38.002 -20.577 45.305 1.00 36.06 297 ARG A C 1
ATOM 2274 O O . ARG A 1 297 ? 37.476 -20.295 44.230 1.00 36.06 297 ARG A O 1
ATOM 2281 N N . ALA A 1 298 ? 38.877 -19.773 45.906 1.00 35.88 298 ALA A N 1
ATOM 2282 C CA . ALA A 1 298 ? 39.341 -18.498 45.351 1.00 35.88 298 ALA A CA 1
ATOM 2283 C C . ALA A 1 298 ? 40.307 -18.697 44.160 1.00 35.88 298 ALA A C 1
ATOM 2285 O O . ALA A 1 298 ? 41.148 -19.599 44.222 1.00 35.88 298 ALA A O 1
ATOM 2286 N N . PRO A 1 299 ? 40.258 -17.859 43.106 1.00 36.38 299 PRO A N 1
ATOM 2287 C CA . PRO A 1 299 ? 41.272 -17.873 42.062 1.00 36.38 299 PRO A CA 1
ATOM 2288 C C . PRO A 1 299 ? 42.454 -16.954 42.399 1.00 36.38 299 PRO A C 1
ATOM 2290 O O . PRO A 1 299 ? 42.299 -15.789 42.766 1.00 36.38 299 PRO A O 1
ATOM 2293 N N . ALA A 1 300 ? 43.647 -17.524 42.244 1.00 34.28 300 ALA A N 1
ATOM 2294 C CA . ALA A 1 300 ? 44.943 -16.876 42.353 1.00 34.28 300 ALA A CA 1
ATOM 2295 C C . ALA A 1 300 ? 45.183 -15.873 41.212 1.00 34.28 300 ALA A C 1
ATOM 2297 O O . ALA A 1 300 ? 44.789 -16.097 40.067 1.00 34.28 300 ALA A O 1
ATOM 2298 N N . GLY A 1 301 ? 45.868 -14.776 41.536 1.00 34.00 301 GLY A N 1
ATOM 2299 C CA . GLY A 1 301 ? 46.253 -13.745 40.581 1.00 34.00 301 GLY A CA 1
ATOM 2300 C C . GLY A 1 301 ? 47.288 -14.217 39.561 1.00 34.00 301 GLY A C 1
ATOM 2301 O O . GLY A 1 301 ? 48.142 -15.053 39.854 1.00 34.00 301 GLY A O 1
ATOM 2302 N N . ARG A 1 302 ? 47.249 -13.608 38.373 1.00 36.84 302 ARG A N 1
ATOM 2303 C CA . ARG A 1 302 ? 48.395 -13.523 37.468 1.00 36.84 302 ARG A CA 1
ATOM 2304 C C . ARG A 1 302 ? 48.468 -12.160 36.791 1.00 36.84 302 ARG A C 1
ATOM 2306 O O . ARG A 1 302 ? 47.484 -11.458 36.594 1.00 36.84 302 ARG A O 1
ATOM 2313 N N . THR A 1 303 ? 49.721 -11.835 36.541 1.00 34.03 303 THR A N 1
ATOM 2314 C CA . THR A 1 303 ? 50.388 -10.587 36.205 1.00 34.03 303 THR A CA 1
ATOM 2315 C C . THR A 1 303 ? 50.111 -10.080 34.792 1.00 34.03 303 THR A C 1
ATOM 2317 O O . THR A 1 303 ? 49.963 -10.848 33.846 1.00 34.03 303 THR A O 1
ATOM 2320 N N . ALA A 1 304 ? 50.114 -8.752 34.663 1.00 31.91 304 ALA A N 1
ATOM 2321 C CA . ALA A 1 304 ? 50.057 -8.021 33.405 1.00 31.91 304 ALA A CA 1
ATOM 2322 C C . ALA A 1 304 ? 51.369 -8.151 32.610 1.00 31.91 304 ALA A C 1
ATOM 2324 O O . ALA A 1 304 ? 52.460 -8.100 33.183 1.00 31.91 304 ALA A O 1
ATOM 2325 N N . LYS A 1 305 ? 51.264 -8.253 31.279 1.00 35.88 305 LYS A N 1
ATOM 2326 C CA . LYS A 1 305 ? 52.387 -8.057 30.355 1.00 35.88 305 LYS A CA 1
ATOM 2327 C C . LYS A 1 305 ? 51.945 -7.229 29.145 1.00 35.88 305 LYS A C 1
ATOM 2329 O O . LYS A 1 305 ? 50.816 -7.328 28.681 1.00 35.88 305 LYS A O 1
ATOM 2334 N N . ASN A 1 306 ? 52.867 -6.370 28.728 1.00 32.69 306 ASN A N 1
ATOM 2335 C CA . ASN A 1 306 ? 52.714 -5.200 27.869 1.00 32.69 306 ASN A CA 1
ATOM 2336 C C . ASN A 1 306 ? 52.465 -5.474 26.372 1.00 32.69 306 ASN A C 1
ATOM 2338 O O . ASN A 1 306 ? 52.941 -6.469 25.836 1.00 32.69 306 ASN A O 1
ATOM 2342 N N . ARG A 1 307 ? 51.968 -4.401 25.725 1.00 30.08 307 ARG A N 1
ATOM 2343 C CA . ARG A 1 307 ? 52.306 -3.881 24.376 1.00 30.08 307 ARG A CA 1
ATOM 2344 C C . ARG A 1 307 ? 51.662 -4.567 23.158 1.00 30.08 307 ARG A C 1
ATOM 2346 O O . ARG A 1 307 ? 52.019 -5.682 22.817 1.00 30.08 307 ARG A O 1
ATOM 2353 N N . ALA A 1 308 ? 50.857 -3.820 22.399 1.00 31.52 308 ALA A N 1
ATOM 2354 C CA . ALA A 1 308 ? 51.282 -3.131 21.167 1.00 31.52 308 ALA A CA 1
ATOM 2355 C C . ALA A 1 308 ? 50.071 -2.535 20.416 1.00 31.52 308 ALA A C 1
ATOM 2357 O O . ALA A 1 308 ? 48.992 -3.114 20.369 1.00 31.52 308 ALA A O 1
ATOM 2358 N N . THR A 1 309 ? 50.284 -1.354 19.846 1.00 42.28 309 THR A N 1
ATOM 2359 C CA . THR A 1 309 ? 49.404 -0.598 18.945 1.00 42.28 309 THR A CA 1
ATOM 2360 C C . THR A 1 309 ? 49.224 -1.283 17.585 1.00 42.28 309 THR A C 1
ATOM 2362 O O . THR A 1 309 ? 50.186 -1.860 17.077 1.00 42.28 309 THR A O 1
ATOM 2365 N N . PRO A 1 310 ? 48.076 -1.085 16.909 1.00 34.44 310 PRO A N 1
ATOM 2366 C CA . PRO A 1 310 ? 48.031 -1.138 15.456 1.00 34.44 310 PRO A CA 1
ATOM 2367 C C . PRO A 1 310 ? 47.730 0.225 14.821 1.00 34.44 310 PRO A C 1
ATOM 2369 O O . PRO A 1 310 ? 46.862 0.992 15.231 1.00 34.44 310 PRO A O 1
ATOM 2372 N N . VAL A 1 311 ? 48.529 0.470 13.791 1.00 31.70 311 VAL A N 1
ATOM 2373 C CA . VAL A 1 311 ? 48.580 1.585 12.850 1.00 31.70 311 VAL A CA 1
ATOM 2374 C C . VAL A 1 311 ? 47.336 1.595 11.955 1.00 31.70 311 VAL A C 1
ATOM 2376 O O . VAL A 1 311 ? 47.025 0.585 11.327 1.00 31.70 311 VAL A O 1
ATOM 2379 N N . SER A 1 312 ? 46.667 2.747 11.835 1.00 30.58 312 SER A N 1
ATOM 2380 C CA . SER A 1 312 ? 45.620 2.970 10.831 1.00 30.58 312 SER A CA 1
ATOM 2381 C C . SER A 1 312 ? 46.240 3.165 9.447 1.00 30.58 312 SER A C 1
ATOM 2383 O O . SER A 1 312 ? 47.093 4.037 9.269 1.00 30.58 312 SER A O 1
ATOM 2385 N N . LYS A 1 313 ? 45.781 2.410 8.447 1.00 31.92 313 LYS A N 1
ATOM 2386 C CA . LYS A 1 313 ? 46.056 2.690 7.033 1.00 31.92 313 LYS A CA 1
ATOM 2387 C C . LYS A 1 313 ? 44.769 3.154 6.357 1.00 31.92 313 LYS A C 1
ATOM 2389 O O . LYS A 1 313 ? 43.954 2.336 5.952 1.00 31.92 313 LYS A O 1
ATOM 2394 N N . ASN A 1 314 ? 44.631 4.473 6.225 1.00 29.66 314 ASN A N 1
ATOM 2395 C CA . ASN A 1 314 ? 43.778 5.102 5.220 1.00 29.66 314 ASN A CA 1
ATOM 2396 C C . ASN A 1 314 ? 44.405 4.856 3.843 1.00 29.66 314 ASN A C 1
ATOM 2398 O O . ASN A 1 314 ? 45.569 5.202 3.633 1.00 29.66 314 ASN A O 1
ATOM 2402 N N . LYS A 1 315 ? 43.643 4.303 2.898 1.00 31.08 315 LYS A N 1
ATOM 2403 C CA . LYS A 1 315 ? 43.977 4.379 1.474 1.00 31.08 315 LYS A CA 1
ATOM 2404 C C . LYS A 1 315 ? 42.973 5.295 0.784 1.00 31.08 315 LYS A C 1
ATOM 2406 O O . LYS A 1 315 ? 41.809 4.953 0.629 1.00 31.08 315 LYS A O 1
ATOM 2411 N N . HIS A 1 316 ? 43.485 6.465 0.410 1.00 29.44 316 HIS A N 1
ATOM 2412 C CA . HIS A 1 316 ? 42.959 7.336 -0.631 1.00 29.44 316 HIS A CA 1
ATOM 2413 C C . HIS A 1 316 ? 42.878 6.567 -1.955 1.00 29.44 316 HIS A C 1
ATOM 2415 O O . HIS A 1 316 ? 43.853 5.915 -2.336 1.00 29.44 316 HIS A O 1
ATOM 2421 N N . TYR A 1 317 ? 41.767 6.705 -2.675 1.00 28.08 317 TYR A N 1
ATOM 2422 C CA . TYR A 1 317 ? 41.709 6.426 -4.107 1.00 28.08 317 TYR A CA 1
ATOM 2423 C C . TYR A 1 317 ? 41.830 7.750 -4.862 1.00 28.08 317 TYR A C 1
ATOM 2425 O O . TYR A 1 317 ? 40.991 8.637 -4.725 1.00 28.08 317 TYR A O 1
ATOM 2433 N N . ASN A 1 318 ? 42.910 7.878 -5.633 1.00 28.75 318 ASN A N 1
ATOM 2434 C CA . ASN A 1 318 ? 43.107 8.962 -6.585 1.00 28.75 318 ASN A CA 1
ATOM 2435 C C . ASN A 1 318 ? 42.414 8.615 -7.904 1.00 28.75 318 ASN A C 1
ATOM 2437 O O . ASN A 1 318 ? 42.776 7.653 -8.575 1.00 28.75 318 ASN A O 1
ATOM 2441 N N . PHE A 1 319 ? 41.419 9.434 -8.231 1.00 28.77 319 PHE A N 1
ATOM 2442 C CA . PHE A 1 319 ? 41.282 10.186 -9.479 1.00 28.77 319 PHE A CA 1
ATOM 2443 C C . PHE A 1 319 ? 42.205 9.746 -10.636 1.00 28.77 319 PHE A C 1
ATOM 2445 O O . PHE A 1 319 ? 43.395 10.063 -10.640 1.00 28.77 319 PHE A O 1
ATOM 2452 N N . PHE A 1 320 ? 41.633 9.106 -11.659 1.00 27.58 320 PHE A N 1
ATOM 2453 C CA . PHE A 1 320 ? 42.219 9.073 -12.998 1.00 27.58 320 PHE A CA 1
ATOM 2454 C C . PHE A 1 320 ? 41.326 9.860 -13.957 1.00 27.58 320 PHE A C 1
ATOM 2456 O O . PHE A 1 320 ? 40.141 9.587 -14.117 1.00 27.58 320 PHE A O 1
ATOM 2463 N N . ARG A 1 321 ? 41.943 10.884 -14.540 1.00 29.34 321 ARG A N 1
ATOM 2464 C CA . ARG A 1 321 ? 41.432 11.816 -15.540 1.00 29.34 321 ARG A CA 1
ATOM 2465 C C . ARG A 1 321 ? 41.998 11.351 -16.878 1.00 29.34 321 ARG A C 1
ATOM 2467 O O . ARG A 1 321 ? 43.218 11.304 -17.004 1.00 29.34 321 ARG A O 1
ATOM 2474 N N . ILE A 1 322 ? 41.154 11.033 -17.854 1.00 32.53 322 ILE A N 1
ATOM 2475 C CA . ILE A 1 322 ? 41.576 10.896 -19.254 1.00 32.53 322 ILE A CA 1
ATOM 2476 C C . ILE A 1 322 ? 40.718 11.844 -20.088 1.00 32.53 322 ILE A C 1
ATOM 2478 O O . ILE A 1 322 ? 39.498 11.880 -19.957 1.00 32.53 322 ILE A O 1
ATOM 2482 N N . MET A 1 323 ? 41.420 12.683 -20.846 1.00 28.70 323 MET A N 1
ATOM 2483 C CA . MET A 1 323 ? 40.906 13.692 -21.766 1.00 28.70 323 MET A CA 1
ATOM 2484 C C . MET A 1 323 ? 40.407 13.036 -23.056 1.00 28.70 323 MET A C 1
ATOM 2486 O O . MET A 1 323 ? 41.028 12.097 -23.551 1.00 28.70 323 MET A O 1
ATOM 2490 N N . SER A 1 324 ? 39.339 13.598 -23.614 1.00 34.31 324 SER A N 1
ATOM 2491 C CA . SER A 1 324 ? 38.901 13.421 -25.000 1.00 34.31 324 SER A CA 1
ATOM 2492 C C . SER A 1 324 ? 39.837 14.123 -25.992 1.00 34.31 324 SER A C 1
ATOM 2494 O O . SER A 1 324 ? 40.334 15.203 -25.673 1.00 34.31 324 SER A O 1
ATOM 2496 N N . SER A 1 325 ? 39.966 13.569 -27.204 1.00 31.86 325 SER A N 1
ATOM 2497 C CA . SER A 1 325 ? 39.872 14.313 -28.479 1.00 31.86 325 SER A CA 1
ATOM 2498 C C . SER A 1 325 ? 39.959 13.367 -29.694 1.00 31.86 325 SER A C 1
ATOM 2500 O O . SER A 1 325 ? 40.995 12.743 -29.905 1.00 31.86 325 SER A O 1
ATOM 2502 N N . ASP A 1 326 ? 38.843 13.305 -30.425 1.00 33.06 326 ASP A N 1
ATOM 2503 C CA . ASP A 1 326 ? 38.617 13.356 -31.884 1.00 33.06 326 ASP A CA 1
ATOM 2504 C C . ASP A 1 326 ? 39.392 12.481 -32.891 1.00 33.06 326 ASP A C 1
ATOM 2506 O O . ASP A 1 326 ? 40.621 12.441 -32.912 1.00 33.06 326 ASP A O 1
ATOM 2510 N N . GLY A 1 327 ? 38.638 11.934 -33.861 1.00 29.58 327 GLY A N 1
ATOM 2511 C CA . GLY A 1 327 ? 39.135 11.658 -35.217 1.00 29.58 327 GLY A CA 1
ATOM 2512 C C . GLY A 1 327 ? 38.463 10.496 -35.956 1.00 29.58 327 GLY A C 1
ATOM 2513 O O . GLY A 1 327 ? 38.759 9.341 -35.680 1.00 29.58 327 GLY A O 1
ATOM 2514 N N . ASP A 1 328 ? 37.610 10.833 -36.924 1.00 30.19 328 ASP A N 1
ATOM 2515 C CA . ASP A 1 328 ? 36.827 9.989 -37.842 1.00 30.19 328 ASP A CA 1
ATOM 2516 C C . ASP A 1 328 ? 37.564 8.830 -38.549 1.00 30.19 328 ASP A C 1
ATOM 2518 O O . ASP A 1 328 ? 38.675 9.008 -39.045 1.00 30.19 328 ASP A O 1
ATOM 2522 N N . SER A 1 329 ? 36.866 7.706 -38.787 1.00 31.86 329 SER A N 1
ATOM 2523 C CA . SER A 1 329 ? 36.652 7.199 -40.158 1.00 31.86 329 SER A CA 1
ATOM 2524 C C . SER A 1 329 ? 35.642 6.047 -40.238 1.00 31.86 329 SER A C 1
ATOM 2526 O O . SER A 1 329 ? 35.556 5.183 -39.372 1.00 31.86 329 SER A O 1
ATOM 2528 N N . ILE A 1 330 ? 34.904 6.058 -41.343 1.00 35.53 330 ILE A N 1
ATOM 2529 C CA . ILE A 1 330 ? 33.835 5.152 -41.753 1.00 35.53 330 ILE A CA 1
ATOM 2530 C C . ILE A 1 330 ? 34.445 3.874 -42.345 1.00 35.53 330 ILE A C 1
ATOM 2532 O O . ILE A 1 330 ? 35.211 3.959 -43.302 1.00 35.53 330 ILE A O 1
ATOM 2536 N N . HIS A 1 331 ? 34.032 2.693 -41.875 1.00 33.06 331 HIS A N 1
ATOM 2537 C CA . HIS A 1 331 ? 33.975 1.510 -42.737 1.00 33.06 331 HIS A CA 1
ATOM 2538 C C . HIS A 1 331 ? 32.901 0.520 -42.268 1.00 33.06 331 HIS A C 1
ATOM 2540 O O . HIS A 1 331 ? 32.932 -0.000 -41.159 1.00 33.06 331 HIS A O 1
ATOM 2546 N N . SER A 1 332 ? 31.945 0.280 -43.160 1.00 35.72 332 SER A N 1
ATOM 2547 C CA . SER A 1 332 ? 30.911 -0.748 -43.114 1.00 35.72 332 SER A CA 1
ATOM 2548 C C . SER A 1 332 ? 31.502 -2.156 -43.218 1.00 35.72 332 SER A C 1
ATOM 2550 O O . SER A 1 332 ? 32.120 -2.422 -44.248 1.00 35.72 332 SER A O 1
ATOM 2552 N N . GLN A 1 333 ? 31.236 -3.049 -42.257 1.00 32.47 333 GLN A N 1
ATOM 2553 C CA . GLN A 1 333 ? 31.082 -4.496 -42.482 1.00 32.47 333 GLN A CA 1
ATOM 2554 C C . GLN A 1 333 ? 30.098 -5.103 -41.467 1.00 32.47 333 GLN A C 1
ATOM 2556 O O . GLN A 1 333 ? 29.884 -4.574 -40.381 1.00 32.47 333 GLN A O 1
ATOM 2561 N N . SER A 1 334 ? 29.455 -6.157 -41.947 1.00 33.16 334 SER A N 1
ATOM 2562 C CA . SER A 1 334 ? 28.286 -6.903 -41.493 1.00 33.16 334 SER A CA 1
ATOM 2563 C C . SER A 1 334 ? 28.440 -7.670 -40.178 1.00 33.16 334 SER A C 1
ATOM 2565 O O . SER A 1 334 ? 29.521 -8.161 -39.876 1.00 33.16 334 SER A O 1
ATOM 2567 N N . GLU A 1 335 ? 27.301 -7.783 -39.487 1.00 45.31 335 GLU A N 1
ATOM 2568 C CA . GLU A 1 335 ? 26.755 -8.956 -38.783 1.00 45.31 335 GLU A CA 1
ATOM 2569 C C . GLU A 1 335 ? 27.754 -10.019 -38.308 1.00 45.31 335 GLU A C 1
ATOM 2571 O O . GLU A 1 335 ? 28.220 -10.831 -39.097 1.00 45.31 335 GLU A O 1
ATOM 2576 N N . ASP A 1 336 ? 27.982 -10.043 -36.994 1.00 35.12 336 ASP A N 1
ATOM 2577 C CA . ASP A 1 336 ? 27.862 -11.255 -36.182 1.00 35.12 336 ASP A CA 1
ATOM 2578 C C . ASP A 1 336 ? 27.469 -10.833 -34.756 1.00 35.12 336 ASP A C 1
ATOM 2580 O O . ASP A 1 336 ? 28.124 -10.009 -34.112 1.00 35.12 336 ASP A O 1
ATOM 2584 N N . GLU A 1 337 ? 26.323 -11.345 -34.308 1.00 47.94 337 GLU A N 1
ATOM 2585 C CA . GLU A 1 337 ? 25.803 -11.206 -32.953 1.00 47.94 337 GLU A CA 1
ATOM 2586 C C . GLU A 1 337 ? 26.772 -11.816 -31.935 1.00 47.94 337 GLU A C 1
ATOM 2588 O O . GLU A 1 337 ? 27.024 -13.019 -31.948 1.00 47.94 337 GLU A O 1
ATOM 2593 N N . GLU A 1 338 ? 27.215 -11.025 -30.959 1.00 39.31 338 GLU A N 1
ATOM 2594 C CA . GLU A 1 338 ? 27.637 -11.569 -29.669 1.00 39.31 338 GLU A CA 1
ATOM 2595 C C . GLU A 1 338 ? 26.864 -10.849 -28.562 1.00 39.31 338 GLU A C 1
ATOM 2597 O O . GLU A 1 338 ? 27.284 -9.856 -27.963 1.00 39.31 338 GLU A O 1
ATOM 2602 N N . VAL A 1 339 ? 25.648 -11.348 -28.340 1.00 37.75 339 VAL A N 1
ATOM 2603 C CA . VAL A 1 339 ? 24.798 -10.994 -27.208 1.00 37.75 339 VAL A CA 1
ATOM 2604 C C . VAL A 1 339 ? 25.450 -11.561 -25.946 1.00 37.75 339 VAL A C 1
ATOM 2606 O O . VAL A 1 339 ? 25.240 -12.712 -25.569 1.00 37.75 339 VAL A O 1
ATOM 2609 N N . ILE A 1 340 ? 26.253 -10.746 -25.263 1.00 35.28 340 ILE A N 1
ATOM 2610 C CA . ILE A 1 340 ? 26.681 -11.041 -23.893 1.00 35.28 340 ILE A CA 1
ATOM 2611 C C . ILE A 1 340 ? 25.508 -10.701 -22.967 1.00 35.28 340 ILE A C 1
ATOM 2613 O O . ILE A 1 340 ? 25.460 -9.648 -22.332 1.00 35.28 340 ILE A O 1
ATOM 2617 N N . THR A 1 341 ? 24.530 -11.604 -22.889 1.00 38.91 341 THR A N 1
ATOM 2618 C CA . THR A 1 341 ? 23.590 -11.638 -21.767 1.00 38.91 341 THR A CA 1
ATOM 2619 C C . THR A 1 341 ? 24.369 -12.019 -20.519 1.00 38.91 341 THR A C 1
ATOM 2621 O O . THR A 1 341 ? 24.808 -13.162 -20.370 1.00 38.91 341 THR A O 1
ATOM 2624 N N . GLY A 1 342 ? 24.529 -11.065 -19.605 1.00 44.38 342 GLY A N 1
ATOM 2625 C CA . GLY A 1 342 ? 24.900 -11.331 -18.221 1.00 44.38 342 GLY A CA 1
ATOM 2626 C C . GLY A 1 342 ? 23.790 -12.117 -17.525 1.00 44.38 342 GLY A C 1
ATOM 2627 O O . GLY A 1 342 ? 23.014 -11.555 -16.759 1.00 44.38 342 GLY A O 1
ATOM 2628 N N . LEU A 1 343 ? 23.695 -13.413 -17.823 1.00 41.12 343 LEU A N 1
ATOM 2629 C CA . LEU A 1 343 ? 22.880 -14.362 -17.080 1.00 41.12 343 LEU A CA 1
ATOM 2630 C C . LEU A 1 343 ? 23.501 -14.531 -15.690 1.00 41.12 343 LEU A C 1
ATOM 2632 O O . LEU A 1 343 ? 24.712 -14.709 -15.543 1.00 41.12 343 LEU A O 1
ATOM 2636 N N . GLY A 1 344 ? 22.661 -14.446 -14.660 1.00 47.94 344 GLY A N 1
ATOM 2637 C CA . GLY A 1 344 ? 23.056 -14.742 -13.288 1.00 47.94 344 GLY A CA 1
ATOM 2638 C C . GLY A 1 344 ? 23.635 -16.155 -13.144 1.00 47.94 344 GLY A C 1
ATOM 2639 O O . GLY A 1 344 ? 23.547 -16.993 -14.034 1.00 47.94 344 GLY A O 1
ATOM 2640 N N . LEU A 1 345 ? 24.217 -16.442 -11.980 1.00 52.53 345 LEU A N 1
ATOM 2641 C CA . LEU A 1 345 ? 24.997 -17.659 -11.697 1.00 52.53 345 LEU A CA 1
ATOM 2642 C C . LEU A 1 345 ? 24.214 -18.994 -11.755 1.00 52.53 345 LEU A C 1
ATOM 2644 O O . LEU A 1 345 ? 24.798 -20.042 -11.468 1.00 52.53 345 LEU A O 1
ATOM 2648 N N . ALA A 1 346 ? 22.935 -18.988 -12.132 1.00 55.59 346 ALA A N 1
ATOM 2649 C CA . ALA A 1 346 ? 22.123 -20.189 -12.297 1.00 55.59 346 ALA A CA 1
ATOM 2650 C C . ALA A 1 346 ? 22.376 -20.855 -13.665 1.00 55.59 346 ALA A C 1
ATOM 2652 O O . ALA A 1 346 ? 22.591 -20.194 -14.674 1.00 55.59 346 ALA A O 1
ATOM 2653 N N . SER A 1 347 ? 22.411 -22.188 -13.673 1.00 69.06 347 SER A N 1
ATOM 2654 C CA . SER A 1 347 ? 22.656 -23.040 -14.848 1.00 69.06 347 SER A CA 1
ATOM 2655 C C . SER A 1 347 ? 21.623 -22.792 -15.955 1.00 69.06 347 SER A C 1
ATOM 2657 O O . SER A 1 347 ? 20.432 -22.900 -15.679 1.00 69.06 347 SER A O 1
ATOM 2659 N N . SER A 1 348 ? 22.044 -22.502 -17.191 1.00 72.19 348 SER A N 1
ATOM 2660 C CA . SER A 1 348 ? 21.122 -22.234 -18.314 1.00 72.19 348 SER A CA 1
ATOM 2661 C C . SER A 1 348 ? 20.682 -23.506 -19.043 1.00 72.19 348 SER A C 1
ATOM 2663 O O . SER A 1 348 ? 19.723 -23.485 -19.813 1.00 72.19 348 SER A O 1
ATOM 2665 N N . THR A 1 349 ? 21.352 -24.633 -18.789 1.00 81.25 349 THR A N 1
ATOM 2666 C CA . THR A 1 349 ? 21.028 -25.926 -19.397 1.00 81.25 349 THR A CA 1
ATOM 2667 C C . THR A 1 349 ? 21.079 -27.071 -18.380 1.00 81.25 349 THR A C 1
ATOM 2669 O O . THR A 1 349 ? 21.757 -27.003 -17.353 1.00 81.25 349 THR A O 1
ATOM 2672 N N . LEU A 1 350 ? 20.345 -28.153 -18.656 1.00 72.50 350 LEU A N 1
ATOM 2673 C CA . LEU A 1 350 ? 20.273 -29.353 -17.808 1.00 72.50 350 LEU A CA 1
ATOM 2674 C C . LEU A 1 350 ? 21.621 -30.107 -17.687 1.00 72.50 350 LEU A C 1
ATOM 2676 O O . LEU A 1 350 ? 21.953 -30.576 -16.602 1.00 72.50 350 LEU A O 1
ATOM 2680 N N . PRO A 1 351 ? 22.461 -30.206 -18.737 1.00 79.50 351 PRO A N 1
ATOM 2681 C CA . PRO A 1 351 ?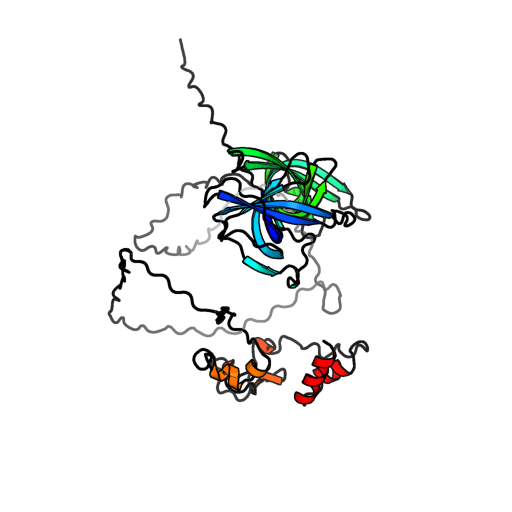 23.808 -30.777 -18.611 1.00 79.50 351 PRO A CA 1
ATOM 2682 C C . PRO A 1 351 ? 24.732 -29.970 -17.685 1.00 79.50 351 PRO A C 1
ATOM 2684 O O . PRO A 1 351 ? 25.615 -30.531 -17.022 1.00 79.50 351 PRO A O 1
ATOM 2687 N N . GLU A 1 352 ? 24.521 -28.655 -17.607 1.00 81.69 352 GLU A N 1
ATOM 2688 C CA . GLU A 1 352 ? 25.300 -27.764 -16.751 1.00 81.69 352 GLU A CA 1
ATOM 2689 C C . GLU A 1 352 ? 24.981 -27.918 -15.256 1.00 81.69 352 GLU A C 1
ATOM 2691 O O . GLU A 1 352 ? 25.810 -27.526 -14.431 1.00 81.69 352 GLU A O 1
ATOM 2696 N N . THR A 1 353 ? 23.863 -28.565 -14.893 1.00 76.94 353 THR A N 1
ATOM 2697 C CA . THR A 1 353 ? 23.531 -28.897 -13.496 1.00 76.94 353 THR A CA 1
ATOM 2698 C C . THR A 1 353 ? 24.241 -30.157 -12.995 1.00 76.94 353 THR A C 1
ATOM 2700 O O . THR A 1 353 ? 24.009 -30.590 -11.867 1.00 76.94 353 THR A O 1
ATOM 2703 N N . SER A 1 354 ? 25.080 -30.796 -13.816 1.00 83.31 354 SER A N 1
ATOM 2704 C CA . SER A 1 354 ? 25.880 -31.940 -13.374 1.00 83.31 354 SER A CA 1
ATOM 2705 C C . SER A 1 354 ? 26.911 -31.522 -12.321 1.00 83.31 354 SER A C 1
ATOM 2707 O O . SER A 1 354 ? 27.509 -30.449 -12.407 1.00 83.31 354 SER A O 1
ATOM 2709 N N . GLU A 1 355 ? 27.188 -32.404 -11.356 1.00 78.62 355 GLU A N 1
ATOM 2710 C CA . GLU A 1 355 ? 28.209 -32.178 -10.320 1.00 78.62 355 GLU A CA 1
ATOM 2711 C C . GLU A 1 355 ? 29.557 -31.778 -10.940 1.00 78.62 355 GLU A C 1
ATOM 2713 O O . GLU A 1 355 ? 30.202 -30.830 -10.498 1.00 78.62 355 GLU A O 1
ATOM 2718 N N . ARG A 1 356 ? 29.946 -32.436 -12.040 1.00 82.38 356 ARG A N 1
ATOM 2719 C CA . ARG A 1 356 ? 31.182 -32.135 -12.771 1.00 82.38 356 ARG A CA 1
ATOM 2720 C C . ARG A 1 356 ? 31.213 -30.706 -13.323 1.00 82.38 356 ARG A C 1
ATOM 2722 O O . ARG A 1 356 ? 32.258 -30.064 -13.247 1.00 82.38 356 ARG A O 1
ATOM 2729 N N . SER A 1 357 ? 30.102 -30.221 -13.874 1.00 83.25 357 SER A N 1
ATOM 2730 C CA . SER A 1 357 ? 29.976 -28.855 -14.401 1.00 83.25 357 SER A CA 1
ATOM 2731 C C . SER A 1 357 ? 30.026 -27.816 -13.277 1.00 83.25 357 SER A C 1
ATOM 2733 O O . SER A 1 357 ? 30.793 -26.853 -13.345 1.00 83.25 357 SER A O 1
ATOM 2735 N N . ILE A 1 358 ? 29.286 -28.058 -12.192 1.00 81.31 358 ILE A N 1
ATOM 2736 C CA . ILE A 1 358 ? 29.240 -27.176 -11.020 1.00 81.31 358 ILE A CA 1
ATOM 2737 C C . ILE A 1 358 ? 30.624 -27.088 -10.357 1.00 81.31 358 ILE A C 1
ATOM 2739 O O . ILE A 1 358 ? 31.122 -25.989 -10.109 1.00 81.31 358 ILE A O 1
ATOM 2743 N N . LEU A 1 359 ? 31.297 -28.225 -10.146 1.00 80.56 359 LEU A N 1
ATOM 2744 C CA . LEU A 1 359 ? 32.655 -28.269 -9.595 1.00 80.56 359 LEU A CA 1
ATOM 2745 C C . LEU A 1 359 ? 33.687 -27.604 -10.514 1.00 80.56 359 LEU A C 1
ATOM 2747 O O . LEU A 1 359 ? 34.642 -27.013 -10.015 1.00 80.56 359 LEU A O 1
ATOM 2751 N N . ALA A 1 360 ? 33.521 -27.678 -11.839 1.00 83.19 360 ALA A N 1
ATOM 2752 C CA . ALA A 1 360 ? 34.402 -26.991 -12.783 1.00 83.19 360 ALA A CA 1
ATOM 2753 C C . ALA A 1 360 ? 34.228 -25.464 -12.725 1.00 83.19 360 ALA A C 1
ATOM 2755 O O . ALA A 1 360 ? 35.223 -24.741 -12.709 1.00 83.19 360 ALA A O 1
ATOM 2756 N N . ARG A 1 361 ? 32.981 -24.980 -12.641 1.00 83.25 361 ARG A N 1
ATOM 2757 C CA . ARG A 1 361 ? 32.638 -23.547 -12.602 1.00 83.25 361 ARG A CA 1
ATOM 2758 C C . ARG A 1 361 ? 32.968 -22.878 -11.269 1.00 83.25 361 ARG A C 1
ATOM 2760 O O . ARG A 1 361 ? 33.436 -21.744 -11.251 1.00 83.25 361 ARG A O 1
ATOM 2767 N N . PHE A 1 362 ? 32.745 -23.574 -10.157 1.00 81.19 362 PHE A N 1
ATOM 2768 C CA . PHE A 1 362 ? 32.798 -22.989 -8.813 1.00 81.19 362 PHE A CA 1
ATOM 2769 C C . PHE A 1 362 ? 33.892 -23.588 -7.926 1.00 81.19 362 PHE A C 1
ATOM 2771 O O . PHE A 1 362 ? 33.833 -23.472 -6.703 1.00 81.19 362 PHE A O 1
ATOM 2778 N N . ARG A 1 363 ? 34.923 -24.202 -8.519 1.00 75.06 363 ARG A N 1
ATOM 2779 C CA . ARG A 1 363 ? 35.973 -24.937 -7.791 1.00 75.06 363 ARG A CA 1
ATOM 2780 C C . ARG A 1 363 ? 36.603 -24.169 -6.624 1.00 75.06 363 ARG A C 1
ATOM 2782 O O . ARG A 1 363 ? 36.970 -24.777 -5.628 1.00 75.06 363 ARG A O 1
ATOM 2789 N N . SER A 1 364 ? 36.763 -22.854 -6.764 1.00 74.44 364 SER A N 1
ATOM 2790 C CA . SER A 1 364 ? 37.349 -21.963 -5.752 1.00 74.44 364 SER A CA 1
ATOM 2791 C C . SER A 1 364 ? 36.316 -21.226 -4.892 1.00 74.44 364 SER A C 1
ATOM 2793 O O . SER A 1 364 ? 36.701 -20.535 -3.952 1.00 74.44 364 SER A O 1
ATOM 2795 N N . GLN A 1 365 ? 35.027 -21.346 -5.220 1.00 75.94 365 GLN A N 1
ATOM 2796 C CA . GLN A 1 365 ? 33.923 -20.643 -4.563 1.00 75.94 365 GLN A CA 1
ATOM 2797 C C . GLN A 1 365 ? 33.031 -21.566 -3.727 1.00 75.94 365 GLN A C 1
ATOM 2799 O O . GLN A 1 365 ? 32.318 -21.061 -2.869 1.00 75.94 365 GLN A O 1
ATOM 2804 N N . ILE A 1 366 ? 33.065 -22.888 -3.942 1.00 72.38 366 ILE A N 1
ATOM 2805 C CA . ILE A 1 366 ? 32.381 -23.862 -3.080 1.00 72.38 366 ILE A CA 1
ATOM 2806 C C . ILE A 1 366 ? 33.243 -24.025 -1.825 1.00 72.38 366 ILE A C 1
ATOM 2808 O O . ILE A 1 366 ? 34.290 -24.672 -1.899 1.00 72.38 366 ILE A O 1
ATOM 2812 N N . PRO A 1 367 ? 32.889 -23.392 -0.692 1.00 57.31 367 PRO A N 1
ATOM 2813 C CA . PRO A 1 367 ? 33.910 -23.030 0.279 1.00 57.31 367 PRO A CA 1
ATOM 2814 C C . PRO A 1 367 ? 34.466 -24.213 1.067 1.00 57.31 367 PRO A C 1
ATOM 2816 O O . PRO A 1 367 ? 35.586 -24.108 1.547 1.00 57.31 367 PRO A O 1
ATOM 2819 N N . TYR A 1 368 ? 33.746 -25.329 1.207 1.00 69.56 368 TYR A N 1
ATOM 2820 C CA . TYR A 1 368 ? 34.202 -26.453 2.023 1.00 69.56 368 TYR A CA 1
ATOM 2821 C C . TYR A 1 368 ? 33.570 -27.765 1.556 1.00 69.56 368 TYR A C 1
ATOM 2823 O O . TYR A 1 368 ? 32.347 -27.881 1.502 1.00 69.56 368 TYR A O 1
ATOM 2831 N N . ASP A 1 369 ? 34.405 -28.766 1.272 1.00 75.88 369 ASP A N 1
ATOM 2832 C CA . ASP A 1 369 ? 33.967 -30.160 1.310 1.00 75.88 369 ASP A CA 1
ATOM 2833 C C . ASP A 1 369 ? 33.782 -30.541 2.785 1.00 75.88 369 ASP A C 1
ATOM 2835 O O . ASP A 1 369 ? 34.747 -30.693 3.538 1.00 75.88 369 ASP A O 1
ATOM 2839 N N . VAL A 1 370 ? 32.524 -30.606 3.218 1.00 80.69 370 VAL A N 1
ATOM 2840 C CA . VAL A 1 370 ? 32.133 -30.966 4.589 1.00 80.69 370 VAL A CA 1
ATOM 2841 C C . VAL A 1 370 ? 32.083 -32.487 4.807 1.00 80.69 370 VAL A C 1
ATOM 2843 O O . VAL A 1 370 ? 31.765 -32.939 5.909 1.00 80.69 370 VAL A O 1
ATOM 2846 N N . GLY A 1 371 ? 32.442 -33.277 3.788 1.00 87.56 371 GLY A N 1
ATOM 2847 C CA . GLY A 1 371 ? 32.438 -34.734 3.807 1.00 87.56 371 GLY A CA 1
ATOM 2848 C C . GLY A 1 371 ? 31.056 -35.347 3.572 1.00 87.56 371 GLY A C 1
ATOM 2849 O O . GLY A 1 371 ? 30.096 -34.680 3.180 1.00 87.56 371 GLY A O 1
ATOM 2850 N N . LYS A 1 372 ? 30.953 -36.659 3.809 1.00 84.31 372 LYS A N 1
ATOM 2851 C CA . LYS A 1 372 ? 29.689 -37.396 3.697 1.00 84.31 372 LYS A CA 1
ATOM 2852 C C . LYS A 1 372 ? 28.755 -37.064 4.868 1.00 84.31 372 LYS A C 1
ATOM 2854 O O . LYS A 1 372 ? 29.201 -36.827 5.988 1.00 84.31 372 LYS A O 1
ATOM 2859 N N . CYS A 1 373 ? 27.456 -37.051 4.580 1.00 89.38 373 CYS A N 1
ATOM 2860 C CA . CYS A 1 373 ? 26.387 -36.922 5.569 1.00 89.38 373 CYS A CA 1
ATOM 2861 C C . CYS A 1 373 ? 25.977 -38.326 6.035 1.00 89.38 373 CYS A C 1
ATOM 2863 O O . CYS A 1 373 ? 24.958 -38.858 5.603 1.00 89.38 373 CYS A O 1
ATOM 2865 N N . ASP A 1 374 ? 26.848 -38.981 6.800 1.00 93.00 374 ASP A N 1
ATOM 2866 C CA . ASP A 1 374 ? 26.714 -40.382 7.218 1.00 93.00 374 ASP A CA 1
ATOM 2867 C C . ASP A 1 374 ? 26.878 -40.582 8.734 1.00 93.00 374 ASP A C 1
ATOM 2869 O O . ASP A 1 374 ? 27.066 -41.707 9.192 1.00 93.00 374 ASP A O 1
ATOM 2873 N N . ASP A 1 375 ? 26.778 -39.508 9.526 1.00 92.19 375 ASP A N 1
ATOM 2874 C CA . ASP A 1 375 ? 26.867 -39.575 10.983 1.00 92.19 375 ASP A CA 1
ATOM 2875 C C . ASP A 1 375 ? 25.469 -39.604 11.634 1.00 92.19 375 ASP A C 1
ATOM 2877 O O . ASP A 1 375 ? 24.817 -38.558 11.713 1.00 92.19 375 ASP A O 1
ATOM 2881 N N . PRO A 1 376 ? 24.972 -40.768 12.093 1.00 92.62 376 PRO A N 1
ATOM 2882 C CA . PRO A 1 376 ? 23.610 -40.890 12.594 1.00 92.62 376 PRO A CA 1
ATOM 2883 C C . PRO A 1 376 ? 23.438 -40.219 13.960 1.00 92.62 376 PRO A C 1
ATOM 2885 O O . PRO A 1 376 ? 24.218 -40.419 14.895 1.00 92.62 376 PRO A O 1
ATOM 2888 N N . CYS A 1 377 ? 22.352 -39.463 14.103 1.00 92.00 377 CYS A N 1
ATOM 2889 C CA . CYS A 1 377 ? 21.898 -38.941 15.382 1.00 92.00 377 CYS A CA 1
ATOM 2890 C C . CYS A 1 377 ? 21.463 -40.093 16.296 1.00 92.00 377 CYS A C 1
ATOM 2892 O O . CYS A 1 377 ? 20.613 -40.903 15.931 1.00 92.00 377 CYS A O 1
ATOM 2894 N N . ALA A 1 378 ? 21.984 -40.125 17.522 1.00 90.75 378 ALA A N 1
ATOM 2895 C CA . ALA A 1 378 ? 21.732 -41.201 18.481 1.00 90.75 378 ALA A CA 1
ATOM 2896 C C . ALA A 1 378 ? 20.255 -41.374 18.873 1.00 90.75 378 ALA A C 1
ATOM 2898 O O . ALA A 1 378 ? 19.871 -42.443 19.336 1.00 90.75 378 ALA A O 1
ATOM 2899 N N . THR A 1 379 ? 19.450 -40.316 18.741 1.00 87.38 379 THR A N 1
ATOM 2900 C CA . THR A 1 379 ? 18.053 -40.317 19.190 1.00 87.38 379 THR A CA 1
ATOM 2901 C C . THR A 1 379 ? 17.076 -40.673 18.076 1.00 87.38 379 THR A C 1
ATOM 2903 O O . THR A 1 379 ? 16.226 -41.530 18.272 1.00 87.38 379 THR A O 1
ATOM 2906 N N . CYS A 1 380 ? 17.174 -40.017 16.919 1.00 84.69 380 CYS A N 1
ATOM 2907 C CA . CYS A 1 380 ? 16.208 -40.175 15.826 1.00 84.69 380 CYS A CA 1
ATOM 2908 C C . CYS A 1 380 ? 16.764 -40.920 14.604 1.00 84.69 380 CYS A C 1
ATOM 2910 O O . CYS A 1 380 ? 16.026 -41.152 13.655 1.00 84.69 380 CYS A O 1
ATOM 2912 N N . GLY A 1 381 ? 18.059 -41.248 14.581 1.00 86.88 381 GLY A N 1
ATOM 2913 C CA . GLY A 1 381 ? 18.701 -41.931 13.455 1.00 86.88 381 GLY A CA 1
ATOM 2914 C C . GLY A 1 381 ? 18.954 -41.067 12.214 1.00 86.88 381 GLY A C 1
ATOM 2915 O O . GLY A 1 381 ? 19.597 -41.547 11.285 1.00 86.88 381 GLY A O 1
ATOM 2916 N N . ALA A 1 382 ? 18.512 -39.803 12.185 1.00 86.31 382 ALA A N 1
ATOM 2917 C CA . ALA A 1 382 ? 18.771 -38.900 11.062 1.00 86.31 382 ALA A CA 1
ATOM 2918 C C . ALA A 1 382 ? 20.280 -38.734 10.814 1.00 86.31 382 ALA A C 1
ATOM 2920 O O . ALA A 1 382 ? 21.054 -38.624 11.767 1.00 86.31 382 ALA A O 1
ATOM 2921 N N . LEU A 1 383 ? 20.691 -38.719 9.546 1.00 90.12 383 LEU A N 1
ATOM 2922 C CA . LEU A 1 383 ? 22.093 -38.584 9.155 1.00 90.12 383 LEU A CA 1
ATOM 2923 C C . LEU A 1 383 ? 22.514 -37.112 9.125 1.00 90.12 383 LEU A C 1
ATOM 2925 O O . LEU A 1 383 ? 21.788 -36.264 8.609 1.00 90.12 383 LEU A O 1
ATOM 2929 N N . HIS A 1 384 ? 23.699 -36.834 9.662 1.00 90.88 384 HIS A N 1
ATOM 2930 C CA . HIS A 1 384 ? 24.309 -35.509 9.717 1.00 90.88 384 HIS A CA 1
ATOM 2931 C C . HIS A 1 384 ? 25.727 -35.522 9.149 1.00 90.88 384 HIS A C 1
ATOM 2933 O O . HIS A 1 384 ? 26.375 -36.567 9.031 1.00 90.88 384 HIS A O 1
ATOM 2939 N N . TRP A 1 385 ? 26.251 -34.335 8.845 1.00 93.25 385 TRP A N 1
ATOM 2940 C CA . TRP A 1 385 ? 27.684 -34.166 8.635 1.00 93.25 385 TRP A CA 1
ATOM 2941 C C . TRP A 1 385 ? 28.402 -34.157 9.978 1.00 93.25 385 TRP A C 1
ATOM 2943 O O . TRP A 1 385 ? 28.060 -33.394 10.880 1.00 93.25 385 TRP A O 1
ATOM 2953 N N . LYS A 1 386 ? 29.493 -34.919 10.089 1.00 91.69 386 LYS A N 1
ATOM 2954 C CA . LYS A 1 386 ? 30.323 -34.962 11.305 1.00 91.69 386 LYS A CA 1
ATOM 2955 C C . LYS A 1 386 ? 30.840 -33.580 11.737 1.00 91.69 386 LYS A C 1
ATOM 2957 O O . LYS A 1 386 ? 31.133 -33.374 12.915 1.00 91.69 386 LYS A O 1
ATOM 2962 N N . LEU A 1 387 ? 30.941 -32.632 10.801 1.00 90.81 387 LEU A N 1
ATOM 2963 C CA . LEU A 1 387 ? 31.337 -31.248 11.067 1.00 90.81 387 LEU A CA 1
ATOM 2964 C C . LEU A 1 387 ? 30.311 -30.465 11.907 1.00 90.81 387 LEU A C 1
ATOM 2966 O O . LEU A 1 387 ? 30.689 -29.504 12.571 1.00 90.81 387 LEU A O 1
ATOM 2970 N N . GLU A 1 388 ? 29.041 -30.883 11.917 1.00 91.44 388 GLU A N 1
ATOM 2971 C CA . GLU A 1 388 ? 27.978 -30.270 12.725 1.00 91.44 388 GLU A CA 1
ATOM 2972 C C . GLU A 1 388 ? 28.110 -30.594 14.222 1.00 91.44 388 GLU A C 1
ATOM 2974 O O . GLU A 1 388 ? 27.467 -29.963 15.067 1.00 91.44 388 GLU A O 1
ATOM 2979 N N . ARG A 1 389 ? 28.960 -31.564 14.588 1.00 91.88 389 ARG A N 1
ATOM 2980 C CA . ARG A 1 389 ? 29.233 -31.885 15.990 1.00 91.88 389 ARG A CA 1
ATOM 2981 C C . ARG A 1 389 ? 29.867 -30.694 16.694 1.00 91.88 389 ARG A C 1
ATOM 2983 O O . ARG A 1 389 ? 30.796 -30.053 16.203 1.00 91.88 389 ARG A O 1
ATOM 2990 N N . THR A 1 390 ? 29.452 -30.463 17.935 1.00 90.25 390 THR A N 1
ATOM 2991 C CA . THR A 1 390 ? 30.162 -29.522 18.805 1.00 90.25 390 THR A CA 1
ATOM 2992 C C . THR A 1 390 ? 31.595 -30.006 19.050 1.00 90.25 390 THR A C 1
ATOM 2994 O O . THR A 1 390 ? 31.857 -31.210 19.085 1.00 90.25 390 THR A O 1
ATOM 2997 N N . GLN A 1 391 ? 32.531 -29.091 19.324 1.00 89.50 391 GLN A N 1
ATOM 2998 C CA . GLN A 1 391 ? 33.921 -29.467 19.638 1.00 89.50 391 GLN A CA 1
ATOM 2999 C C . GLN A 1 391 ? 34.032 -30.493 20.782 1.00 89.50 391 GLN A C 1
ATOM 3001 O O . GLN A 1 391 ? 34.976 -31.275 20.817 1.00 89.50 391 GLN A O 1
ATOM 3006 N N . LYS A 1 392 ? 33.057 -30.520 21.701 1.00 89.88 392 LYS A N 1
ATOM 3007 C CA . LYS A 1 392 ? 33.014 -31.464 22.826 1.00 89.88 392 LYS A CA 1
ATOM 3008 C C . LYS A 1 392 ? 32.598 -32.881 22.423 1.00 89.88 392 LYS A C 1
ATOM 3010 O O . LYS A 1 392 ? 32.960 -33.818 23.120 1.00 89.88 392 LYS A O 1
ATOM 3015 N N . THR A 1 393 ? 31.837 -33.036 21.340 1.00 90.31 393 THR A N 1
ATOM 3016 C CA . THR A 1 393 ? 31.269 -34.320 20.891 1.00 90.31 393 THR A CA 1
ATOM 3017 C C . THR A 1 393 ? 31.933 -34.866 19.625 1.00 90.31 393 THR A C 1
ATOM 3019 O O . THR A 1 393 ? 31.599 -35.958 19.173 1.00 90.31 393 THR A O 1
ATOM 3022 N N . MET A 1 394 ? 32.920 -34.153 19.074 1.00 90.88 394 MET A N 1
ATOM 3023 C CA . MET A 1 394 ? 33.672 -34.544 17.874 1.00 90.88 394 MET A CA 1
ATOM 3024 C C . MET A 1 394 ? 34.265 -35.960 17.946 1.00 90.88 394 MET A C 1
ATOM 3026 O O . MET A 1 394 ? 34.210 -36.695 16.962 1.00 90.88 394 MET A O 1
ATOM 3030 N N . SER A 1 395 ? 34.782 -36.369 19.108 1.00 91.69 395 SER A N 1
ATOM 3031 C CA . SER A 1 395 ? 35.389 -37.690 19.322 1.00 91.69 395 SER A CA 1
ATOM 3032 C C . SER A 1 395 ? 34.425 -38.758 19.849 1.00 91.69 395 SER A C 1
ATOM 3034 O O . SER A 1 395 ? 34.824 -39.915 19.972 1.00 91.69 395 SER A O 1
ATOM 3036 N N . SER A 1 396 ? 33.177 -38.407 20.169 1.00 91.19 396 SER A N 1
ATOM 3037 C CA . SER A 1 396 ? 32.218 -39.357 20.739 1.00 91.19 396 SER A CA 1
ATOM 3038 C C . SER A 1 396 ? 31.759 -40.381 19.692 1.00 91.19 396 SER A C 1
ATOM 3040 O O . SER A 1 396 ? 31.513 -40.008 18.547 1.00 91.19 396 SER A O 1
ATOM 3042 N N . PRO A 1 397 ? 31.592 -41.666 20.039 1.00 89.88 397 PRO A N 1
ATOM 3043 C CA . PRO A 1 397 ? 31.105 -42.674 19.091 1.00 89.88 397 PRO A CA 1
ATOM 3044 C C . PRO A 1 397 ? 29.620 -42.496 18.735 1.00 89.88 397 PRO A C 1
ATOM 3046 O O . PRO A 1 397 ? 29.191 -42.945 17.683 1.00 89.88 397 PRO A O 1
ATOM 3049 N N . SER A 1 398 ? 28.850 -41.821 19.590 1.00 90.75 398 SER A N 1
ATOM 3050 C CA . SER A 1 398 ? 27.425 -41.538 19.416 1.00 90.75 398 SER A CA 1
ATOM 3051 C C . SER A 1 398 ? 27.148 -40.096 19.842 1.00 90.75 398 SER A C 1
ATOM 3053 O O . SER A 1 398 ? 27.725 -39.625 20.830 1.00 90.75 398 SER A O 1
ATOM 3055 N N . VAL A 1 399 ? 26.340 -39.367 19.067 1.00 91.94 399 VAL A N 1
ATOM 3056 C CA . VAL A 1 399 ? 26.090 -37.932 19.263 1.00 91.94 399 VAL A CA 1
ATOM 3057 C C . VAL A 1 399 ? 24.617 -37.607 19.054 1.00 91.94 399 VAL A C 1
ATOM 3059 O O . VAL A 1 399 ? 23.971 -38.126 18.149 1.00 91.94 399 VAL A O 1
ATOM 3062 N N . THR A 1 400 ? 24.094 -36.714 19.891 1.00 90.75 400 THR A N 1
ATOM 3063 C CA . THR A 1 400 ? 22.788 -36.086 19.703 1.00 90.75 400 THR A CA 1
ATOM 3064 C C . THR A 1 400 ? 22.963 -34.678 19.147 1.00 90.75 400 THR A C 1
ATOM 3066 O O . THR A 1 400 ? 23.811 -33.904 19.600 1.00 90.75 400 THR A O 1
ATOM 3069 N N . TYR A 1 401 ? 22.152 -34.342 18.149 1.00 87.12 401 TYR A N 1
ATOM 3070 C CA . TYR A 1 401 ? 22.202 -33.050 17.474 1.00 87.12 401 TYR A CA 1
ATOM 3071 C C . TYR A 1 401 ? 21.096 -32.135 18.001 1.00 87.12 401 TYR A C 1
ATOM 3073 O O . TYR A 1 401 ? 19.913 -32.485 17.981 1.00 87.12 401 TYR A O 1
ATOM 3081 N N . LEU A 1 402 ? 21.479 -30.943 18.473 1.00 82.88 402 LEU A N 1
ATOM 3082 C CA . LEU A 1 402 ? 20.530 -29.945 18.980 1.00 82.88 402 LEU A CA 1
ATOM 3083 C C . LEU A 1 402 ? 19.610 -29.430 17.864 1.00 82.88 402 LEU A C 1
ATOM 3085 O O . LEU A 1 402 ? 18.429 -29.206 18.092 1.00 82.88 402 LEU A O 1
ATOM 3089 N N . THR A 1 403 ? 20.144 -29.288 16.654 1.00 81.56 403 THR A N 1
ATOM 3090 C CA . THR A 1 403 ? 19.409 -28.839 15.463 1.00 81.56 403 THR A CA 1
ATOM 3091 C C . THR A 1 403 ? 18.477 -29.899 14.887 1.00 81.56 403 THR A C 1
ATOM 3093 O O . THR A 1 403 ? 17.564 -29.553 14.151 1.00 81.56 403 THR A O 1
ATOM 3096 N N . CYS A 1 404 ? 18.693 -31.175 15.212 1.00 83.31 404 CYS A N 1
ATOM 3097 C CA . CYS A 1 404 ? 17.955 -32.281 14.615 1.00 83.31 404 CYS A CA 1
ATOM 3098 C C . CYS A 1 404 ? 16.634 -32.562 15.336 1.00 83.31 404 CYS A C 1
ATOM 3100 O O . CYS A 1 404 ? 15.556 -32.391 14.786 1.00 83.31 404 CYS A O 1
ATOM 3102 N N . CYS A 1 405 ? 16.725 -32.976 16.597 1.00 75.81 405 CYS A N 1
ATOM 3103 C CA . CYS A 1 405 ? 15.573 -33.364 17.414 1.00 75.81 405 CYS A CA 1
ATOM 3104 C C . CYS A 1 405 ? 15.556 -32.623 18.753 1.00 75.81 405 CYS A C 1
ATOM 3106 O O . CYS A 1 405 ? 14.935 -33.087 19.705 1.00 75.81 405 CYS A O 1
ATOM 3108 N N . GLN A 1 406 ? 16.307 -31.519 18.868 1.00 81.31 406 GLN A N 1
ATOM 3109 C CA . GLN A 1 406 ? 16.548 -30.832 20.142 1.00 81.31 406 GLN A CA 1
ATOM 3110 C C . GLN A 1 406 ? 16.994 -31.813 21.236 1.00 81.31 406 GLN A C 1
ATOM 3112 O O . GLN A 1 406 ? 16.491 -31.792 22.354 1.00 81.31 406 GLN A O 1
ATOM 3117 N N . GLN A 1 407 ? 17.928 -32.708 20.887 1.00 78.56 407 GLN A N 1
ATOM 3118 C CA . GLN A 1 407 ? 18.409 -33.780 21.773 1.00 78.56 407 GLN A CA 1
ATOM 3119 C C . GLN A 1 407 ? 17.307 -34.756 22.235 1.00 78.56 407 GLN A C 1
ATOM 3121 O O . GLN A 1 407 ? 17.393 -35.312 23.326 1.00 78.56 407 GLN A O 1
ATOM 3126 N N . GLY A 1 408 ? 16.285 -34.973 21.406 1.00 74.62 408 GLY A N 1
ATOM 3127 C CA . GLY A 1 408 ? 15.155 -35.854 21.701 1.00 74.62 408 GLY A CA 1
ATOM 3128 C C . GLY A 1 408 ? 13.946 -35.166 22.321 1.00 74.62 408 GLY A C 1
ATOM 3129 O O . GLY A 1 408 ? 12.970 -35.845 22.611 1.00 74.62 408 GLY A O 1
ATOM 3130 N N . ALA A 1 409 ? 13.983 -33.844 22.520 1.00 74.44 409 ALA A N 1
ATOM 3131 C CA . ALA A 1 409 ? 12.826 -33.098 23.013 1.00 74.44 409 ALA A CA 1
ATOM 3132 C C . ALA A 1 409 ? 11.709 -32.982 21.963 1.00 74.44 409 ALA A C 1
ATOM 3134 O O . ALA A 1 409 ? 10.540 -32.848 22.317 1.00 74.44 409 ALA A O 1
ATOM 3135 N N . VAL A 1 410 ? 12.056 -33.059 20.674 1.00 70.50 410 VAL A N 1
ATOM 3136 C CA . VAL A 1 410 ? 11.071 -33.160 19.595 1.00 70.50 410 VAL A CA 1
ATOM 3137 C C . VAL A 1 410 ? 10.751 -34.634 19.388 1.00 70.50 410 VAL A C 1
ATOM 3139 O O . VAL A 1 410 ? 11.522 -35.360 18.757 1.00 70.50 410 VAL A O 1
ATOM 3142 N N . GLY A 1 411 ? 9.612 -35.073 19.924 1.00 61.09 411 GLY A N 1
ATOM 3143 C CA . GLY A 1 411 ? 9.002 -36.327 19.507 1.00 61.09 411 GLY A CA 1
ATOM 3144 C C . GLY A 1 411 ? 8.638 -36.212 18.032 1.00 61.09 411 GLY A C 1
ATOM 3145 O O . GLY A 1 411 ? 7.884 -35.316 17.647 1.00 61.09 411 GLY A O 1
ATOM 3146 N N . LEU A 1 412 ? 9.198 -37.082 17.190 1.00 57.91 412 LEU A N 1
ATOM 3147 C CA . LEU A 1 412 ? 8.634 -37.264 15.858 1.00 57.91 412 LEU A CA 1
ATOM 3148 C C . LEU A 1 412 ? 7.172 -37.697 16.053 1.00 57.91 412 LEU A C 1
ATOM 3150 O O . LEU A 1 412 ? 6.904 -38.457 16.983 1.00 57.91 412 LEU A O 1
ATOM 3154 N N . PRO A 1 413 ? 6.220 -37.231 15.230 1.00 55.97 413 PRO A N 1
ATOM 3155 C CA . PRO A 1 413 ? 4.845 -37.718 15.263 1.00 55.97 413 PRO A CA 1
ATOM 3156 C C . PRO A 1 413 ? 4.800 -39.160 14.725 1.00 55.97 413 PRO A C 1
ATOM 3158 O O . PRO A 1 413 ? 4.228 -39.432 13.676 1.00 55.97 413 PRO A O 1
ATOM 3161 N N . SER A 1 414 ? 5.464 -40.092 15.407 1.00 55.69 414 SER A N 1
ATOM 3162 C CA . SER A 1 414 ? 5.542 -41.506 15.042 1.00 55.69 414 SER A CA 1
ATOM 3163 C C . SER A 1 414 ? 4.304 -42.287 15.472 1.00 55.69 414 SER A C 1
ATOM 3165 O O . SER A 1 414 ? 4.084 -43.384 14.971 1.00 55.69 414 SER A O 1
ATOM 3167 N N . ASP A 1 415 ? 3.449 -41.704 16.316 1.00 52.72 415 ASP A N 1
ATOM 3168 C CA . ASP A 1 415 ? 2.403 -42.470 17.002 1.00 52.72 415 ASP A CA 1
ATOM 3169 C C . ASP A 1 415 ? 0.988 -42.093 16.515 1.00 52.72 415 ASP A C 1
ATOM 3171 O O . ASP A 1 415 ? 0.003 -42.736 16.863 1.00 52.72 415 ASP A O 1
ATOM 3175 N N . HIS A 1 416 ? 0.857 -41.068 15.661 1.00 51.06 416 HIS A N 1
ATOM 3176 C CA . HIS A 1 416 ? -0.432 -40.636 15.090 1.00 51.06 416 HIS A CA 1
ATOM 3177 C C . HIS A 1 416 ? -0.622 -41.013 13.614 1.00 51.06 416 HIS A C 1
ATOM 3179 O O . HIS A 1 416 ? -1.670 -40.733 13.027 1.00 51.06 416 HIS A O 1
ATOM 3185 N N . LEU A 1 417 ? 0.352 -41.708 13.015 1.00 52.72 417 LEU A N 1
ATOM 3186 C CA . LEU A 1 417 ? 0.229 -42.289 11.672 1.00 52.72 417 LEU A CA 1
ATOM 3187 C C . LEU A 1 417 ? -0.729 -43.490 11.623 1.00 52.72 417 LEU A C 1
ATOM 3189 O O . LEU A 1 417 ? -0.997 -44.009 10.541 1.00 52.72 417 LEU A O 1
ATOM 3193 N N . GLU A 1 418 ? -1.282 -43.924 12.759 1.00 55.34 418 GLU A N 1
ATOM 3194 C CA . GLU A 1 418 ? -2.312 -44.966 12.805 1.00 55.34 418 GLU A CA 1
ATOM 3195 C C . GLU A 1 418 ? -3.635 -44.525 12.166 1.00 55.34 418 GLU A C 1
ATOM 3197 O O . GLU A 1 418 ? -4.378 -45.370 11.660 1.00 55.34 418 GLU A O 1
ATOM 3202 N N . ASN A 1 419 ? -3.896 -43.216 12.060 1.00 56.53 419 ASN A N 1
ATOM 3203 C CA . ASN A 1 419 ? -5.079 -42.713 11.371 1.00 56.53 419 ASN A CA 1
ATOM 3204 C C . ASN A 1 419 ? -5.040 -43.163 9.903 1.00 56.53 419 ASN A C 1
ATOM 3206 O O . ASN A 1 419 ? -4.140 -42.787 9.148 1.00 56.53 419 ASN A O 1
ATOM 3210 N N . GLY A 1 420 ? -6.014 -43.982 9.486 1.00 59.38 420 GLY A N 1
ATOM 3211 C CA . GLY A 1 420 ? -6.156 -44.567 8.136 1.00 59.38 420 GLY A CA 1
ATOM 3212 C C . GLY A 1 420 ? -6.211 -43.569 6.968 1.00 59.38 420 GLY A C 1
ATOM 3213 O O . GLY A 1 420 ? -6.448 -43.970 5.836 1.00 59.38 420 GLY A O 1
ATOM 3214 N N . LEU A 1 421 ? -5.998 -42.282 7.245 1.00 63.88 421 LEU A N 1
ATOM 3215 C CA . LEU A 1 421 ? -5.934 -41.175 6.304 1.00 63.88 421 LEU A CA 1
ATOM 3216 C C . LEU A 1 421 ? -4.543 -40.982 5.693 1.00 63.88 421 LEU A C 1
ATOM 3218 O O . LEU A 1 421 ? -4.443 -40.345 4.650 1.00 63.88 421 LEU A O 1
ATOM 3222 N N . THR A 1 422 ? -3.468 -41.504 6.299 1.00 67.50 422 THR A N 1
ATOM 3223 C CA . THR A 1 422 ? -2.133 -41.386 5.695 1.00 67.50 422 THR A CA 1
ATOM 3224 C C . THR A 1 422 ? -1.966 -42.409 4.568 1.00 67.50 422 THR A C 1
ATOM 3226 O O . THR A 1 422 ? -2.005 -43.612 4.850 1.00 67.50 422 THR A O 1
ATOM 3229 N N . PRO A 1 423 ? -1.721 -41.973 3.316 1.00 74.31 423 PRO A N 1
ATOM 3230 C CA . PRO A 1 423 ? -1.489 -42.868 2.192 1.00 74.31 423 PRO A CA 1
ATOM 3231 C C . PRO A 1 423 ? -0.391 -43.907 2.486 1.00 74.31 423 PRO A C 1
ATOM 3233 O O . PRO A 1 423 ? 0.638 -43.555 3.078 1.00 74.31 423 PRO A O 1
ATOM 3236 N N . PRO A 1 424 ? -0.545 -45.169 2.036 1.00 68.56 424 PRO A N 1
ATOM 3237 C CA . PRO A 1 424 ? 0.414 -46.240 2.315 1.00 68.56 424 PRO A CA 1
ATOM 3238 C C . PRO A 1 424 ? 1.858 -45.920 1.910 1.00 68.56 424 PRO A C 1
ATOM 3240 O O . PRO A 1 424 ? 2.785 -46.354 2.586 1.00 68.56 424 PRO A O 1
ATOM 3243 N N . PHE A 1 425 ? 2.065 -45.140 0.843 1.00 72.06 425 PHE A N 1
ATOM 3244 C CA . PHE A 1 425 ? 3.408 -44.767 0.392 1.00 72.06 425 PHE A CA 1
ATOM 3245 C C . PHE A 1 425 ? 4.096 -43.769 1.334 1.00 72.06 425 PHE A C 1
ATOM 3247 O O . PHE A 1 425 ? 5.293 -43.897 1.551 1.00 72.06 425 PHE A O 1
ATOM 3254 N N . LEU A 1 426 ? 3.359 -42.826 1.940 1.00 63.19 426 LEU A N 1
ATOM 3255 C CA . LEU A 1 426 ? 3.916 -41.908 2.939 1.00 63.19 426 LEU A CA 1
ATOM 3256 C C . LEU A 1 426 ? 4.241 -42.649 4.229 1.00 63.19 426 LEU A C 1
ATOM 3258 O O . LEU A 1 426 ? 5.303 -42.429 4.797 1.00 63.19 426 LEU A O 1
ATOM 3262 N N . ARG A 1 427 ? 3.381 -43.584 4.656 1.00 65.50 427 ARG A N 1
ATOM 3263 C CA . ARG A 1 427 ? 3.717 -44.473 5.780 1.00 65.50 427 ARG A CA 1
ATOM 3264 C C . ARG A 1 427 ? 5.023 -45.201 5.495 1.00 65.50 427 ARG A C 1
ATOM 3266 O O . ARG A 1 427 ? 5.941 -45.112 6.293 1.00 65.50 427 ARG A O 1
ATOM 3273 N N . ARG A 1 428 ? 5.136 -45.809 4.313 1.00 63.03 428 ARG A N 1
ATOM 3274 C CA . ARG A 1 428 ? 6.350 -46.499 3.870 1.00 63.03 428 ARG A CA 1
ATOM 3275 C C . ARG A 1 428 ? 7.568 -45.572 3.829 1.00 63.03 428 ARG A C 1
ATOM 3277 O O . ARG A 1 428 ? 8.615 -45.960 4.316 1.00 63.03 428 ARG A O 1
ATOM 3284 N N . LEU A 1 429 ? 7.419 -44.340 3.342 1.00 61.97 429 LEU A N 1
ATOM 3285 C CA . LEU A 1 429 ? 8.479 -43.325 3.311 1.00 61.97 429 LEU A CA 1
ATOM 3286 C C . LEU A 1 429 ? 8.984 -42.956 4.714 1.00 61.97 429 LEU A C 1
ATOM 3288 O O . LEU A 1 429 ? 10.177 -42.742 4.895 1.00 61.97 429 LEU A O 1
ATOM 3292 N N . PHE A 1 430 ? 8.086 -42.877 5.698 1.00 59.62 430 PHE A N 1
ATOM 3293 C CA . PHE A 1 430 ? 8.432 -42.508 7.072 1.00 59.62 430 PHE A CA 1
ATOM 3294 C C . PHE A 1 430 ? 8.845 -43.699 7.951 1.00 59.62 430 PHE A C 1
ATOM 3296 O O . PHE A 1 430 ? 9.458 -43.479 8.994 1.00 59.62 430 PHE A O 1
ATOM 3303 N N . THR A 1 431 ? 8.529 -44.940 7.561 1.00 63.50 431 THR A N 1
ATOM 3304 C CA . THR A 1 431 ? 8.830 -46.146 8.355 1.00 63.50 431 THR A CA 1
ATOM 3305 C C . THR A 1 431 ? 9.917 -47.047 7.770 1.00 63.50 431 THR A C 1
ATOM 3307 O O . THR A 1 431 ? 10.530 -47.789 8.536 1.00 63.50 431 THR A O 1
ATOM 3310 N N . ASP A 1 432 ? 10.171 -47.030 6.454 1.00 62.94 432 ASP A N 1
ATOM 3311 C CA . ASP A 1 432 ? 11.280 -47.798 5.870 1.00 62.94 432 ASP A CA 1
ATOM 3312 C C . ASP A 1 432 ? 12.602 -47.071 6.147 1.00 62.94 432 ASP A C 1
ATOM 3314 O O . ASP A 1 432 ? 12.879 -46.005 5.600 1.00 62.94 432 ASP A O 1
ATOM 3318 N N . GLN A 1 433 ? 13.443 -47.676 6.990 1.00 55.91 433 GLN A N 1
ATOM 3319 C CA . GLN A 1 433 ? 14.791 -47.181 7.287 1.00 55.91 433 GLN A CA 1
ATOM 3320 C C . GLN A 1 433 ? 15.801 -47.411 6.151 1.00 55.91 433 GLN A C 1
ATOM 3322 O O . GLN A 1 433 ? 16.951 -47.003 6.282 1.00 55.91 433 GLN A O 1
ATOM 3327 N N . ASP A 1 434 ? 15.401 -48.022 5.033 1.00 54.97 434 ASP A N 1
ATOM 3328 C CA . ASP A 1 434 ? 16.311 -48.360 3.941 1.00 54.97 434 ASP A CA 1
ATOM 3329 C C . ASP A 1 434 ? 15.678 -48.165 2.550 1.00 54.97 434 ASP A C 1
ATOM 3331 O O . ASP A 1 434 ? 14.563 -48.609 2.287 1.00 54.97 434 ASP A O 1
ATOM 3335 N N . GLN A 1 435 ? 16.486 -47.594 1.644 1.00 48.12 435 GLN A N 1
ATOM 3336 C CA . GLN A 1 435 ? 16.328 -47.407 0.184 1.00 48.12 435 GLN A CA 1
ATOM 3337 C C . GLN A 1 435 ? 15.903 -46.016 -0.325 1.00 48.12 435 GLN A C 1
ATOM 3339 O O . GLN A 1 435 ? 14.794 -45.777 -0.799 1.00 48.12 435 GLN A O 1
ATOM 3344 N N . SER A 1 436 ? 16.892 -45.121 -0.365 1.00 53.12 436 SER A N 1
ATOM 3345 C CA . SER A 1 436 ? 16.814 -43.744 -0.871 1.00 53.12 436 SER A CA 1
ATOM 3346 C C . SER A 1 436 ? 16.740 -43.595 -2.402 1.00 53.12 436 SER A C 1
ATOM 3348 O O . SER A 1 436 ? 16.465 -42.495 -2.886 1.00 53.12 436 SER A O 1
ATOM 3350 N N . GLU A 1 437 ? 16.973 -44.651 -3.191 1.00 49.78 437 GLU A N 1
ATOM 3351 C CA . GLU A 1 437 ? 17.024 -44.535 -4.660 1.00 49.78 437 GLU A CA 1
ATOM 3352 C C . GLU A 1 437 ? 15.665 -44.704 -5.350 1.00 49.78 437 GLU A C 1
ATOM 3354 O O . GLU A 1 437 ? 15.330 -43.905 -6.227 1.00 49.78 437 GLU A O 1
ATOM 3359 N N . SER A 1 438 ? 14.839 -45.679 -4.952 1.00 52.53 438 SER A N 1
ATOM 3360 C CA . SER A 1 438 ? 13.528 -45.869 -5.600 1.00 52.53 438 SER A CA 1
ATOM 3361 C C . SER A 1 438 ? 12.536 -44.760 -5.219 1.00 52.53 438 SER A C 1
ATOM 3363 O O . SER A 1 438 ? 11.743 -44.313 -6.050 1.00 52.53 438 SER A O 1
ATOM 3365 N N . GLN A 1 439 ? 12.659 -44.228 -3.999 1.00 52.94 439 GLN A N 1
ATOM 3366 C CA . GLN A 1 439 ? 11.781 -43.194 -3.447 1.00 52.94 439 GLN A CA 1
ATOM 3367 C C . GLN A 1 439 ? 11.933 -41.838 -4.160 1.00 52.94 439 GLN A C 1
ATOM 3369 O O . GLN A 1 439 ? 10.945 -41.144 -4.390 1.00 52.94 439 GLN A O 1
ATOM 3374 N N . ARG A 1 440 ? 13.151 -41.477 -4.594 1.00 51.75 440 ARG A N 1
ATOM 3375 C CA . ARG A 1 440 ? 13.407 -40.230 -5.347 1.00 51.75 440 ARG A CA 1
ATOM 3376 C C . ARG A 1 440 ? 12.710 -40.196 -6.707 1.00 51.75 440 ARG A C 1
ATOM 3378 O O . ARG A 1 440 ? 12.405 -39.113 -7.200 1.00 51.75 440 ARG A O 1
ATOM 3385 N N . SER A 1 441 ? 12.468 -41.362 -7.301 1.00 49.12 441 SER A N 1
ATOM 3386 C CA . SER A 1 441 ? 11.801 -41.471 -8.601 1.00 49.12 441 SER A CA 1
ATOM 3387 C C . SER A 1 441 ? 10.289 -41.261 -8.484 1.00 49.12 441 SER A C 1
ATOM 3389 O O . SER A 1 441 ? 9.704 -40.627 -9.351 1.00 49.12 441 SER A O 1
ATOM 3391 N N . GLN A 1 442 ? 9.674 -41.695 -7.379 1.00 52.62 442 GLN A N 1
ATOM 3392 C CA . GLN A 1 442 ? 8.224 -41.581 -7.160 1.00 52.62 442 GLN A CA 1
ATOM 3393 C C . GLN A 1 442 ? 7.773 -40.159 -6.793 1.00 52.62 442 GLN A C 1
ATOM 3395 O O . GLN A 1 442 ? 6.666 -39.756 -7.129 1.00 52.62 442 GLN A O 1
ATOM 3400 N N . ILE A 1 443 ? 8.635 -39.358 -6.157 1.00 50.00 443 ILE A N 1
ATOM 3401 C CA . ILE A 1 443 ? 8.331 -37.948 -5.840 1.00 50.00 443 ILE A CA 1
ATOM 3402 C C . ILE A 1 443 ? 8.222 -37.096 -7.118 1.00 50.00 443 ILE A C 1
ATOM 3404 O O . ILE A 1 443 ? 7.472 -36.125 -7.151 1.00 50.00 443 ILE A O 1
ATOM 3408 N N . ARG A 1 444 ? 8.937 -37.470 -8.187 1.00 46.44 444 ARG A N 1
ATOM 3409 C CA . ARG A 1 444 ? 8.906 -36.771 -9.482 1.00 46.44 444 ARG A CA 1
ATOM 3410 C C . ARG A 1 444 ? 7.691 -37.108 -10.347 1.00 46.44 444 ARG A C 1
ATOM 3412 O O . ARG A 1 444 ? 7.513 -36.468 -11.367 1.00 46.44 444 ARG A O 1
ATOM 3419 N N . GLU A 1 445 ? 6.892 -38.102 -9.970 1.00 46.31 445 GLU A N 1
ATOM 3420 C CA . GLU A 1 445 ? 5.647 -38.448 -10.674 1.00 46.31 445 GLU A CA 1
ATOM 3421 C C . GLU A 1 445 ? 4.436 -37.632 -10.187 1.00 46.31 445 GLU A C 1
ATOM 3423 O O . GLU A 1 445 ? 3.365 -37.723 -10.778 1.00 46.31 445 GLU A O 1
ATOM 3428 N N . TYR A 1 446 ? 4.593 -36.842 -9.118 1.00 45.66 446 TYR A N 1
ATOM 3429 C CA . TYR A 1 446 ? 3.514 -36.068 -8.487 1.00 45.66 446 TYR A CA 1
ATOM 3430 C C . TYR A 1 446 ? 3.644 -34.540 -8.637 1.00 45.66 446 TYR A C 1
ATOM 3432 O O . TYR A 1 446 ? 2.789 -33.812 -8.130 1.00 45.66 446 TYR A O 1
ATOM 3440 N N . TYR A 1 447 ? 4.675 -34.071 -9.341 1.00 40.25 447 TYR A N 1
ATOM 3441 C CA . TYR A 1 447 ? 4.831 -32.701 -9.846 1.00 40.25 447 TYR A CA 1
ATOM 3442 C C . TYR A 1 447 ? 4.928 -32.765 -11.365 1.00 40.25 447 TYR A C 1
ATOM 3444 O O . TYR A 1 447 ? 4.409 -31.836 -12.020 1.00 40.25 447 TYR A O 1
#

Secondary structure (DSSP, 8-state):
-----------------B-EEEEEEEEEEEEPPPSSSSSEEEEEEEEEEEE--TTS---EEEEEEEEEEEETTSSPPTTEEEEEEEEEEE-SSSS-EEEE--TTSEEEEEETTT--S--TT--EEEEEEEEEEEEEEEPTTSS-EEEEEEEEEEEEETTTTEEEEEEEEEEE---TTTGGGGGG--TT-EEEEEEEEEEEETTTTEEEEEEEEEEE---S---------S-----TT-PPPPPP----PPPPP---------PPPPPPPPPPEEPTTS-EE-SPPPPPP-PPPPPPPPPPP--------------PPP--------------------------SS-SSTGGGSHHHHHHHSTTTS------S-EEBTTT--EE-GGGS-TTTTT-SSB--HHHHGGGTS--S-SSTTSTTS-HHHHHHHH--S-HHHHHHHHTT--

Radius of gyration: 35.79 Å; chains: 1; bounding box: 77×104×120 Å

pLDDT: mean 72.88, std 24.65, range [27.58, 98.38]

Foldseek 3Di:
DDPDDDDDDPDDPDQDAKWKKKWAWWAFAAWDDFPDDDQWGKTWTKTWQFACAPVSPDTDIDIEIEIERGGPVLDDDHQWIKGFMFTWDADQQARYIYTYGYSVGIDTPGGNVPDPDDRYQGIKMKIKFFWADWDWADDPPDPHTKIKTKGKGWHADPVVRDIDIHIAIEIEDCPPVGVVVSVVDDHGWIKIFIFTFHDADNVRGHTYGYTDDMDTDPDDDPPPVPPPPPDDDDDPVGDDDDDDDDDDDDDDDDDDDDDDDDDDDDDDDDDFDADPVGDGDDDDDDDDDDDDDDDDDDDDDDDDDDDDDDDDDDDDDDDDDDDDDDDDDDDDDDDDDDPPDPDPPDDPDPVCPDPVNCCVVCVPPPPDPLDDQAQAAPQQRGTGRLVQDDPVCSPPPHHHHCVPCNSVPNDDPPPPVVPPPDDPVVVCVRPPPDDPDVNVVVVVVVD